Protein 2C29 (pdb70)

Secondary structure (DSSP, 8-state):
-EEEETTTTSHHHHHHHHHHHHTT-EEEEEES-TT-HHHHHHHHTSTTHHHHEEEEE--TTSTTTTHHHHTT-SEEEE------SS-SSHIIIIIHHHHHHHHHHHHHHHHHS---EEEEE--GGGTS-SSSPPSEE-TT----HHHHHHH--TTHHHHHHHHHHHHHHHHHHHHHT--EEEEEE-EEES--S-SS--HHHHHHTHHHHT-GGGHHHHTEEEEEEHHHHHHHHHHHHH-TT--EEEEE--EEEEHHHHHHHHHHH-TTS---S--TT--TTPPP-EEP-HHHHHHT------HHHHHHHHHHHHHHTTSS-S--/--EEEESSTTSHHHHHHHHHHHHTT-EEEEEES-TT-HHHHHHHHTSTTHHHHEEEEE--TTSTTTTHHHHTT-SEEEE------SS-SSHIIIIIHHHHHHHHHHHHHHHH-TT--EEEEE--GGGT--SSSPPSEE-TT----HHHHHHH--TTHHHHHHHHHHHHHHHHHHHHTT--EEEEEE-EEES--SSSS--HHHHHHTHHHHT-GGGHHHHTEEEEEEHHHHHHHHHHHHH-TT--EEEEE--EEEEHHHHHHHHHHH-TTS---S--TT--TTPPP-EE--HHHHHHT------HHHHHHHHHHHHHHTTSS-S---

Sequence (650 aa):
ETVCVTGASGFIGSWLVMRLLERGYTVRATVRDPTNVKKVKHLLDLPKAETHLTLWKADLADEGSFDEAIKGCTGVFHVATPMDFESKDPENEVIKPTIEGMLGIMKSCAAAKTVRRLVFTSSAGTVNIQEHQLPVYDESCWSDMEFCRAKKMTAWMYFVSKTLAEQAAWKYAKENNIDFITIIPTLVVGPFIMSSMPPSLITALSPITGNEAHYSIIRQGQFVHLDDLCNAHIYLFENPKAEGRYICSSHDCIILDLAKMLREKYPEYNIPTEFKGVDENLKSVCFSSKKLTDLGFEFKYSLEDMFTTGAVDTCRAKGLLPPSHSETVCVTGASGFIGSWLVMRLLEERGYTVRATVRDPTNVKKVKHLLDLPKAETHLTLWKADLADEGSFDDEAIKGCTGVFHVATPMDFESKDPENEVIKPTIEGMLGIMKSCAAAKTVRRLVFTSSAGTVNIQEHQLPVYDESCWSDMEFCRAKKMTAWMYFVSKTLAEQAAWKYAKENNIDFITIIPTLVVGPFIMSSMPPSLITALSPITGNEAHYSIIRQGQFVHLDDLCNAHIYLFENPKAEGRYICSSHDCIILDLAKMLREKYPEYNIPTEFKGVDENLKSVCFSSKKLTDLGFEFKYSLEDMFTTGAVDTCRAKGLLPPSHE

Foldseek 3Di:
DEEEQEQLQAFLNVVLLLVCVVVPYQYEYEDQDPVDCLRPVLNCPHPCCVPRYDYAHAALLDALRCLVSQQPGQEYEYEDADDDQPDPCLVNRHQVSLQSSLVSVVVSNVVNVRHQEYEYEAECLQFQADDDADQETEQVGGHDLVSLVVVSQGCSSVSNSRNNNVVSNVVVCVVVVHRYEYEYEFQEFFAGRRQADHPSCVLLCCLQVVPVSSLVSQQQGWYAYSNLVSVLRVVQSPQPPDDYYFYGTDDIDGPLVSLVLCCVVCVQTDGDNDDPPHDPPDRRHYYDRCVSCVSPRDGDDDPNNRHCRRVVNCVVSVNDPPGD/DFEEEFEPCLAFLNVVLLLVCVVVPYQYEYEDQDPVPCLRPVLNCPRVCCVPRYDYAHADLLDQLSCQVVQARGQEYEYEDADQDQDDPCLVNPHQVSLQSSLVRVVVSLLVRPNHQEYEYEAECLQFAADDDADQETEQVGGHDLVSLVVVVARSSSVSNSRNNNVVSNVVVCVVRVHHYEYEYEYQEFFAGRRQAQRPSVVLVCCLQVVPVSSLVSQQQGWYAYSVLVSVLRVVQSPQPVHDYYFYGTDDIDGPLVSLVLCCVVAVQTDGDNDDPPHDPPDRHHHYDRCVSVVSPRDGDDDPVNRHCRRVVNCCVSVVDPPGDD

Structure (mmCIF, N/CA/C/O backbone):
data_2C29
#
_entry.id   2C29
#
_cell.length_a   87.818
_cell.length_b   89.927
_cell.length_c   93.191
_cell.angle_alpha   90.00
_cell.angle_beta   90.00
_cell.angle_gamma   90.00
#
_symmetry.space_group_name_H-M   'P 21 21 21'
#
loop_
_entity.id
_entity.type
_entity.pdbx_description
1 polymer 'DIHYDROFLAVONOL 4-REDUCTASE'
2 non-polymer 'NADP NICOTINAMIDE-ADENINE-DINUCLEOTIDE PHOSPHATE'
3 non-polymer (2R,3R)-2-(3,4-DIHYDROXYPHENYL)-3,5,7-TRIHYDROXY-2,3-DIHYDRO-4H-CHROMEN-4-ONE
4 water water
#
loop_
_atom_site.group_PDB
_atom_site.id
_atom_site.type_symbol
_atom_site.label_atom_id
_atom_site.label_alt_id
_atom_site.label_comp_id
_atom_site.label_asym_id
_atom_site.label_entity_id
_atom_site.label_seq_id
_atom_site.pdbx_PDB_ins_code
_atom_site.Cartn_x
_atom_site.Cartn_y
_atom_site.Cartn_z
_atom_site.occupancy
_atom_site.B_iso_or_equiv
_atom_site.auth_seq_id
_atom_site.auth_comp_id
_atom_site.auth_asym_id
_atom_site.auth_atom_id
_atom_site.pdbx_PDB_model_num
ATOM 1 N N . GLU A 1 6 ? 97.390 51.228 23.436 1.00 43.13 6 GLU D N 1
ATOM 2 C CA . GLU A 1 6 ? 96.326 50.187 23.444 1.00 41.10 6 GLU D CA 1
ATOM 3 C C . GLU A 1 6 ? 94.968 50.715 22.990 1.00 33.99 6 GLU D C 1
ATOM 4 O O . GLU A 1 6 ? 94.839 51.887 22.681 1.00 37.41 6 GLU D O 1
ATOM 10 N N . THR A 1 7 ? 93.961 49.844 22.945 1.00 29.16 7 THR D N 1
ATOM 11 C CA . THR A 1 7 ? 92.674 50.181 22.323 1.00 30.53 7 THR D CA 1
ATOM 12 C C . THR A 1 7 ? 91.492 50.265 23.302 1.00 30.72 7 THR D C 1
ATOM 13 O O . THR A 1 7 ? 91.035 49.264 23.841 1.00 31.30 7 THR D O 1
ATOM 17 N N . VAL A 1 8 ? 90.974 51.476 23.476 1.00 27.48 8 VAL D N 1
ATOM 18 C CA . VAL A 1 8 ? 89.933 51.734 24.466 1.00 26.16 8 VAL D CA 1
ATOM 19 C C . VAL A 1 8 ? 88.667 52.317 23.854 1.00 22.93 8 VAL D C 1
ATOM 20 O O . VAL A 1 8 ? 88.720 53.006 22.826 1.00 26.48 8 VAL D O 1
ATOM 24 N N . CYS A 1 9 ? 87.523 52.016 24.465 1.00 26.76 9 CYS D N 1
ATOM 25 C CA . CYS A 1 9 ? 86.251 52.606 24.069 1.00 26.65 9 CYS D CA 1
ATOM 26 C C . CYS A 1 9 ? 85.865 53.735 25.027 1.00 24.79 9 CYS D C 1
ATOM 27 O O . CYS A 1 9 ? 85.947 53.580 26.260 1.00 25.11 9 CYS D O 1
ATOM 30 N N . VAL A 1 10 ? 85.465 54.877 24.467 1.00 23.57 10 VAL D N 1
ATOM 31 C CA . VAL A 1 10 ? 84.847 55.954 25.241 1.00 19.49 10 VAL D CA 1
ATOM 32 C C . VAL A 1 10 ? 83.410 56.133 24.773 1.00 16.97 10 VAL D C 1
ATOM 33 O O . VAL A 1 10 ? 83.155 56.391 23.582 1.00 19.89 10 VAL D O 1
ATOM 37 N N . THR A 1 11 ? 82.465 55.918 25.686 1.00 17.72 11 THR D N 1
ATOM 38 C CA . THR A 1 11 ? 81.056 56.077 25.390 1.00 18.99 11 THR D CA 1
ATOM 39 C C . THR A 1 11 ? 80.750 57.552 25.607 1.00 20.75 11 THR D C 1
ATOM 40 O O . THR A 1 11 ? 81.401 58.192 26.430 1.00 22.77 11 THR D O 1
ATOM 44 N N . GLY A 1 12 ? 79.768 58.057 24.877 1.00 26.06 12 GLY D N 1
ATOM 45 C CA . GLY A 1 12 ? 79.345 59.444 25.015 1.00 25.05 12 GLY D CA 1
ATOM 46 C C . GLY A 1 12 ? 80.456 60.426 24.709 1.00 21.95 12 GLY D C 1
ATOM 47 O O . GLY A 1 12 ? 80.565 61.495 25.362 1.00 25.63 12 GLY D O 1
ATOM 48 N N . ALA A 1 13 ? 81.250 60.120 23.680 1.00 21.31 13 ALA D N 1
ATOM 49 C CA . ALA A 1 13 ? 82.487 60.843 23.399 1.00 20.61 13 ALA D CA 1
ATOM 50 C C . ALA A 1 13 ? 82.251 62.289 22.922 1.00 23.80 13 ALA D C 1
ATOM 51 O O . ALA A 1 13 ? 83.189 63.080 22.896 1.00 22.22 13 ALA D O 1
ATOM 53 N N . SER A 1 14 ? 81.035 62.594 22.471 1.00 24.91 14 SER D N 1
ATOM 54 C CA . SER A 1 14 ? 80.710 63.928 21.950 1.00 21.95 14 SER D CA 1
ATOM 55 C C . SER A 1 14 ? 80.549 64.957 23.051 1.00 22.57 14 SER D C 1
ATOM 56 O O . SER A 1 14 ? 80.632 66.162 22.802 1.00 27.76 14 SER D O 1
ATOM 59 N N . GLY A 1 15 ? 80.299 64.500 24.266 1.00 22.66 15 GLY D N 1
ATOM 60 C CA . GLY A 1 15 ? 79.987 65.399 25.361 1.00 18.11 15 GLY D CA 1
ATOM 61 C C . GLY A 1 15 ? 81.181 66.061 26.045 1.00 19.79 15 GLY D C 1
ATOM 62 O O . GLY A 1 15 ? 82.337 65.960 25.606 1.00 23.28 15 GLY D O 1
ATOM 63 N N . PHE A 1 16 ? 80.864 66.736 27.153 1.00 26.30 16 PHE D N 1
ATOM 64 C CA . PHE A 1 16 ? 81.780 67.662 27.851 1.00 21.85 16 PHE D CA 1
ATOM 65 C C . PHE A 1 16 ? 83.012 66.941 28.341 1.00 23.70 16 PHE D C 1
ATOM 66 O O . PHE A 1 16 ? 84.121 67.320 27.970 1.00 25.32 16 PHE D O 1
ATOM 74 N N . ILE A 1 17 ? 82.806 65.862 29.106 1.00 23.44 17 ILE D N 1
ATOM 75 C CA . ILE A 1 17 ? 83.895 65.009 29.635 1.00 23.93 17 ILE D CA 1
ATOM 76 C C . ILE A 1 17 ? 84.421 64.034 28.581 1.00 22.30 17 ILE D C 1
ATOM 77 O O . ILE A 1 17 ? 85.638 63.840 28.448 1.00 18.05 17 ILE D O 1
ATOM 82 N N . GLY A 1 18 ? 83.484 63.403 27.874 1.00 22.34 18 GLY D N 1
ATOM 83 C CA . GLY A 1 18 ? 83.775 62.451 26.801 1.00 24.98 18 GLY D CA 1
ATOM 84 C C . GLY A 1 18 ? 84.771 62.985 25.803 1.00 23.93 18 GLY D C 1
ATOM 85 O O . GLY A 1 18 ? 85.762 62.322 25.527 1.00 21.48 18 GLY D O 1
ATOM 86 N N . SER A 1 19 ? 84.549 64.212 25.300 1.00 21.63 19 SER D N 1
ATOM 87 C CA . SER A 1 19 ? 85.412 64.717 24.219 1.00 23.40 19 SER D CA 1
ATOM 88 C C . SER A 1 19 ? 86.799 65.132 24.727 1.00 19.44 19 SER D C 1
ATOM 89 O O . SER A 1 19 ? 87.778 64.970 24.021 1.00 19.40 19 SER D O 1
ATOM 92 N N . TRP A 1 20 ? 86.871 65.649 25.951 1.00 21.17 20 TRP D N 1
ATOM 93 C CA . TRP A 1 20 ? 88.148 66.035 26.544 1.00 20.21 20 TRP D CA 1
ATOM 94 C C . TRP A 1 20 ? 89.001 64.809 26.888 1.00 21.52 20 TRP D C 1
ATOM 95 O O . TRP A 1 20 ? 90.222 64.771 26.639 1.00 20.12 20 TRP D O 1
ATOM 106 N N . LEU A 1 21 ? 88.335 63.782 27.391 1.00 25.29 21 LEU D N 1
ATOM 107 C CA . LEU A 1 21 ? 88.973 62.485 27.652 1.00 23.17 21 LEU D CA 1
ATOM 108 C C . LEU A 1 21 ? 89.540 61.831 26.377 1.00 23.54 21 LEU D C 1
ATOM 109 O O . LEU A 1 21 ? 90.670 61.298 26.385 1.00 26.26 21 LEU D O 1
ATOM 114 N N . VAL A 1 22 ? 88.777 61.845 25.294 1.00 23.63 22 VAL D N 1
ATOM 115 C CA . VAL A 1 22 ? 89.268 61.304 24.020 1.00 25.48 22 VAL D CA 1
ATOM 116 C C . VAL A 1 22 ? 90.511 62.111 23.591 1.00 22.99 22 VAL D C 1
ATOM 117 O O . VAL A 1 22 ? 91.528 61.557 23.216 1.00 21.45 22 VAL D O 1
ATOM 121 N N . MET A 1 23 ? 90.450 63.435 23.685 1.00 21.80 23 MET D N 1
ATOM 122 C CA . MET A 1 23 ? 91.621 64.241 23.376 1.00 19.75 23 MET D CA 1
ATOM 123 C C . MET A 1 23 ? 92.867 63.883 24.143 1.00 16.47 23 MET D C 1
ATOM 124 O O . MET A 1 23 ? 93.936 63.698 23.547 1.00 25.50 23 MET D O 1
ATOM 129 N N . ARG A 1 24 ? 92.765 63.795 25.471 1.00 22.14 24 ARG D N 1
ATOM 130 C CA . ARG A 1 24 ? 93.878 63.380 26.327 1.00 23.70 24 ARG D CA 1
ATOM 131 C C . ARG A 1 24 ? 94.327 61.961 26.058 1.00 25.20 24 ARG D C 1
ATOM 132 O O . ARG A 1 24 ? 95.510 61.660 26.099 1.00 28.69 24 ARG D O 1
ATOM 140 N N . LEU A 1 25 ? 93.380 61.094 25.795 1.00 23.97 25 LEU D N 1
ATOM 141 C CA . LEU A 1 25 ? 93.698 59.685 25.486 1.00 25.83 25 LEU D CA 1
ATOM 142 C C . LEU A 1 25 ? 94.568 59.566 24.211 1.00 26.52 25 LEU D C 1
ATOM 143 O O . LEU A 1 25 ? 95.638 58.938 24.216 1.00 28.14 25 LEU D O 1
ATOM 148 N N . LEU A 1 26 ? 94.081 60.148 23.128 1.00 26.10 26 LEU D N 1
ATOM 149 C CA . LEU A 1 26 ? 94.820 60.214 21.861 1.00 28.17 26 LEU D CA 1
ATOM 150 C C . LEU A 1 26 ? 96.202 60.840 22.025 1.00 31.72 26 LEU D C 1
ATOM 151 O O . LEU A 1 26 ? 97.185 60.344 21.453 1.00 33.11 26 LEU D O 1
ATOM 156 N N . GLU A 1 27 ? 96.279 61.926 22.791 1.00 33.23 27 GLU D N 1
ATOM 157 C CA . GLU A 1 27 ? 97.568 62.553 23.112 1.00 36.20 27 GLU D CA 1
ATOM 158 C C . GLU A 1 27 ? 98.532 61.600 23.801 1.00 39.90 27 GLU D C 1
ATOM 159 O O . GLU A 1 27 ? 99.734 61.628 23.536 1.00 44.40 27 GLU D O 1
ATOM 165 N N . ARG A 1 28 ? 97.998 60.790 24.704 1.00 33.59 28 ARG D N 1
ATOM 166 C CA . ARG A 1 28 ? 98.768 59.765 25.418 1.00 36.00 28 ARG D CA 1
ATOM 167 C C . ARG A 1 28 ? 99.128 58.552 24.560 1.00 26.25 28 ARG D C 1
ATOM 168 O O . ARG A 1 28 ? 99.825 57.656 25.026 1.00 37.50 28 ARG D O 1
ATOM 176 N N . GLY A 1 29 ? 98.660 58.491 23.320 1.00 27.54 29 GLY D N 1
ATOM 177 C CA . GLY A 1 29 ? 99.051 57.424 22.398 1.00 32.42 29 GLY D CA 1
ATOM 178 C C . GLY A 1 29 ? 98.087 56.261 22.249 1.00 33.23 29 GLY D C 1
ATOM 179 O O . GLY A 1 29 ? 98.411 55.272 21.590 1.00 32.96 29 GLY D O 1
ATOM 180 N N . TYR A 1 30 ? 96.906 56.375 22.857 1.00 31.66 30 TYR D N 1
ATOM 181 C CA . TYR A 1 30 ? 95.860 55.353 22.761 1.00 29.15 30 TYR D CA 1
ATOM 182 C C . TYR A 1 30 ? 95.195 55.318 21.387 1.00 26.90 30 TYR D C 1
ATOM 183 O O . TYR A 1 30 ? 95.151 56.317 20.665 1.00 32.50 30 TYR D O 1
ATOM 192 N N . THR A 1 31 ? 94.675 54.152 21.035 1.00 29.45 31 THR D N 1
ATOM 193 C CA . THR A 1 31 ? 93.725 54.031 19.957 1.00 29.08 31 THR D CA 1
ATOM 194 C C . THR A 1 31 ? 92.341 54.158 20.606 1.00 30.14 31 THR D C 1
ATOM 195 O O . THR A 1 31 ? 92.048 53.453 21.574 1.00 30.18 31 THR D O 1
ATOM 199 N N . VAL A 1 32 ? 91.514 55.081 20.100 1.00 30.22 32 VAL D N 1
ATOM 200 C CA . VAL A 1 32 ? 90.218 55.378 20.700 1.00 24.54 32 VAL D CA 1
ATOM 201 C C . VAL A 1 32 ? 89.086 55.024 19.761 1.00 27.58 32 VAL D C 1
ATOM 202 O O . VAL A 1 32 ? 89.094 55.429 18.579 1.00 24.49 32 VAL D O 1
ATOM 206 N N . ARG A 1 33 ? 88.128 54.236 20.293 1.00 28.13 33 ARG D N 1
ATOM 207 C CA . ARG A 1 33 ? 86.832 53.981 19.681 1.00 25.76 33 ARG D CA 1
ATOM 208 C C . ARG A 1 33 ? 85.757 54.791 20.408 1.00 25.87 33 ARG D C 1
ATOM 209 O O . ARG A 1 33 ? 85.338 54.443 21.527 1.00 27.67 33 ARG D O 1
ATOM 217 N N . ALA A 1 34 ? 85.348 55.893 19.776 1.00 28.62 34 ALA D N 1
ATOM 218 C CA . ALA A 1 34 ? 84.381 56.823 20.338 1.00 25.98 34 ALA D CA 1
ATOM 219 C C . ALA A 1 34 ? 82.940 56.482 19.916 1.00 23.37 34 ALA D C 1
ATOM 220 O O . ALA A 1 34 ? 82.660 56.304 18.743 1.00 27.56 34 ALA D O 1
ATOM 222 N N . THR A 1 35 ? 82.020 56.414 20.881 1.00 18.73 35 THR D N 1
ATOM 223 C CA . THR A 1 35 ? 80.612 56.175 20.570 1.00 23.83 35 THR D CA 1
ATOM 224 C C . THR A 1 35 ? 79.806 57.471 20.663 1.00 24.29 35 THR D C 1
ATOM 225 O O . THR A 1 35 ? 80.099 58.348 21.504 1.00 24.06 35 THR D O 1
ATOM 229 N N . VAL A 1 36 ? 78.828 57.568 19.764 1.00 21.31 36 VAL D N 1
ATOM 230 C CA . VAL A 1 36 ? 77.863 58.645 19.722 1.00 26.88 36 VAL D CA 1
ATOM 231 C C . VAL A 1 36 ? 76.541 58.021 19.286 1.00 27.89 36 VAL D C 1
ATOM 232 O O . VAL A 1 36 ? 76.515 56.899 18.726 1.00 30.01 36 VAL D O 1
ATOM 236 N N . ARG A 1 37 ? 75.446 58.702 19.584 1.00 29.21 37 ARG D N 1
ATOM 237 C CA . ARG A 1 37 ? 74.122 58.259 19.152 1.00 28.88 37 ARG D CA 1
ATOM 238 C C . ARG A 1 37 ? 73.893 58.560 17.675 1.00 32.57 37 ARG D C 1
ATOM 239 O O . ARG A 1 37 ? 73.283 57.743 16.973 1.00 29.87 37 ARG D O 1
ATOM 247 N N . ASP A 1 38 ? 74.364 59.724 17.225 1.00 28.83 38 ASP D N 1
ATOM 248 C CA . ASP A 1 38 ? 74.177 60.194 15.847 1.00 31.02 38 ASP D CA 1
ATOM 249 C C . ASP A 1 38 ? 75.489 60.713 15.225 1.00 30.75 38 ASP D C 1
ATOM 250 O O . ASP A 1 38 ? 75.836 61.894 15.389 1.00 25.46 38 ASP D O 1
ATOM 255 N N . PRO A 1 39 ? 76.208 59.831 14.492 1.00 29.91 39 PRO D N 1
ATOM 256 C CA . PRO A 1 39 ? 77.404 60.252 13.721 1.00 32.78 39 PRO D CA 1
ATOM 257 C C . PRO A 1 39 ? 77.177 61.318 12.599 1.00 31.94 39 PRO D C 1
ATOM 258 O O . PRO A 1 39 ? 78.138 61.957 12.168 1.00 34.29 39 PRO D O 1
ATOM 262 N N . THR A 1 40 ? 75.939 61.516 12.138 1.00 31.86 40 THR D N 1
ATOM 263 C CA . THR A 1 40 ? 75.652 62.544 11.121 1.00 33.29 40 THR D CA 1
ATOM 264 C C . THR A 1 40 ? 75.594 63.956 11.693 1.00 33.52 40 THR D C 1
ATOM 265 O O . THR A 1 40 ? 75.626 64.938 10.937 1.00 35.73 40 THR D O 1
ATOM 269 N N . ASN A 1 41 ? 75.492 64.074 13.016 1.00 29.69 41 ASN D N 1
ATOM 270 C CA . ASN A 1 41 ? 75.416 65.391 13.656 1.00 36.12 41 ASN D CA 1
ATOM 271 C C . ASN A 1 41 ? 76.801 66.027 13.703 1.00 37.49 41 ASN D C 1
ATOM 272 O O . ASN A 1 41 ? 77.682 65.542 14.406 1.00 35.46 41 ASN D O 1
ATOM 277 N N . VAL A 1 42 ? 76.972 67.113 12.945 1.00 40.50 42 VAL D N 1
ATOM 278 C CA . VAL A 1 42 ? 78.258 67.804 12.804 1.00 43.01 42 VAL D CA 1
ATOM 279 C C . VAL A 1 42 ? 78.679 68.516 14.097 1.00 45.24 42 VAL D C 1
ATOM 280 O O . VAL A 1 42 ? 79.866 68.575 14.413 1.00 43.95 42 VAL D O 1
ATOM 284 N N . LYS A 1 43 ? 77.706 69.055 14.834 1.00 49.23 43 LYS D N 1
ATOM 285 C CA . LYS A 1 43 ? 77.974 69.724 16.118 1.00 48.10 43 LYS D CA 1
ATOM 286 C C . LYS A 1 43 ? 78.411 68.726 17.202 1.00 47.88 43 LYS D C 1
ATOM 287 O O . LYS A 1 43 ? 79.009 69.116 18.200 1.00 55.04 43 LYS D O 1
ATOM 289 N N . LYS A 1 44 ? 78.116 67.449 16.990 1.00 43.88 44 LYS D N 1
ATOM 290 C CA . LYS A 1 44 ? 78.468 66.387 17.939 1.00 37.30 44 LYS D CA 1
ATOM 291 C C . LYS A 1 44 ? 79.805 65.731 17.646 1.00 40.26 44 LYS D C 1
ATOM 292 O O . LYS A 1 44 ? 80.463 65.269 18.579 1.00 40.40 44 LYS D O 1
ATOM 298 N N . VAL A 1 45 ? 80.215 65.694 16.367 1.00 35.54 45 VAL D N 1
ATOM 299 C CA . VAL A 1 45 ? 81.403 64.941 15.955 1.00 35.17 45 VAL D CA 1
ATOM 300 C C . VAL A 1 45 ? 82.586 65.752 15.417 1.00 35.81 45 VAL D C 1
ATOM 301 O O . VAL A 1 45 ? 83.701 65.236 15.373 1.00 30.69 45 VAL D O 1
ATOM 305 N N . LYS A 1 46 ? 82.370 66.998 15.009 1.00 35.66 46 LYS D N 1
ATOM 306 C CA . LYS A 1 46 ? 83.434 67.757 14.335 1.00 38.26 46 LYS D CA 1
ATOM 307 C C . LYS A 1 46 ? 84.627 68.004 15.263 1.00 32.68 46 LYS D C 1
ATOM 308 O O . LYS A 1 46 ? 85.783 67.941 14.834 1.00 33.24 46 LYS D O 1
ATOM 314 N N . HIS A 1 47 ? 84.337 68.273 16.531 1.00 31.18 47 HIS D N 1
ATOM 315 C CA . HIS A 1 47 ? 85.383 68.516 17.528 1.00 32.31 47 HIS D CA 1
ATOM 316 C C . HIS A 1 47 ? 86.209 67.263 17.864 1.00 28.41 47 HIS D C 1
ATOM 317 O O . HIS A 1 47 ? 87.360 67.346 18.307 1.00 28.11 47 HIS D O 1
ATOM 324 N N . LEU A 1 48 ? 85.633 66.101 17.616 1.00 26.50 48 LEU D N 1
ATOM 325 C CA . LEU A 1 48 ? 86.353 64.852 17.731 1.00 23.95 48 LEU D CA 1
ATOM 326 C C . LEU A 1 48 ? 87.251 64.605 16.518 1.00 23.17 48 LEU D C 1
ATOM 327 O O . LEU A 1 48 ? 88.407 64.198 16.649 1.00 27.27 48 LEU D O 1
ATOM 332 N N . LEU A 1 49 ? 86.694 64.797 15.332 1.00 31.73 49 LEU D N 1
ATOM 333 C CA . LEU A 1 49 ? 87.431 64.587 14.083 1.00 33.78 49 LEU D CA 1
ATOM 334 C C . LEU A 1 49 ? 88.575 65.558 13.888 1.00 29.17 49 LEU D C 1
ATOM 335 O O . LEU A 1 49 ? 89.540 65.233 13.214 1.00 37.86 49 LEU D O 1
ATOM 340 N N . ASP A 1 50 ? 88.447 66.743 14.472 1.00 31.98 50 ASP D N 1
ATOM 341 C CA . ASP A 1 50 ? 89.474 67.790 14.419 1.00 35.76 50 ASP D CA 1
ATOM 342 C C . ASP A 1 50 ? 90.693 67.545 15.310 1.00 34.68 50 ASP D C 1
ATOM 343 O O . ASP A 1 50 ? 91.640 68.345 15.289 1.00 34.57 50 ASP D O 1
ATOM 348 N N . LEU A 1 51 ? 90.672 66.470 16.101 1.00 32.15 51 LEU D N 1
ATOM 349 C CA . LEU A 1 51 ? 91.750 66.207 17.049 1.00 32.16 51 LEU D CA 1
ATOM 350 C C . LEU A 1 51 ? 92.944 65.640 16.309 1.00 34.48 51 LEU D C 1
ATOM 351 O O . LEU A 1 51 ? 92.777 64.932 15.304 1.00 31.84 51 LEU D O 1
ATOM 356 N N . PRO A 1 52 ? 94.154 65.943 16.803 1.00 39.61 52 PRO D N 1
ATOM 357 C CA . PRO A 1 52 ? 95.334 65.353 16.171 1.00 45.99 52 PRO D CA 1
ATOM 358 C C . PRO A 1 52 ? 95.411 63.850 16.483 1.00 46.82 52 PRO D C 1
ATOM 359 O O . PRO A 1 52 ? 95.182 63.425 17.638 1.00 53.60 52 PRO D O 1
ATOM 363 N N . LYS A 1 53 ? 95.725 63.090 15.440 1.00 44.97 53 LYS D N 1
ATOM 364 C CA . LYS A 1 53 ? 95.702 61.621 15.418 1.00 41.96 53 LYS D CA 1
ATOM 365 C C . LYS A 1 53 ? 94.313 61.048 15.151 1.00 39.59 53 LYS D C 1
ATOM 366 O O . LYS A 1 53 ? 94.150 59.826 15.095 1.00 43.94 53 LYS D O 1
ATOM 372 N N . ALA A 1 54 ? 93.320 61.905 14.934 1.00 36.93 54 ALA D N 1
ATOM 373 C CA . ALA A 1 54 ? 91.973 61.408 14.660 1.00 38.29 54 ALA D CA 1
ATOM 374 C C . ALA A 1 54 ? 91.950 60.519 13.417 1.00 38.64 54 ALA D C 1
ATOM 375 O O . ALA A 1 54 ? 91.356 59.455 13.438 1.00 32.60 54 ALA D O 1
ATOM 377 N N . GLU A 1 55 ? 92.627 60.939 12.347 1.00 39.63 55 GLU D N 1
ATOM 378 C CA . GLU A 1 55 ? 92.629 60.171 11.095 1.00 44.78 55 GLU D CA 1
ATOM 379 C C . GLU A 1 55 ? 93.165 58.776 11.291 1.00 37.41 55 GLU D C 1
ATOM 380 O O . GLU A 1 55 ? 92.652 57.823 10.704 1.00 43.69 55 GLU D O 1
ATOM 386 N N . THR A 1 56 ? 94.186 58.653 12.132 1.00 37.11 56 THR D N 1
ATOM 387 C CA . THR A 1 56 ? 94.874 57.374 12.327 1.00 39.09 56 THR D CA 1
ATOM 388 C C . THR A 1 56 ? 94.481 56.595 13.582 1.00 40.11 56 THR D C 1
ATOM 389 O O . THR A 1 56 ? 94.667 55.391 13.620 1.00 36.64 56 THR D O 1
ATOM 393 N N . HIS A 1 57 ? 94.002 57.273 14.626 1.00 35.92 57 HIS D N 1
ATOM 394 C CA . HIS A 1 57 ? 93.804 56.611 15.928 1.00 33.34 57 HIS D CA 1
ATOM 395 C C . HIS A 1 57 ? 92.395 56.721 16.520 1.00 29.36 57 HIS D C 1
ATOM 396 O O . HIS A 1 57 ? 92.173 56.263 17.643 1.00 31.93 57 HIS D O 1
ATOM 403 N N . LEU A 1 58 ? 91.459 57.298 15.775 1.00 24.94 58 LEU D N 1
ATOM 404 C CA . LEU A 1 58 ? 90.096 57.504 16.238 1.00 24.96 58 LEU D CA 1
ATOM 405 C C . LEU A 1 58 ? 89.107 56.891 15.277 1.00 27.34 58 LEU D C 1
ATOM 406 O O . LEU A 1 58 ? 89.147 57.183 14.070 1.00 32.30 58 LEU D O 1
ATOM 411 N N . THR A 1 59 ? 88.223 56.053 15.810 1.00 29.20 59 THR D N 1
ATOM 412 C CA . THR A 1 59 ? 87.076 55.551 15.083 1.00 28.60 59 THR D CA 1
ATOM 413 C C . THR A 1 59 ? 85.802 55.967 15.821 1.00 25.66 59 THR D C 1
ATOM 414 O O . THR A 1 59 ? 85.820 56.200 17.052 1.00 26.05 59 THR D O 1
ATOM 418 N N . LEU A 1 60 ? 84.718 56.074 15.056 1.00 26.41 60 LEU D N 1
ATOM 419 C CA . LEU A 1 60 ? 83.406 56.433 15.549 1.00 29.59 60 LEU D CA 1
ATOM 420 C C . LEU A 1 60 ? 82.468 55.226 15.445 1.00 35.16 60 LEU D C 1
ATOM 421 O O . LEU A 1 60 ? 82.513 54.441 14.466 1.00 27.38 60 LEU D O 1
ATOM 426 N N . TRP A 1 61 ? 81.601 55.100 16.450 1.00 31.25 61 TRP D N 1
ATOM 427 C CA . TRP A 1 61 ? 80.659 53.987 16.526 1.00 30.83 61 TRP D CA 1
ATOM 428 C C . TRP A 1 61 ? 79.299 54.491 16.976 1.00 29.74 61 TRP D C 1
ATOM 429 O O . TRP A 1 61 ? 79.197 55.296 17.894 1.00 36.01 61 TRP D O 1
ATOM 440 N N . LYS A 1 62 ? 78.247 54.042 16.306 1.00 27.47 62 LYS D N 1
ATOM 441 C CA . LYS A 1 62 ? 76.898 54.466 16.629 1.00 26.50 62 LYS D CA 1
ATOM 442 C C . LYS A 1 62 ? 76.317 53.529 17.689 1.00 30.98 62 LYS D C 1
ATOM 443 O O . LYS A 1 62 ? 76.357 52.309 17.529 1.00 27.28 62 LYS D O 1
ATOM 449 N N . ALA A 1 63 ? 75.794 54.090 18.774 1.00 30.10 63 ALA D N 1
ATOM 450 C CA . ALA A 1 63 ? 75.254 53.275 19.872 1.00 28.04 63 ALA D CA 1
ATOM 451 C C . ALA A 1 63 ? 74.390 54.120 20.797 1.00 32.84 63 ALA D C 1
ATOM 452 O O . ALA A 1 63 ? 74.657 55.300 20.988 1.00 29.04 63 ALA D O 1
ATOM 454 N N . ASP A 1 64 ? 73.360 53.489 21.362 1.00 33.86 64 ASP D N 1
ATOM 455 C CA . ASP A 1 64 ? 72.429 54.106 22.310 1.00 33.08 64 ASP D CA 1
ATOM 456 C C . ASP A 1 64 ? 72.262 53.142 23.484 1.00 35.91 64 ASP D C 1
ATOM 457 O O . ASP A 1 64 ? 72.109 51.926 23.289 1.00 34.94 64 ASP D O 1
ATOM 462 N N . LEU A 1 65 ? 72.296 53.694 24.694 1.00 34.00 65 LEU D N 1
ATOM 463 C CA . LEU A 1 65 ? 72.098 52.930 25.924 1.00 30.74 65 LEU D CA 1
ATOM 464 C C . LEU A 1 65 ? 70.746 52.224 25.980 1.00 28.99 65 LEU D C 1
ATOM 465 O O . LEU A 1 65 ? 70.612 51.194 26.645 1.00 36.57 65 LEU D O 1
ATOM 470 N N . ALA A 1 66 ? 69.755 52.781 25.294 1.00 30.88 66 ALA D N 1
ATOM 471 C CA . ALA A 1 66 ? 68.394 52.219 25.268 1.00 38.12 66 ALA D CA 1
ATOM 472 C C . ALA A 1 66 ? 68.249 50.941 24.441 1.00 40.91 66 ALA D C 1
ATOM 473 O O . ALA A 1 66 ? 67.202 50.304 24.494 1.00 44.27 66 ALA D O 1
ATOM 475 N N . ASP A 1 67 ? 69.288 50.573 23.687 1.00 43.82 67 ASP D N 1
ATOM 476 C CA . ASP A 1 67 ? 69.254 49.409 22.793 1.00 45.63 67 ASP D CA 1
ATOM 477 C C . ASP A 1 67 ? 70.109 48.261 23.302 1.00 45.44 67 ASP D C 1
ATOM 478 O O . ASP A 1 67 ? 71.317 48.416 23.455 1.00 46.91 67 ASP D O 1
ATOM 483 N N . GLU A 1 68 ? 69.504 47.100 23.539 1.00 46.29 68 GLU D N 1
ATOM 484 C CA . GLU A 1 68 ? 70.267 45.947 24.025 1.00 44.38 68 GLU D CA 1
ATOM 485 C C . GLU A 1 68 ? 71.380 45.603 23.056 1.00 42.66 68 GLU D C 1
ATOM 486 O O . GLU A 1 68 ? 71.182 45.613 21.840 1.00 43.84 68 GLU D O 1
ATOM 488 N N . GLY A 1 69 ? 72.555 45.326 23.610 1.00 41.11 69 GLY D N 1
ATOM 489 C CA . GLY A 1 69 ? 73.715 44.920 22.838 1.00 36.44 69 GLY D CA 1
ATOM 490 C C . GLY A 1 69 ? 74.389 45.955 21.950 1.00 34.88 69 GLY D C 1
ATOM 491 O O . GLY A 1 69 ? 75.359 45.610 21.278 1.00 42.32 69 GLY D O 1
ATOM 492 N N . SER A 1 70 ? 73.917 47.207 21.934 1.00 34.71 70 SER D N 1
ATOM 493 C CA . SER A 1 70 ? 74.425 48.197 20.954 1.00 36.44 70 SER D CA 1
ATOM 494 C C . SER A 1 70 ? 75.921 48.572 21.071 1.00 34.07 70 SER D C 1
ATOM 495 O O . SER A 1 70 ? 76.484 49.143 20.122 1.00 37.31 70 SER D O 1
ATOM 498 N N . PHE A 1 71 ? 76.560 48.247 22.199 1.00 31.98 71 PHE D N 1
ATOM 499 C CA . PHE A 1 71 ? 77.986 48.548 22.418 1.00 28.96 71 PHE D CA 1
ATOM 500 C C . PHE A 1 71 ? 78.895 47.327 22.208 1.00 33.76 71 PHE D C 1
ATOM 501 O O . PHE A 1 71 ? 80.119 47.427 22.333 1.00 33.05 71 PHE D O 1
ATOM 509 N N . ASP A 1 72 ? 78.305 46.183 21.868 1.00 34.49 72 ASP D N 1
ATOM 510 C CA . ASP A 1 72 ? 79.075 44.956 21.654 1.00 40.70 72 ASP D CA 1
ATOM 511 C C . ASP A 1 72 ? 80.228 45.144 20.667 1.00 37.42 72 ASP D C 1
ATOM 512 O O . ASP A 1 72 ? 81.367 44.786 20.962 1.00 36.52 72 ASP D O 1
ATOM 517 N N . GLU A 1 73 ? 79.925 45.715 19.502 1.00 38.20 73 GLU D N 1
ATOM 518 C CA . GLU A 1 73 ? 80.910 45.835 18.423 1.00 39.05 73 GLU D CA 1
ATOM 519 C C . GLU A 1 73 ? 82.043 46.783 18.796 1.00 34.98 73 GLU D C 1
ATOM 520 O O . GLU A 1 73 ? 83.232 46.438 18.677 1.00 33.74 73 GLU D O 1
ATOM 522 N N . ALA A 1 74 ? 81.677 47.970 19.273 1.00 35.83 74 ALA D N 1
ATOM 523 C CA . ALA A 1 74 ? 82.665 48.959 19.708 1.00 30.79 74 ALA D CA 1
ATOM 524 C C . ALA A 1 74 ? 83.576 48.455 20.823 1.00 27.43 74 ALA D C 1
ATOM 525 O O . ALA A 1 74 ? 84.754 48.794 20.857 1.00 28.20 74 ALA D O 1
ATOM 527 N N . ILE A 1 75 ? 83.045 47.613 21.711 1.00 32.30 75 ILE D N 1
ATOM 528 C CA . ILE A 1 75 ? 83.812 47.085 22.850 1.00 30.39 75 ILE D CA 1
ATOM 529 C C . ILE A 1 75 ? 84.660 45.831 22.517 1.00 27.76 75 ILE D C 1
ATOM 530 O O . ILE A 1 75 ? 85.753 45.647 23.078 1.00 29.57 75 ILE D O 1
ATOM 535 N N . LYS A 1 76 ? 84.154 44.962 21.640 1.00 34.63 76 LYS D N 1
ATOM 536 C CA . LYS A 1 76 ? 84.936 43.801 21.188 1.00 38.43 76 LYS D CA 1
ATOM 537 C C . LYS A 1 76 ? 86.288 44.278 20.687 1.00 32.36 76 LYS D C 1
ATOM 538 O O . LYS A 1 76 ? 86.354 45.174 19.849 1.00 36.99 76 LYS D O 1
ATOM 544 N N . GLY A 1 77 ? 87.366 43.717 21.224 1.00 32.78 77 GLY D N 1
ATOM 545 C CA . GLY A 1 77 ? 88.723 44.103 20.826 1.00 33.55 77 GLY D CA 1
ATOM 546 C C . GLY A 1 77 ? 89.417 45.065 21.779 1.00 36.31 77 GLY D C 1
ATOM 547 O O . GLY A 1 77 ? 90.656 45.157 21.794 1.00 34.21 77 GLY D O 1
ATOM 548 N N . CYS A 1 78 ? 88.624 45.794 22.569 1.00 36.71 78 CYS D N 1
ATOM 549 C CA . CYS A 1 78 ? 89.158 46.800 23.478 1.00 34.91 78 CYS D CA 1
ATOM 550 C C . CYS A 1 78 ? 89.788 46.155 24.696 1.00 31.93 78 CYS D C 1
ATOM 551 O O . CYS A 1 78 ? 89.289 45.153 25.218 1.00 30.31 78 CYS D O 1
ATOM 554 N N . THR A 1 79 ? 90.881 46.770 25.120 1.00 31.67 79 THR D N 1
ATOM 555 C CA . THR A 1 79 ? 91.579 46.482 26.350 1.00 31.46 79 THR D CA 1
ATOM 556 C C . THR A 1 79 ? 90.998 47.252 27.554 1.00 31.17 79 THR D C 1
ATOM 557 O O . THR A 1 79 ? 91.243 46.900 28.707 1.00 32.93 79 THR D O 1
ATOM 561 N N . GLY A 1 80 ? 90.256 48.322 27.281 1.00 33.70 80 GLY D N 1
ATOM 562 C CA . GLY A 1 80 ? 89.687 49.163 28.327 1.00 28.89 80 GLY D CA 1
ATOM 563 C C . GLY A 1 80 ? 88.457 49.891 27.836 1.00 26.77 80 GLY D C 1
ATOM 564 O O . GLY A 1 80 ? 88.295 50.131 26.618 1.00 25.23 80 GLY D O 1
ATOM 565 N N . VAL A 1 81 ? 87.563 50.209 28.772 1.00 24.74 81 VAL D N 1
ATOM 566 C CA . VAL A 1 81 ? 86.321 50.941 28.463 1.00 23.98 81 VAL D CA 1
ATOM 567 C C . VAL A 1 81 ? 86.087 52.036 29.489 1.00 23.29 81 VAL D C 1
ATOM 568 O O . VAL A 1 81 ? 86.228 51.803 30.688 1.00 24.50 81 VAL D O 1
ATOM 572 N N . PHE A 1 82 ? 85.772 53.242 28.997 1.00 23.39 82 PHE D N 1
ATOM 573 C CA . PHE A 1 82 ? 85.331 54.368 29.813 1.00 22.08 82 PHE D CA 1
ATOM 574 C C . PHE A 1 82 ? 83.874 54.618 29.487 1.00 18.45 82 PHE D C 1
ATOM 575 O O . PHE A 1 82 ? 83.522 54.957 28.339 1.00 22.52 82 PHE D O 1
ATOM 583 N N . HIS A 1 83 ? 83.012 54.393 30.475 1.00 15.78 83 HIS D N 1
ATOM 584 C CA . HIS A 1 83 ? 81.594 54.552 30.304 1.00 14.13 83 HIS D CA 1
ATOM 585 C C . 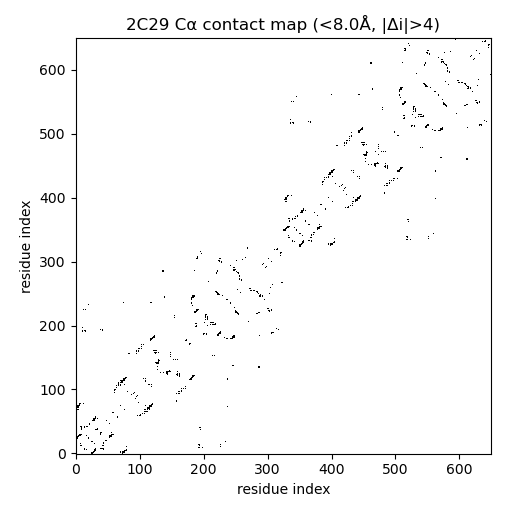HIS A 1 83 ? 81.181 55.915 30.902 1.00 18.16 83 HIS D C 1
ATOM 586 O O . HIS A 1 83 ? 80.982 56.110 32.115 1.00 20.53 83 HIS D O 1
ATOM 593 N N . VAL A 1 84 ? 81.100 56.832 29.983 1.00 17.66 84 VAL D N 1
ATOM 594 C CA . VAL A 1 84 ? 80.936 58.258 30.285 1.00 21.53 84 VAL D CA 1
ATOM 595 C C . VAL A 1 84 ? 79.523 58.690 29.852 1.00 21.05 84 VAL D C 1
ATOM 596 O O . VAL A 1 84 ? 78.935 59.594 30.448 1.00 20.69 84 VAL D O 1
ATOM 600 N N . ALA A 1 85 ? 78.957 58.032 28.833 1.00 21.48 85 ALA D N 1
ATOM 601 C CA . ALA A 1 85 ? 77.644 58.409 28.310 1.00 23.48 85 ALA D CA 1
ATOM 602 C C . ALA A 1 85 ? 76.515 58.269 29.338 1.00 26.10 85 ALA D C 1
ATOM 603 O O . ALA A 1 85 ? 76.485 57.321 30.128 1.00 22.42 85 ALA D O 1
ATOM 605 N N . THR A 1 86 ? 75.593 59.229 29.332 1.00 22.57 86 THR D N 1
ATOM 606 C CA . THR A 1 86 ? 74.403 59.151 30.186 1.00 24.39 86 THR D CA 1
ATOM 607 C C . THR A 1 86 ? 73.319 60.169 29.737 1.00 23.32 86 THR D C 1
ATOM 608 O O . THR A 1 86 ? 73.648 61.256 29.217 1.00 26.33 86 THR D O 1
ATOM 612 N N . PRO A 1 87 ? 72.033 59.825 29.920 1.00 24.56 87 PRO D N 1
ATOM 613 C CA . PRO A 1 87 ? 70.891 60.731 29.711 1.00 28.09 87 PRO D CA 1
ATOM 614 C C . PRO A 1 87 ? 70.834 61.896 30.706 1.00 28.32 87 PRO D C 1
ATOM 615 O O . PRO A 1 87 ? 70.687 61.667 31.901 1.00 30.70 87 PRO D O 1
ATOM 619 N N . MET A 1 88 ? 70.938 63.127 30.208 1.00 27.12 88 MET D N 1
ATOM 620 C CA . MET A 1 88 ? 71.136 64.310 31.069 1.00 30.59 88 MET D CA 1
ATOM 621 C C . MET A 1 88 ? 69.897 65.220 31.269 1.00 37.63 88 MET D C 1
ATOM 622 O O . MET A 1 88 ? 70.026 66.352 31.777 1.00 42.09 88 MET D O 1
ATOM 627 N N . ASP A 1 89 ? 68.710 64.740 30.914 1.00 37.43 89 ASP D N 1
ATOM 628 C CA . ASP A 1 89 ? 67.480 65.533 31.082 1.00 39.18 89 ASP D CA 1
ATOM 629 C C . ASP A 1 89 ? 67.031 65.609 32.546 1.00 34.65 89 ASP D C 1
ATOM 630 O O . ASP A 1 89 ? 66.776 64.590 33.188 1.00 34.50 89 ASP D O 1
ATOM 635 N N . PHE A 1 90 ? 66.957 66.830 33.069 1.00 31.10 90 PHE D N 1
ATOM 636 C CA . PHE A 1 90 ? 66.449 67.079 34.417 1.00 34.48 90 PHE D CA 1
ATOM 637 C C . PHE A 1 90 ? 64.944 67.313 34.371 1.00 40.14 90 PHE D C 1
ATOM 638 O O . PHE A 1 90 ? 64.288 67.311 35.412 1.00 35.80 90 PHE D O 1
ATOM 646 N N . GLU A 1 91 ? 64.411 67.544 33.169 1.00 44.03 91 GLU D N 1
ATOM 647 C CA . GLU A 1 91 ? 63.025 67.984 32.986 1.00 45.84 91 GLU D CA 1
ATOM 648 C C . GLU A 1 91 ? 62.147 66.955 32.258 1.00 49.08 91 GLU D C 1
ATOM 649 O O . GLU A 1 91 ? 61.207 67.328 31.563 1.00 52.55 91 GLU D O 1
ATOM 653 N N . SER A 1 92 ? 62.427 65.667 32.432 1.00 46.57 92 SER D N 1
ATOM 654 C CA . SER A 1 92 ? 61.664 64.615 31.747 1.00 46.43 92 SER D CA 1
ATOM 655 C C . SER A 1 92 ? 60.280 64.346 32.373 1.00 50.26 92 SER D C 1
ATOM 656 O O . SER A 1 92 ? 60.147 64.228 33.592 1.00 47.27 92 SER D O 1
ATOM 659 N N . LYS A 1 93 ? 59.259 64.212 31.524 1.00 54.22 93 LYS D N 1
ATOM 660 C CA . LYS A 1 93 ? 57.891 63.924 31.979 1.00 54.19 93 LYS D CA 1
ATOM 661 C C . LYS A 1 93 ? 57.692 62.431 32.223 1.00 52.68 93 LYS D C 1
ATOM 662 O O . LYS A 1 93 ? 56.675 62.010 32.783 1.00 54.59 93 LYS D O 1
ATOM 664 N N . ASP A 1 94 ? 58.654 61.632 31.785 1.00 48.68 94 ASP D N 1
ATOM 665 C CA . ASP A 1 94 ? 58.652 60.208 32.061 1.00 47.72 94 ASP D CA 1
ATOM 666 C C . ASP A 1 94 ? 60.054 59.788 32.498 1.00 43.60 94 ASP D C 1
ATOM 667 O O . ASP A 1 94 ? 60.772 59.155 31.727 1.00 44.98 94 ASP D O 1
ATOM 672 N N . PRO A 1 95 ? 60.451 60.166 33.734 1.00 46.19 95 PRO D N 1
ATOM 673 C CA . PRO A 1 95 ? 61.794 59.894 34.281 1.00 44.52 95 PRO D CA 1
ATOM 674 C C . PRO A 1 95 ? 62.175 58.422 34.274 1.00 42.61 95 PRO D C 1
ATOM 675 O O . PRO A 1 95 ? 63.316 58.065 33.964 1.00 39.70 95 PRO D O 1
ATOM 679 N N . GLU A 1 96 ? 61.227 57.573 34.648 1.00 40.52 96 GLU D N 1
ATOM 680 C CA . GLU A 1 96 ? 61.510 56.160 34.769 1.00 41.82 96 GLU D CA 1
ATOM 681 C C . GLU A 1 96 ? 61.942 55.568 33.432 1.00 41.92 96 GLU D C 1
ATOM 682 O O . GLU A 1 96 ? 62.893 54.795 33.384 1.00 42.45 96 GLU D O 1
ATOM 688 N N . ASN A 1 97 ? 61.262 55.948 32.353 1.00 41.61 97 ASN D N 1
ATOM 689 C CA . ASN A 1 97 ? 61.552 55.387 31.033 1.00 43.53 97 ASN D CA 1
ATOM 690 C C . ASN A 1 97 ? 62.592 56.158 30.238 1.00 40.82 97 ASN D C 1
ATOM 691 O O . ASN A 1 97 ? 63.386 55.560 29.528 1.00 45.02 97 ASN D O 1
ATOM 696 N N . GLU A 1 98 ? 62.577 57.478 30.336 1.00 42.68 98 GLU D N 1
ATOM 697 C CA . GLU A 1 98 ? 63.489 58.310 29.555 1.00 45.45 98 GLU D CA 1
ATOM 698 C C . GLU A 1 98 ? 64.873 58.479 30.192 1.00 41.54 98 GLU D C 1
ATOM 699 O O . GLU A 1 98 ? 65.810 58.885 29.511 1.00 42.27 98 GLU D O 1
ATOM 705 N N . VAL A 1 99 ? 65.008 58.183 31.485 1.00 39.60 99 VAL D N 1
ATOM 706 C CA . VAL A 1 99 ? 66.265 58.444 32.207 1.00 36.32 99 VAL D CA 1
ATOM 707 C C . VAL A 1 99 ? 66.727 57.252 33.063 1.00 35.34 99 VAL D C 1
ATOM 708 O O . VAL A 1 99 ? 67.771 56.654 32.798 1.00 35.19 99 VAL D O 1
ATOM 712 N N . ILE A 1 100 ? 65.945 56.902 34.081 1.00 35.59 100 ILE D N 1
ATOM 713 C CA . ILE A 1 100 ? 66.372 55.913 35.071 1.00 32.99 100 ILE D CA 1
ATOM 714 C C . ILE A 1 100 ? 66.637 54.534 34.455 1.00 31.92 100 ILE D C 1
ATOM 715 O O . ILE A 1 100 ? 67.728 53.978 34.609 1.00 28.41 100 ILE D O 1
ATOM 720 N N . LYS A 1 101 ? 65.647 53.984 33.753 1.00 39.01 101 LYS D N 1
ATOM 721 C CA . LYS A 1 101 ? 65.767 52.634 33.171 1.00 38.53 101 LYS D CA 1
ATOM 722 C C . LYS A 1 101 ? 66.947 52.504 32.168 1.00 34.83 101 LYS D C 1
ATOM 723 O O . LYS A 1 101 ? 67.768 51.579 32.304 1.00 31.77 101 LYS D O 1
ATOM 729 N N . PRO A 1 102 ? 67.037 53.415 31.167 1.00 30.46 102 PRO D N 1
ATOM 730 C CA . PRO A 1 102 ? 68.178 53.370 30.246 1.00 32.75 102 PRO D CA 1
ATOM 731 C C . PRO A 1 102 ? 69.563 53.611 30.875 1.00 27.94 102 PRO D C 1
ATOM 732 O O . PRO A 1 102 ? 70.540 53.041 30.423 1.00 31.25 102 PRO D O 1
ATOM 736 N N . THR A 1 103 ? 69.650 54.428 31.919 1.00 32.73 103 THR D N 1
ATOM 737 C CA . THR A 1 103 ? 70.917 54.591 32.629 1.00 26.82 103 THR D CA 1
ATOM 738 C C . THR A 1 103 ? 71.339 53.278 33.278 1.00 29.43 103 THR D C 1
ATOM 739 O O . THR A 1 103 ? 72.497 52.865 33.164 1.00 28.50 103 THR D O 1
ATOM 743 N N . ILE A 1 104 ? 70.398 52.608 33.947 1.00 28.23 104 ILE D N 1
ATOM 744 C CA . ILE A 1 104 ? 70.707 51.345 34.645 1.00 25.90 104 ILE D CA 1
ATOM 745 C C . ILE A 1 104 ? 70.957 50.194 33.663 1.00 30.15 104 ILE D C 1
ATOM 746 O O . ILE A 1 104 ? 71.914 49.412 33.787 1.00 27.78 104 ILE D O 1
ATOM 751 N N . GLU A 1 105 ? 70.050 50.054 32.707 1.00 29.31 105 GLU D N 1
ATOM 752 C CA . GLU A 1 105 ? 70.122 48.950 31.779 1.00 30.70 105 GLU D CA 1
ATOM 753 C C . GLU A 1 105 ? 71.298 49.122 30.806 1.00 29.11 105 GLU D C 1
ATOM 754 O O . GLU A 1 105 ? 72.022 48.166 30.541 1.00 27.54 105 GLU D O 1
ATOM 760 N N . GLY A 1 106 ? 71.515 50.352 30.327 1.00 26.78 106 GLY D N 1
ATOM 761 C CA . GLY A 1 106 ? 72.715 50.658 29.539 1.00 24.01 106 GLY D CA 1
ATOM 762 C C . GLY A 1 106 ? 73.999 50.298 30.251 1.00 24.70 106 GLY D C 1
ATOM 763 O O . GLY A 1 106 ? 74.887 49.710 29.658 1.00 27.39 106 GLY D O 1
ATOM 764 N N . MET A 1 107 ? 74.081 50.629 31.541 1.00 24.13 107 MET D N 1
ATOM 765 C CA . MET A 1 107 ? 75.235 50.313 32.377 1.00 22.70 107 MET D CA 1
ATOM 766 C C . MET A 1 107 ? 75.502 48.802 32.366 1.00 27.37 107 MET D C 1
ATOM 767 O O . MET A 1 107 ? 76.605 48.370 32.056 1.00 27.43 107 MET D O 1
ATOM 772 N N . LEU A 1 108 ? 74.476 48.020 32.686 1.00 26.40 108 LEU D N 1
ATOM 773 C CA . LEU A 1 108 ? 74.606 46.551 32.771 1.00 29.82 108 LEU D CA 1
ATOM 774 C C . LEU A 1 108 ? 74.856 45.928 31.418 1.00 28.54 108 LEU D C 1
ATOM 775 O O . LEU A 1 108 ? 75.645 44.985 31.310 1.00 30.14 108 LEU D O 1
ATOM 780 N N . GLY A 1 109 ? 74.207 46.476 30.392 1.00 29.50 109 GLY D N 1
ATOM 781 C CA . GLY A 1 109 ? 74.512 46.119 29.005 1.00 32.22 109 GLY D CA 1
ATOM 782 C C . GLY A 1 109 ? 75.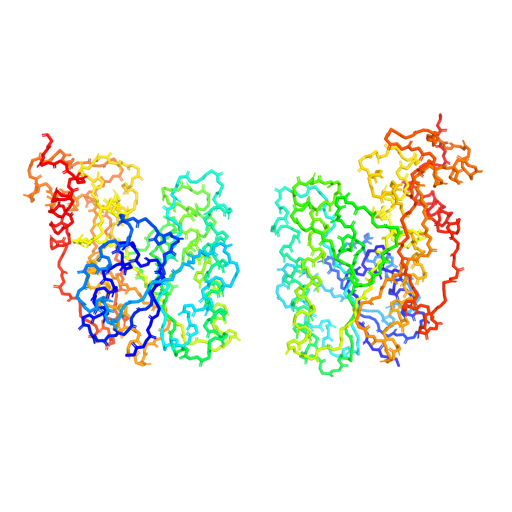979 46.298 28.642 1.00 34.48 109 GLY D C 1
ATOM 783 O O . GLY A 1 109 ? 76.565 45.451 27.975 1.00 32.69 109 GLY D O 1
ATOM 784 N N . ILE A 1 110 ? 76.567 47.422 29.057 1.00 32.34 110 ILE D N 1
ATOM 785 C CA . ILE A 1 110 ? 77.979 47.685 28.773 1.00 28.65 110 ILE D CA 1
ATOM 786 C C . ILE A 1 110 ? 78.902 46.717 29.495 1.00 28.82 110 ILE D C 1
ATOM 787 O O . ILE A 1 110 ? 79.925 46.317 28.945 1.00 31.08 110 ILE D O 1
ATOM 792 N N . MET A 1 111 ? 78.527 46.326 30.712 1.00 32.08 111 MET D N 1
ATOM 793 C CA . MET A 1 111 ? 79.293 45.336 31.478 1.00 34.59 111 MET D CA 1
ATOM 794 C C . MET A 1 111 ? 79.195 43.962 30.830 1.00 36.07 111 MET D C 1
ATOM 795 O O . MET A 1 111 ? 80.174 43.217 30.802 1.00 39.10 111 MET D O 1
ATOM 800 N N . LYS A 1 112 ? 78.011 43.629 30.321 1.00 38.14 112 LYS D N 1
ATOM 801 C CA . LYS A 1 112 ? 77.830 42.385 29.577 1.00 42.18 112 LYS D CA 1
ATOM 802 C C . LYS A 1 112 ? 78.626 42.428 28.280 1.00 43.28 112 LYS D C 1
ATOM 803 O O . LYS A 1 112 ? 79.278 41.451 27.934 1.00 40.95 112 LYS D O 1
ATOM 809 N N . SER A 1 113 ? 78.600 43.569 27.584 1.00 42.66 113 SER D N 1
ATOM 810 C CA . SER A 1 113 ? 79.373 43.739 26.345 1.00 38.35 113 SER D CA 1
ATOM 811 C C . SER A 1 113 ? 80.882 43.566 26.563 1.00 42.23 113 SER D C 1
ATOM 812 O O . SER A 1 113 ? 81.587 43.034 25.700 1.00 48.58 113 SER D O 1
ATOM 815 N N . CYS A 1 114 ? 81.376 43.996 27.721 1.00 38.07 114 CYS D N 1
ATOM 816 C CA . CYS A 1 114 ? 82.778 43.784 28.097 1.00 35.42 114 CYS D CA 1
ATOM 817 C C . CYS A 1 114 ? 83.068 42.306 28.337 1.00 41.29 114 CYS D C 1
ATOM 818 O O . CYS A 1 114 ? 84.125 41.792 27.945 1.00 41.54 114 CYS D O 1
ATOM 821 N N . ALA A 1 115 ? 82.131 41.646 29.016 1.00 45.59 115 ALA D N 1
ATOM 822 C CA . ALA A 1 115 ? 82.219 40.211 29.302 1.00 44.76 115 ALA D CA 1
ATOM 823 C C . ALA A 1 115 ? 82.240 39.405 28.004 1.00 41.61 115 ALA D C 1
ATOM 824 O O . ALA A 1 115 ? 83.066 38.506 27.834 1.00 43.70 115 ALA D O 1
ATOM 826 N N . ALA A 1 116 ? 81.342 39.745 27.086 1.00 39.24 116 ALA D N 1
ATOM 827 C CA . ALA A 1 116 ? 81.329 39.131 25.761 1.00 43.54 116 ALA D CA 1
ATOM 828 C C . ALA A 1 116 ? 82.647 39.341 25.000 1.00 51.00 116 ALA D C 1
ATOM 829 O O . ALA A 1 116 ? 83.111 38.436 24.301 1.00 56.23 116 ALA D O 1
ATOM 831 N N . ALA A 1 117 ? 83.253 40.522 25.152 1.00 48.67 117 ALA D N 1
ATOM 832 C CA . ALA A 1 117 ? 84.508 40.863 24.464 1.00 45.94 117 ALA D CA 1
ATOM 833 C C . ALA A 1 117 ? 85.723 39.983 24.830 1.00 44.83 117 ALA D C 1
ATOM 834 O O . ALA A 1 117 ? 86.520 39.649 23.940 1.00 41.49 117 ALA D O 1
ATOM 836 N N . LYS A 1 118 ? 85.865 39.633 26.115 1.00 43.43 118 LYS D N 1
ATOM 837 C CA . LYS A 1 118 ? 87.010 38.833 26.656 1.00 43.94 118 LYS D CA 1
ATOM 838 C C . LYS A 1 118 ? 88.354 39.564 26.679 1.00 45.43 118 LYS D C 1
ATOM 839 O O . LYS A 1 118 ? 89.328 39.056 27.235 1.00 45.36 118 LYS D O 1
ATOM 845 N N . THR A 1 119 ? 88.401 40.746 26.069 1.00 40.47 119 THR D N 1
ATOM 846 C CA . THR A 1 119 ? 89.629 41.511 25.902 1.00 36.62 119 THR D CA 1
ATOM 847 C C . THR A 1 119 ? 89.758 42.650 26.919 1.00 35.75 119 THR D C 1
ATOM 848 O O . THR A 1 119 ? 90.869 43.140 27.178 1.00 32.17 119 THR D O 1
ATOM 852 N N . VAL A 1 120 ? 88.627 43.085 27.480 1.00 37.34 120 VAL D N 1
ATOM 853 C CA . VAL A 1 120 ? 88.607 44.269 28.354 1.00 32.58 120 VAL D CA 1
ATOM 854 C C . VAL A 1 120 ? 89.204 43.938 29.721 1.00 28.71 120 VAL D C 1
ATOM 855 O O . VAL A 1 120 ? 88.623 43.172 30.486 1.00 36.52 120 VAL D O 1
ATOM 859 N N . ARG A 1 121 ? 90.354 44.505 30.050 1.00 30.19 121 ARG D N 1
ATOM 860 C CA . ARG A 1 121 ? 90.924 44.212 31.353 1.00 32.31 121 ARG D CA 1
ATOM 861 C C . ARG A 1 121 ? 90.422 45.109 32.492 1.00 34.72 121 ARG D C 1
ATOM 862 O O . ARG A 1 121 ? 90.472 44.718 33.655 1.00 31.03 121 ARG D O 1
ATOM 870 N N . ARG A 1 122 ? 89.934 46.304 32.162 1.00 33.53 122 ARG D N 1
ATOM 871 C CA . ARG A 1 122 ? 89.295 47.165 33.154 1.00 30.23 122 ARG D CA 1
ATOM 872 C C . ARG A 1 122 ? 88.197 48.017 32.529 1.00 32.04 122 ARG D C 1
ATOM 873 O O . ARG A 1 122 ? 88.381 48.552 31.431 1.00 30.63 122 ARG D O 1
ATOM 881 N N . LEU A 1 123 ? 87.064 48.110 33.240 1.00 30.17 123 LEU D N 1
ATOM 882 C CA . LEU A 1 123 ? 85.965 49.033 32.935 1.00 31.11 123 LEU D CA 1
ATOM 883 C C . LEU A 1 123 ? 85.955 50.148 33.982 1.00 28.94 123 LEU D C 1
ATOM 884 O O . LEU A 1 123 ? 85.888 49.875 35.188 1.00 28.18 123 LEU D O 1
ATOM 889 N N . VAL A 1 124 ? 86.043 51.400 33.521 1.00 25.77 124 VAL D N 1
ATOM 890 C CA . VAL A 1 124 ? 85.910 52.568 34.378 1.00 28.76 124 VAL D CA 1
ATOM 891 C C . VAL A 1 124 ? 84.563 53.252 34.100 1.00 26.86 124 VAL D C 1
ATOM 892 O O . VAL A 1 124 ? 84.251 53.626 32.952 1.00 26.82 124 VAL D O 1
ATOM 896 N N . PHE A 1 125 ? 83.780 53.417 35.155 1.00 24.78 125 PHE D N 1
ATOM 897 C CA . PHE A 1 125 ? 82.498 54.120 35.084 1.00 26.81 125 PHE D CA 1
ATOM 898 C C . PHE A 1 125 ? 82.564 55.508 35.734 1.00 19.87 125 PHE D C 1
ATOM 899 O O . PHE A 1 125 ? 82.984 55.643 36.900 1.00 22.16 125 PHE D O 1
ATOM 907 N N . THR A 1 126 ? 82.061 56.511 35.019 1.00 21.93 126 THR D N 1
ATOM 908 C CA . THR A 1 126 ? 81.920 57.838 35.577 1.00 21.49 126 THR D CA 1
ATOM 909 C C . THR A 1 126 ? 80.618 57.916 36.344 1.00 18.61 126 THR D C 1
ATOM 910 O O . THR A 1 126 ? 79.540 58.065 35.747 1.00 19.00 126 THR D O 1
ATOM 914 N N . SER A 1 127 ? 80.703 57.803 37.673 1.00 20.19 127 SER D N 1
ATOM 915 C CA . SER A 1 127 ? 79.517 57.919 38.499 1.00 18.39 127 SER D CA 1
ATOM 916 C C . SER A 1 127 ? 79.243 59.405 38.732 1.00 22.14 127 SER D C 1
ATOM 917 O O . SER A 1 127 ? 79.582 60.226 37.886 1.00 28.30 127 SER D O 1
ATOM 920 N N . SER A 1 128 ? 78.656 59.735 39.875 1.00 18.78 128 SER D N 1
ATOM 921 C CA . SER A 1 128 ? 78.206 61.081 40.175 1.00 19.05 128 SER D CA 1
ATOM 922 C C . SER A 1 128 ? 78.204 61.309 41.687 1.00 19.85 128 SER D C 1
ATOM 923 O O . SER A 1 128 ? 77.909 60.413 42.456 1.00 22.87 128 SER D O 1
ATOM 926 N N . ALA A 1 129 ? 78.522 62.530 42.109 1.00 23.27 129 ALA D N 1
ATOM 927 C CA . ALA A 1 129 ? 78.428 62.903 43.533 1.00 23.83 129 ALA D CA 1
ATOM 928 C C . ALA A 1 129 ? 76.982 62.795 44.032 1.00 20.50 129 ALA D C 1
ATOM 929 O O . ALA A 1 129 ? 76.740 62.708 45.240 1.00 20.30 129 ALA D O 1
ATOM 931 N N . GLY A 1 130 ? 76.037 62.834 43.085 1.00 22.86 130 GLY D N 1
ATOM 932 C CA . GLY A 1 130 ? 74.623 62.610 43.343 1.00 24.53 130 GLY D CA 1
ATOM 933 C C . GLY A 1 130 ? 74.306 61.261 43.938 1.00 26.41 130 GLY D C 1
ATOM 934 O O . GLY A 1 130 ? 73.238 61.079 44.537 1.00 28.63 130 GLY D O 1
ATOM 935 N N . THR A 1 131 ? 75.238 60.321 43.764 1.00 22.91 131 THR D N 1
ATOM 936 C CA . THR A 1 131 ? 75.150 58.998 44.365 1.00 21.64 131 THR D CA 1
ATOM 937 C C . THR A 1 131 ? 75.709 58.959 45.781 1.00 23.29 131 THR D C 1
ATOM 938 O O . THR A 1 131 ? 75.661 57.919 46.427 1.00 26.36 131 THR D O 1
ATOM 942 N N . VAL A 1 132 ? 76.252 60.089 46.249 1.00 22.60 132 VAL D N 1
ATOM 943 C CA . VAL A 1 132 ? 76.933 60.127 47.552 1.00 24.36 132 VAL D CA 1
ATOM 944 C C . VAL A 1 132 ? 76.195 60.958 48.609 1.00 24.63 132 VAL D C 1
ATOM 945 O O . VAL A 1 132 ? 75.905 60.449 49.688 1.00 23.57 132 VAL D O 1
ATOM 949 N N . ASN A 1 133 ? 75.936 62.245 48.340 1.00 21.62 133 ASN D N 1
ATOM 950 C CA . ASN A 1 133 ? 75.468 63.169 49.394 1.00 25.16 133 ASN D CA 1
ATOM 951 C C . ASN A 1 133 ? 74.036 63.705 49.230 1.00 24.10 133 ASN D C 1
ATOM 952 O O . ASN A 1 133 ? 73.728 64.813 49.691 1.00 24.63 133 ASN D O 1
ATOM 957 N N . ILE A 1 134 ? 73.163 62.937 48.581 1.00 25.61 134 ILE D N 1
ATOM 958 C CA . ILE A 1 134 ? 71.760 63.301 48.529 1.00 25.71 134 ILE D CA 1
ATOM 959 C C . ILE A 1 134 ? 71.041 62.661 49.732 1.00 27.80 134 ILE D C 1
ATOM 960 O O . ILE A 1 134 ? 70.544 61.509 49.703 1.00 28.42 134 ILE D O 1
ATOM 965 N N . GLN A 1 135 ? 71.078 63.415 50.822 1.00 32.34 135 GLN D N 1
ATOM 966 C CA . GLN A 1 135 ? 70.301 63.109 52.007 1.00 37.83 135 GLN D CA 1
ATOM 967 C C . GLN A 1 135 ? 70.035 64.378 52.779 1.00 35.75 135 GLN D C 1
ATOM 968 O O . GLN A 1 135 ? 70.690 65.415 52.579 1.00 29.75 135 GLN D O 1
ATOM 974 N N . GLU A 1 136 ? 69.051 64.300 53.659 1.00 35.54 136 GLU D N 1
ATOM 975 C CA . GLU A 1 136 ? 68.535 65.501 54.283 1.00 31.22 136 GLU D CA 1
ATOM 976 C C . GLU A 1 136 ? 69.594 66.184 55.127 1.00 30.20 136 GLU D C 1
ATOM 977 O O . GLU A 1 136 ? 69.782 67.389 55.024 1.00 35.34 136 GLU D O 1
ATOM 983 N N . HIS A 1 137 ? 70.298 65.435 55.966 1.00 29.31 137 HIS D N 1
ATOM 984 C CA . HIS A 1 137 ? 71.408 66.045 56.709 1.00 30.66 137 HIS D CA 1
ATOM 985 C C . HIS A 1 137 ? 72.741 65.864 55.978 1.00 27.03 137 HIS D C 1
ATOM 986 O O . HIS A 1 137 ? 73.124 64.748 55.611 1.00 28.72 137 HIS D O 1
ATOM 993 N N . GLN A 1 138 ? 73.436 66.974 55.782 1.00 27.59 138 GLN D N 1
ATOM 994 C CA . GLN A 1 138 ? 74.772 66.995 55.174 1.00 25.63 138 GLN D CA 1
ATOM 995 C C . GLN A 1 138 ? 75.868 66.790 56.202 1.00 30.50 138 GLN D C 1
ATOM 996 O O . GLN A 1 138 ? 76.006 67.584 57.125 1.00 28.19 138 GLN D O 1
ATOM 1002 N N . LEU A 1 139 ? 76.653 65.725 56.044 1.00 22.29 139 LEU D N 1
ATOM 1003 C CA . LEU A 1 139 ? 77.882 65.577 56.814 1.00 22.94 139 LEU D CA 1
ATOM 1004 C C . LEU A 1 139 ? 78.924 66.601 56.420 1.00 24.37 139 LEU D C 1
ATOM 1005 O O . LEU A 1 139 ? 78.909 67.092 55.303 1.00 24.64 139 LEU D O 1
ATOM 1010 N N . PRO A 1 140 ? 79.873 66.889 57.318 1.00 27.70 140 PRO D N 1
ATOM 1011 C CA . PRO A 1 140 ? 80.913 67.854 56.969 1.00 29.60 140 PRO D CA 1
ATOM 1012 C C . PRO A 1 140 ? 81.860 67.383 55.872 1.00 26.44 140 PRO D C 1
ATOM 1013 O O . PRO A 1 140 ? 82.370 68.181 55.123 1.00 22.96 140 PRO D O 1
ATOM 1017 N N . VAL A 1 141 ? 82.119 66.088 55.789 1.00 26.08 141 VAL D N 1
ATOM 1018 C CA . VAL A 1 141 ? 83.019 65.579 54.770 1.00 25.01 141 VAL D CA 1
ATOM 1019 C C . VAL A 1 141 ? 82.452 64.248 54.292 1.00 25.93 141 VAL D C 1
ATOM 1020 O O . VAL A 1 141 ? 82.021 63.455 55.121 1.00 26.45 141 VAL D O 1
ATOM 1024 N N . TYR A 1 142 ? 82.398 64.040 52.969 1.00 25.69 142 TYR D N 1
ATOM 1025 C CA . TYR A 1 142 ? 81.979 62.719 52.400 1.00 19.74 142 TYR D CA 1
ATOM 1026 C C . TYR A 1 142 ? 83.191 61.940 51.901 1.00 21.46 142 TYR D C 1
ATOM 1027 O O . TYR A 1 142 ? 84.160 62.519 51.426 1.00 24.89 142 TYR D O 1
ATOM 1036 N N . ASP A 1 143 ? 83.123 60.613 52.024 1.00 27.58 143 ASP D N 1
ATOM 1037 C CA . ASP A 1 143 ? 84.068 59.725 51.387 1.00 29.66 143 ASP D CA 1
ATOM 1038 C C . ASP A 1 143 ? 83.309 58.623 50.618 1.00 26.70 143 ASP D C 1
ATOM 1039 O O . ASP A 1 143 ? 82.069 58.685 50.467 1.00 27.23 143 ASP D O 1
ATOM 1044 N N . GLU A 1 144 ? 84.063 57.635 50.152 1.00 26.23 144 GLU D N 1
ATOM 1045 C CA . GLU A 1 144 ? 83.560 56.563 49.285 1.00 26.74 144 GLU D CA 1
ATOM 1046 C C . GLU A 1 144 ? 82.642 55.563 49.979 1.00 26.75 144 GLU D C 1
ATOM 1047 O O . GLU A 1 144 ? 81.977 54.758 49.321 1.00 26.26 144 GLU D O 1
ATOM 1053 N N . SER A 1 145 ? 82.601 55.589 51.310 1.00 23.52 145 SER D N 1
ATOM 1054 C CA . SER A 1 145 ? 81.659 54.740 52.027 1.00 27.28 145 SER D CA 1
ATOM 1055 C C . SER A 1 145 ? 80.238 55.314 51.959 1.00 27.04 145 SER D C 1
ATOM 1056 O O . SER A 1 145 ? 79.287 54.635 52.276 1.00 25.87 145 SER D O 1
ATOM 1059 N N . CYS A 1 146 ? 80.093 56.586 51.558 1.00 24.73 146 CYS D N 1
ATOM 1060 C CA . CYS A 1 146 ? 78.803 57.247 51.627 1.00 21.47 146 CYS D CA 1
ATOM 1061 C C . CYS A 1 146 ? 77.942 57.082 50.363 1.00 22.97 146 CYS D C 1
ATOM 1062 O O . CYS A 1 146 ? 78.425 57.310 49.254 1.00 25.00 146 CYS D O 1
ATOM 1065 N N . TRP A 1 147 ? 76.668 56.705 50.556 1.00 21.54 147 TRP D N 1
ATOM 1066 C CA . TRP A 1 147 ? 75.686 56.524 49.464 1.00 18.68 147 TRP D CA 1
ATOM 1067 C C . TRP A 1 147 ? 74.447 57.380 49.726 1.00 24.60 147 TRP D C 1
ATOM 1068 O O . TRP A 1 147 ? 74.060 57.601 50.878 1.00 26.65 147 TRP D O 1
ATOM 1079 N N . SER A 1 148 ? 73.846 57.876 48.649 1.00 25.93 148 SER D N 1
ATOM 1080 C CA . SER A 1 148 ? 72.627 58.675 48.716 1.00 23.35 148 SER D CA 1
ATOM 1081 C C . SER A 1 148 ? 71.398 57.892 49.228 1.00 25.07 148 SER D C 1
ATOM 1082 O O . SER A 1 148 ? 71.350 56.644 49.166 1.00 25.19 148 SER D O 1
ATOM 1085 N N . ASP A 1 149 ? 70.442 58.652 49.742 1.00 28.33 149 ASP D N 1
ATOM 1086 C CA . ASP A 1 149 ? 69.166 58.189 50.277 1.00 27.86 149 ASP D CA 1
ATOM 1087 C C . ASP A 1 149 ? 68.102 58.321 49.185 1.00 29.80 149 ASP D C 1
ATOM 1088 O O . ASP A 1 149 ? 67.606 59.423 48.900 1.00 21.79 149 ASP D O 1
ATOM 1093 N N . MET A 1 150 ? 67.753 57.203 48.556 1.00 23.57 150 MET D N 1
ATOM 1094 C CA . MET A 1 150 ? 66.843 57.259 47.409 1.00 25.68 150 MET D CA 1
ATOM 1095 C C . MET A 1 150 ? 65.409 57.669 47.797 1.00 30.82 150 MET D C 1
ATOM 1096 O O . MET A 1 150 ? 64.725 58.332 47.018 1.00 33.77 150 MET D O 1
ATOM 1101 N N . GLU A 1 151 ? 64.982 57.306 49.008 1.00 32.40 151 GLU D N 1
ATOM 1102 C CA . GLU A 1 151 ? 63.646 57.653 49.499 1.00 32.66 151 GLU D CA 1
ATOM 1103 C C . GLU A 1 151 ? 63.538 59.174 49.627 1.00 29.96 151 GLU D C 1
ATOM 1104 O O . GLU A 1 151 ? 62.567 59.769 49.189 1.00 32.05 151 GLU D O 1
ATOM 1106 N N . PHE A 1 152 ? 64.574 59.790 50.185 1.00 28.50 152 PHE D N 1
ATOM 1107 C CA . PHE A 1 152 ? 64.624 61.259 50.339 1.00 28.03 152 PHE D CA 1
ATOM 1108 C C . PHE A 1 152 ? 64.656 61.983 48.984 1.00 29.49 152 PHE D C 1
ATOM 1109 O O . PHE A 1 152 ? 63.940 62.963 48.755 1.00 34.27 152 PHE D O 1
ATOM 1117 N N . CYS A 1 153 ? 65.518 61.510 48.102 1.00 28.60 153 CYS D N 1
ATOM 1118 C CA . CYS A 1 153 ? 65.644 62.071 46.769 1.00 31.66 153 CYS D CA 1
ATOM 1119 C C . CYS A 1 153 ? 64.312 62.063 45.992 1.00 27.46 153 CYS D C 1
ATOM 1120 O O . CYS A 1 153 ? 63.868 63.088 45.489 1.00 33.72 153 CYS D O 1
ATOM 1123 N N . ARG A 1 154 ? 63.657 60.922 45.944 1.00 30.95 154 ARG D N 1
ATOM 1124 C CA . ARG A 1 154 ? 62.371 60.816 45.245 1.00 34.86 154 ARG D CA 1
ATOM 1125 C C . ARG A 1 154 ? 61.259 61.663 45.868 1.00 37.65 154 ARG D C 1
ATOM 1126 O O . ARG A 1 154 ? 60.374 62.150 45.156 1.00 36.16 154 ARG D O 1
ATOM 1134 N N . ALA A 1 155 ? 61.331 61.856 47.188 1.00 36.41 155 ALA D N 1
ATOM 1135 C CA . ALA A 1 155 ? 60.307 62.568 47.943 1.00 36.60 155 ALA D CA 1
ATOM 1136 C C . ALA A 1 155 ? 60.483 64.069 47.809 1.00 36.67 155 ALA D C 1
ATOM 1137 O O . ALA A 1 155 ? 59.511 64.796 47.609 1.00 41.89 155 ALA D O 1
ATOM 1139 N N . LYS A 1 156 ? 61.731 64.520 47.925 1.00 32.96 156 LYS D N 1
ATOM 1140 C CA . LYS A 1 156 ? 62.074 65.942 47.891 1.00 36.57 156 LYS D CA 1
ATOM 1141 C C . LYS A 1 156 ? 61.991 66.549 46.489 1.00 38.68 156 LYS D C 1
ATOM 1142 O O . LYS A 1 156 ? 61.630 67.729 46.334 1.00 38.57 156 LYS D O 1
ATOM 1148 N N . LYS A 1 157 ? 62.342 65.748 45.480 1.00 37.54 157 LYS D N 1
ATOM 1149 C CA . LYS A 1 157 ? 62.391 66.194 44.078 1.00 35.63 157 LYS D CA 1
ATOM 1150 C C . LYS A 1 157 ? 63.092 67.528 43.905 1.00 35.98 157 LYS D C 1
ATOM 1151 O O . LYS A 1 157 ? 62.598 68.421 43.219 1.00 38.15 157 LYS D O 1
ATOM 1157 N N . MET A 1 158 ? 64.261 67.667 44.523 1.00 34.50 158 MET D N 1
ATOM 1158 C CA . MET A 1 158 ? 65.127 68.795 44.241 1.00 32.79 158 MET D CA 1
ATOM 1159 C C . MET A 1 158 ? 65.553 68.756 42.765 1.00 33.24 158 MET D C 1
ATOM 1160 O O . MET A 1 158 ? 65.441 67.724 42.087 1.00 32.57 158 MET D O 1
ATOM 1165 N N . THR A 1 159 ? 66.043 69.885 42.270 1.00 31.82 159 THR D N 1
ATOM 1166 C CA . THR A 1 159 ? 66.589 69.933 40.920 1.00 32.58 159 THR D CA 1
ATOM 1167 C C . THR A 1 159 ? 67.502 68.721 40.692 1.00 30.31 159 THR D C 1
ATOM 1168 O O . THR A 1 159 ? 68.320 68.370 41.550 1.00 28.67 159 THR D O 1
ATOM 1172 N N . ALA A 1 160 ? 67.342 68.101 39.528 1.00 29.38 160 ALA D N 1
ATOM 1173 C CA . ALA A 1 160 ? 68.152 66.939 39.115 1.00 25.56 160 ALA D CA 1
ATOM 1174 C C . ALA A 1 160 ? 67.883 65.645 39.857 1.00 30.52 160 ALA D C 1
ATOM 1175 O O . ALA A 1 160 ? 68.632 64.686 39.677 1.00 24.91 160 ALA D O 1
ATOM 1177 N N . TRP A 1 161 ? 66.815 65.566 40.643 1.00 32.21 161 TRP D N 1
ATOM 1178 C CA . TRP A 1 161 ? 66.565 64.340 41.395 1.00 27.28 161 TRP D CA 1
ATOM 1179 C C . TRP A 1 161 ? 66.576 63.084 40.538 1.00 31.09 161 TRP D C 1
ATOM 1180 O O . TRP A 1 161 ? 67.097 62.057 40.957 1.00 28.26 161 TRP D O 1
ATOM 1191 N N . MET A 1 162 ? 65.980 63.143 39.348 1.00 31.83 162 MET D N 1
ATOM 1192 C CA . MET A 1 162 ? 65.839 61.928 38.522 1.00 31.47 162 MET D CA 1
ATOM 1193 C C . MET A 1 162 ? 67.201 61.479 38.012 1.00 26.83 162 MET D C 1
ATOM 1194 O O . MET A 1 162 ? 67.486 60.290 37.943 1.00 26.58 162 MET D O 1
ATOM 1201 N N . TYR A 1 163 ? 68.040 62.461 37.697 1.00 27.62 163 TYR D N 1
ATOM 1202 C CA . TYR A 1 163 ? 69.430 62.231 37.320 1.00 28.51 163 TYR D CA 1
ATOM 1203 C C . TYR A 1 163 ? 70.218 61.536 38.447 1.00 25.96 163 TYR D C 1
ATOM 1204 O O . TYR A 1 163 ? 70.889 60.530 38.210 1.00 28.28 163 TYR D O 1
ATOM 1213 N N . PHE A 1 164 ? 70.115 62.077 39.666 1.00 27.96 164 PHE D N 1
ATOM 1214 C CA . PHE A 1 164 ? 70.790 61.503 40.837 1.00 23.72 164 PHE D CA 1
ATOM 1215 C C . PHE A 1 164 ? 70.321 60.071 41.071 1.00 23.50 164 PHE D C 1
ATOM 1216 O O . PHE A 1 164 ? 71.129 59.185 41.353 1.00 21.99 164 PHE D O 1
ATOM 1224 N N . VAL A 1 165 ? 69.025 59.823 40.905 1.00 28.18 165 VAL D N 1
ATOM 1225 C CA . VAL A 1 165 ? 68.487 58.453 41.068 1.00 27.14 165 VAL D CA 1
ATOM 1226 C C . VAL A 1 165 ? 69.070 57.497 40.039 1.00 24.43 165 VAL D C 1
ATOM 1227 O O . VAL A 1 165 ? 69.535 56.405 40.386 1.00 29.41 165 VAL D O 1
ATOM 1231 N N . SER A 1 166 ? 69.038 57.893 38.764 1.00 27.07 166 SER D N 1
ATOM 1232 C CA . SER A 1 166 ? 69.557 57.061 37.702 1.00 26.46 166 SER D CA 1
ATOM 1233 C C . SER A 1 166 ? 71.023 56.686 37.950 1.00 28.88 166 SER D C 1
ATOM 1234 O O . SER A 1 166 ? 71.404 55.546 37.741 1.00 23.10 166 SER D O 1
ATOM 1237 N N . LYS A 1 167 ? 71.840 57.646 38.392 1.00 25.44 167 LYS D N 1
ATOM 1238 C CA . LYS A 1 167 ? 73.263 57.382 38.602 1.00 21.52 167 LYS D CA 1
ATOM 1239 C C . LYS A 1 167 ? 73.510 56.498 39.816 1.00 20.27 167 LYS D C 1
ATOM 1240 O O . LYS A 1 167 ? 74.428 55.682 39.810 1.00 24.73 167 LYS D O 1
ATOM 1246 N N . THR A 1 168 ? 72.690 56.650 40.856 1.00 19.85 168 THR D N 1
ATOM 1247 C CA . THR A 1 168 ? 72.899 55.883 42.102 1.00 22.33 168 THR D CA 1
ATOM 1248 C C . THR A 1 168 ? 72.559 54.414 41.851 1.00 17.08 168 THR D C 1
ATOM 1249 O O . THR A 1 168 ? 73.350 53.530 42.149 1.00 26.70 168 THR D O 1
ATOM 1253 N N . LEU A 1 169 ? 71.379 54.206 41.289 1.00 23.84 169 LEU D N 1
ATOM 1254 C CA . LEU A 1 169 ? 70.866 52.862 40.971 1.00 25.45 169 LEU D CA 1
ATOM 1255 C C . LEU A 1 169 ? 71.732 52.126 39.968 1.00 24.75 169 LEU D C 1
ATOM 1256 O O . LEU A 1 169 ? 71.987 50.910 40.107 1.00 30.21 169 LEU D O 1
ATOM 1261 N N . ALA A 1 170 ? 72.183 52.847 38.946 1.00 26.67 170 ALA D N 1
ATOM 1262 C CA . ALA A 1 170 ? 73.131 52.292 37.991 1.00 24.73 170 ALA D CA 1
ATOM 1263 C C . ALA A 1 170 ? 74.438 51.857 38.645 1.00 23.66 170 ALA D C 1
ATOM 1264 O O . ALA A 1 170 ? 74.887 50.763 38.386 1.00 21.98 170 ALA D O 1
ATOM 1266 N N . GLU A 1 171 ? 75.049 52.680 39.506 1.00 22.68 171 GLU D N 1
ATOM 1267 C CA . GLU A 1 171 ? 76.308 52.263 40.162 1.00 26.44 171 GLU D CA 1
ATOM 1268 C C . GLU A 1 171 ? 76.139 51.042 41.099 1.00 27.17 171 GLU D C 1
ATOM 1269 O O . GLU A 1 171 ? 76.984 50.137 41.121 1.00 26.62 171 GLU D O 1
ATOM 1275 N N . GLN A 1 172 ? 75.062 51.026 41.872 1.00 26.47 172 GLN D N 1
ATOM 1276 C CA . GLN A 1 172 ? 74.791 49.917 42.785 1.00 29.21 172 GLN D CA 1
ATOM 1277 C C . GLN A 1 172 ? 74.548 48.602 42.000 1.00 30.54 172 GLN D C 1
ATOM 1278 O O . GLN A 1 172 ? 75.090 47.537 42.352 1.00 30.72 172 GLN D O 1
ATOM 1284 N N . ALA A 1 173 ? 73.793 48.704 40.907 1.00 31.14 173 ALA D N 1
ATOM 1285 C CA . ALA A 1 173 ? 73.581 47.593 39.974 1.00 31.79 173 ALA D CA 1
ATOM 1286 C C . ALA A 1 173 ? 74.902 47.069 39.431 1.00 33.69 173 ALA D C 1
ATOM 1287 O O . ALA A 1 173 ? 75.148 45.865 39.393 1.00 32.58 173 ALA D O 1
ATOM 1289 N N . ALA A 1 174 ? 75.755 47.992 39.005 1.00 31.90 174 ALA D N 1
ATOM 1290 C CA . ALA A 1 174 ? 77.033 47.652 38.405 1.00 25.41 174 ALA D CA 1
ATOM 1291 C C . ALA A 1 174 ? 77.957 46.957 39.387 1.00 30.91 174 ALA D C 1
ATOM 1292 O O . ALA A 1 174 ? 78.638 45.994 39.014 1.00 31.96 174 ALA D O 1
ATOM 1294 N N . TRP A 1 175 ? 77.999 47.436 40.629 1.00 28.38 175 TRP D N 1
ATOM 1295 C CA . TRP A 1 175 ? 78.823 46.796 41.654 1.00 30.63 175 TRP D CA 1
ATOM 1296 C C . TRP A 1 175 ? 78.316 45.388 41.965 1.00 31.79 175 TRP D C 1
ATOM 1297 O O . TRP A 1 175 ? 79.112 44.473 42.207 1.00 31.33 175 TRP D O 1
ATOM 1308 N N . LYS A 1 176 ? 76.997 45.223 41.937 1.00 33.66 176 LYS D N 1
ATOM 1309 C CA . LYS A 1 176 ? 76.375 43.906 42.110 1.00 36.74 176 LYS D CA 1
ATOM 1310 C C . LYS A 1 176 ? 76.859 42.968 41.027 1.00 39.73 176 LYS D C 1
ATOM 1311 O O . LYS A 1 176 ? 77.381 41.906 41.324 1.00 39.95 176 LYS D O 1
ATOM 1315 N N . TYR A 1 177 ? 76.708 43.387 39.769 1.00 42.07 177 TYR D N 1
ATOM 1316 C CA . TYR A 1 177 ? 77.195 42.608 38.624 1.00 42.98 177 TYR D CA 1
ATOM 1317 C C . TYR A 1 177 ? 78.682 42.293 38.730 1.00 40.19 177 TYR D C 1
ATOM 1318 O O . TYR A 1 177 ? 79.105 41.157 38.493 1.00 41.19 177 TYR D O 1
ATOM 1327 N N . ALA A 1 178 ? 79.479 43.301 39.073 1.00 41.20 178 ALA D N 1
ATOM 1328 C CA . ALA A 1 178 ? 80.926 43.152 39.056 1.00 39.06 178 ALA D CA 1
ATOM 1329 C C . ALA A 1 178 ? 81.394 42.186 40.130 1.00 43.56 178 ALA D C 1
ATOM 1330 O O . ALA A 1 178 ? 82.307 41.399 39.900 1.00 44.00 178 ALA D O 1
ATOM 1332 N N . LYS A 1 179 ? 80.772 42.253 41.303 1.00 48.78 179 LYS D N 1
ATOM 1333 C CA . LYS A 1 179 ? 81.117 41.356 42.404 1.00 52.06 179 LYS D CA 1
ATOM 1334 C C . LYS A 1 179 ? 80.764 39.913 42.047 1.00 54.84 179 LYS D C 1
ATOM 1335 O O . LYS A 1 179 ? 81.557 39.002 42.264 1.00 53.30 179 LYS D O 1
ATOM 1337 N N . GLU A 1 180 ? 79.582 39.725 41.470 1.00 54.41 180 GLU D N 1
ATOM 1338 C CA . GLU A 1 180 ? 79.097 38.396 41.116 1.00 55.67 180 GLU D CA 1
ATOM 1339 C C . GLU A 1 180 ? 79.800 37.784 39.905 1.00 52.11 180 GLU D C 1
ATOM 1340 O O . GLU A 1 180 ? 79.750 36.574 39.716 1.00 49.07 180 GLU D O 1
ATOM 1346 N N . ASN A 1 181 ? 80.456 38.598 39.089 1.00 49.87 181 ASN D N 1
ATOM 1347 C CA . ASN A 1 181 ? 81.156 38.084 37.911 1.00 52.71 181 ASN D CA 1
ATOM 1348 C C . ASN A 1 181 ? 82.678 38.305 37.922 1.00 51.77 181 ASN D C 1
ATOM 1349 O O . ASN A 1 181 ? 83.357 38.092 36.909 1.00 50.46 181 ASN D O 1
ATOM 1354 N N . ASN A 1 182 ? 83.212 38.709 39.075 1.00 54.45 182 ASN D N 1
ATOM 1355 C CA . ASN A 1 182 ? 84.651 38.956 39.227 1.00 57.03 182 ASN D CA 1
ATOM 1356 C C . ASN A 1 182 ? 85.210 39.892 38.154 1.00 57.26 182 ASN D C 1
ATOM 1357 O O . ASN A 1 182 ? 86.234 39.596 37.537 1.00 58.05 182 ASN D O 1
ATOM 1358 N N . ILE A 1 183 ? 84.523 41.016 37.940 1.00 56.49 183 ILE D N 1
ATOM 1359 C CA . ILE A 1 183 ? 84.862 41.986 36.878 1.00 53.89 183 ILE D CA 1
ATOM 1360 C C . ILE A 1 183 ? 85.722 43.108 37.434 1.00 47.03 183 ILE D C 1
ATOM 1361 O O . ILE A 1 183 ? 85.366 43.701 38.453 1.00 50.65 183 ILE D O 1
ATOM 1365 N N . ASP A 1 184 ? 86.834 43.419 36.768 1.00 36.60 184 ASP D N 1
ATOM 1366 C CA . ASP A 1 184 ? 87.691 44.511 37.235 1.00 31.88 184 ASP D CA 1
ATOM 1367 C C . ASP A 1 184 ? 87.038 45.853 36.886 1.00 31.91 184 ASP D C 1
ATOM 1368 O O . ASP A 1 184 ? 87.128 46.329 35.747 1.00 28.58 184 ASP D O 1
ATOM 1373 N N . PHE A 1 185 ? 86.372 46.422 37.884 1.00 26.64 185 PHE D N 1
ATOM 1374 C CA . PHE A 1 185 ? 85.480 47.572 37.723 1.00 29.57 185 PHE D CA 1
ATOM 1375 C C . PHE A 1 185 ? 85.855 48.698 38.720 1.00 28.67 185 PHE D C 1
ATOM 1376 O O . PHE A 1 185 ? 86.102 48.464 39.921 1.00 29.28 185 PHE D O 1
ATOM 1384 N N . ILE A 1 186 ? 85.940 49.924 38.201 1.00 26.94 186 ILE D N 1
ATOM 1385 C CA . ILE A 1 186 ? 86.349 51.066 38.981 1.00 25.66 186 ILE D CA 1
ATOM 1386 C C . ILE A 1 186 ? 85.340 52.168 38.678 1.00 19.53 186 ILE D C 1
ATOM 1387 O O . ILE A 1 186 ? 84.923 52.315 37.519 1.00 22.34 186 ILE D O 1
ATOM 1392 N N . THR A 1 187 ? 84.916 52.897 39.714 1.00 26.06 187 THR D N 1
ATOM 1393 C CA . THR A 1 187 ? 84.044 54.088 39.536 1.00 24.21 187 THR D CA 1
ATOM 1394 C C . THR A 1 187 ? 84.769 55.322 40.033 1.00 25.38 187 THR D C 1
ATOM 1395 O O . THR A 1 187 ? 85.563 55.271 40.995 1.00 21.55 187 THR D O 1
ATOM 1399 N N . ILE A 1 188 ? 84.488 56.421 39.341 1.00 22.76 188 ILE D N 1
ATOM 1400 C CA . ILE A 1 188 ? 85.009 57.742 39.659 1.00 24.49 188 ILE D CA 1
ATOM 1401 C C . ILE A 1 188 ? 83.812 58.623 39.909 1.00 20.30 188 ILE D C 1
ATOM 1402 O O . ILE A 1 188 ? 82.869 58.664 39.101 1.00 23.58 188 ILE D O 1
ATOM 1407 N N . ILE A 1 189 ? 83.864 59.347 41.024 1.00 22.03 189 ILE D N 1
ATOM 1408 C CA . ILE A 1 189 ? 82.764 60.116 41.498 1.00 16.91 189 ILE D CA 1
ATOM 1409 C C . ILE A 1 189 ? 83.205 61.597 41.457 1.00 17.27 189 ILE D C 1
ATOM 1410 O O . ILE A 1 189 ? 83.847 62.056 42.397 1.00 21.43 189 ILE D O 1
ATOM 1415 N N . PRO A 1 190 ? 82.935 62.284 40.337 1.00 17.63 190 PRO D N 1
ATOM 1416 C CA . PRO A 1 190 ? 83.211 63.731 40.305 1.00 20.63 190 PRO D CA 1
ATOM 1417 C C . PRO A 1 190 ? 82.151 64.522 41.032 1.00 25.28 190 PRO D C 1
ATOM 1418 O O . PRO A 1 190 ? 81.008 64.083 41.139 1.00 21.21 190 PRO D O 1
ATOM 1422 N N . THR A 1 191 ? 82.497 65.742 41.433 1.00 20.76 191 THR D N 1
ATOM 1423 C CA . THR A 1 191 ? 81.517 66.653 42.018 1.00 26.40 191 THR D CA 1
ATOM 1424 C C . THR A 1 191 ? 81.013 67.526 40.864 1.00 24.82 191 THR D C 1
ATOM 1425 O O . THR A 1 191 ? 80.495 66.980 39.884 1.00 22.72 191 THR D O 1
ATOM 1429 N N . LEU A 1 192 ? 81.121 68.850 40.913 1.00 24.75 192 LEU D N 1
ATOM 1430 C CA . LEU A 1 192 ? 80.723 69.634 39.754 1.00 21.39 192 LEU D CA 1
ATOM 1431 C C . LEU A 1 192 ? 81.956 69.874 38.885 1.00 23.70 192 LEU D C 1
ATOM 1432 O O . LEU A 1 192 ? 82.963 70.451 39.337 1.00 25.97 192 LEU D O 1
ATOM 1437 N N . VAL A 1 193 ? 81.884 69.419 37.635 1.00 21.14 193 VAL D N 1
ATOM 1438 C CA . VAL A 1 193 ? 83.021 69.535 36.727 1.00 23.28 193 VAL D CA 1
ATOM 1439 C C . VAL A 1 193 ? 82.935 70.882 35.967 1.00 16.21 193 VAL D C 1
ATOM 1440 O O . VAL A 1 193 ? 81.926 71.176 35.296 1.00 21.39 193 VAL D O 1
ATOM 1444 N N . VAL A 1 194 ? 84.015 71.634 36.041 1.00 26.68 194 VAL D N 1
ATOM 1445 C CA . VAL A 1 194 ? 84.080 73.002 35.508 1.00 23.02 194 VAL D CA 1
ATOM 1446 C C . VAL A 1 194 ? 85.415 73.241 34.790 1.00 23.40 194 VAL D C 1
ATOM 1447 O O . VAL A 1 194 ? 86.475 72.773 35.226 1.00 29.10 194 VAL D O 1
ATOM 1451 N N . GLY A 1 195 ? 85.359 73.945 33.662 1.00 23.86 195 GLY D N 1
ATOM 1452 C CA . GLY A 1 195 ? 86.557 74.277 32.929 1.00 19.84 195 GLY D CA 1
ATOM 1453 C C . GLY A 1 195 ? 86.351 74.607 31.488 1.00 15.78 195 GLY D C 1
ATOM 1454 O O . GLY A 1 195 ? 85.209 74.688 31.002 1.00 23.09 195 GLY D O 1
ATOM 1455 N N . PRO A 1 196 ? 87.455 74.800 30.776 1.00 22.23 196 PRO D N 1
ATOM 1456 C CA . PRO A 1 196 ? 87.338 74.952 29.330 1.00 27.63 196 PRO D CA 1
ATOM 1457 C C . PRO A 1 196 ? 86.907 73.610 28.716 1.00 28.99 196 PRO D C 1
ATOM 1458 O O . PRO A 1 196 ? 86.873 72.597 29.415 1.00 29.28 196 PRO D O 1
ATOM 1462 N N . PHE A 1 197 ? 86.584 73.628 27.427 1.00 31.11 197 PHE D N 1
ATOM 1463 C CA . PHE A 1 197 ? 86.006 72.480 26.763 1.00 28.94 197 PHE D CA 1
ATOM 1464 C C . PHE A 1 197 ? 86.104 72.638 25.260 1.00 27.00 197 PHE D C 1
ATOM 1465 O O . PHE A 1 197 ? 86.372 73.736 24.759 1.00 30.30 197 PHE D O 1
ATOM 1473 N N . ILE A 1 198 ? 85.908 71.532 24.556 1.00 30.99 198 ILE D N 1
ATOM 1474 C CA . ILE A 1 198 ? 86.076 71.523 23.107 1.00 29.21 198 ILE D CA 1
ATOM 1475 C C . ILE A 1 198 ? 84.771 71.334 22.355 1.00 25.13 198 ILE D C 1
ATOM 1476 O O . ILE A 1 198 ? 84.723 71.501 21.132 1.00 26.27 198 ILE D O 1
ATOM 1481 N N . MET A 1 199 ? 83.706 70.986 23.063 1.00 30.52 199 MET D N 1
ATOM 1482 C CA . MET A 1 199 ? 82.405 70.835 22.424 1.00 28.65 199 MET D CA 1
ATOM 1483 C C . MET A 1 199 ? 81.849 72.204 22.117 1.00 28.53 199 MET D C 1
ATOM 1484 O O . MET A 1 199 ? 82.342 73.229 22.622 1.00 31.82 199 MET D O 1
ATOM 1489 N N . SER A 1 200 ? 80.810 72.228 21.293 1.00 28.86 200 SER D N 1
ATOM 1490 C CA . SER A 1 200 ? 80.335 73.489 20.691 1.00 33.65 200 SER D CA 1
ATOM 1491 C C . SER A 1 200 ? 79.121 74.081 21.393 1.00 37.53 200 SER D C 1
ATOM 1492 O O . SER A 1 200 ? 78.863 75.277 21.288 1.00 43.37 200 SER D O 1
ATOM 1495 N N . SER A 1 201 ? 78.381 73.236 22.099 1.00 33.83 201 SER D N 1
ATOM 1496 C CA . SER A 1 201 ? 77.197 73.634 22.834 1.00 33.64 201 SER D CA 1
ATOM 1497 C C . SER A 1 201 ? 77.488 73.772 24.329 1.00 26.43 201 SER D C 1
ATOM 1498 O O . SER A 1 201 ? 78.596 73.485 24.798 1.00 30.09 201 SER D O 1
ATOM 1501 N N . MET A 1 202 ? 76.484 74.218 25.070 1.00 31.53 202 MET D N 1
ATOM 1502 C CA . MET A 1 202 ? 76.616 74.456 26.509 1.00 30.09 202 MET D CA 1
ATOM 1503 C C . MET A 1 202 ? 76.728 73.138 27.281 1.00 27.18 202 MET D C 1
ATOM 1504 O O . MET A 1 202 ? 75.814 72.332 27.242 1.00 30.97 202 MET D O 1
ATOM 1509 N N . PRO A 1 203 ? 77.859 72.913 27.969 1.00 27.53 203 PRO D N 1
ATOM 1510 C CA . PRO A 1 203 ? 77.943 71.793 28.894 1.00 29.87 203 PRO D CA 1
ATOM 1511 C C . PRO A 1 203 ? 76.826 71.818 29.957 1.00 25.54 203 PRO D C 1
ATOM 1512 O O . PRO A 1 203 ? 76.610 72.841 30.607 1.00 28.66 203 PRO D O 1
ATOM 1516 N N . PRO A 1 204 ? 76.112 70.699 30.139 1.00 25.94 204 PRO D N 1
ATOM 1517 C CA . PRO A 1 204 ? 75.093 70.574 31.173 1.00 27.20 204 PRO D CA 1
ATOM 1518 C C . PRO A 1 204 ? 75.535 71.084 32.545 1.00 29.10 204 PRO D C 1
ATOM 1519 O O . PRO A 1 204 ? 74.839 71.918 33.145 1.00 26.58 204 PRO D O 1
ATOM 1523 N N . SER A 1 205 ? 76.700 70.634 33.030 1.00 24.63 205 SER D N 1
ATOM 1524 C CA . SER A 1 205 ? 77.185 71.088 34.334 1.00 25.29 205 SER D CA 1
ATOM 1525 C C . SER A 1 205 ? 77.499 72.583 34.417 1.00 25.04 205 SER D C 1
ATOM 1526 O O . SER A 1 205 ? 77.560 73.138 35.525 1.00 26.91 205 SER D O 1
ATOM 1529 N N . LEU A 1 206 ? 77.772 73.221 33.281 1.00 27.75 206 LEU D N 1
ATOM 1530 C CA . LEU A 1 206 ? 78.062 74.670 33.291 1.00 25.82 206 LEU D CA 1
ATOM 1531 C C . LEU A 1 206 ? 76.781 75.493 33.454 1.00 27.02 206 LEU D C 1
ATOM 1532 O O . LEU A 1 206 ? 76.838 76.670 33.889 1.00 29.46 206 LEU D O 1
ATOM 1537 N N . ILE A 1 207 ? 75.645 74.891 33.121 1.00 27.35 207 ILE D N 1
ATOM 1538 C CA . ILE A 1 207 ? 74.330 75.475 33.431 1.00 29.20 207 ILE D CA 1
ATOM 1539 C C . ILE A 1 207 ? 74.278 75.671 34.932 1.00 31.35 207 ILE D C 1
ATOM 1540 O O . ILE A 1 207 ? 73.926 76.742 35.418 1.00 29.25 207 ILE D O 1
ATOM 1545 N N . THR A 1 208 ? 74.669 74.624 35.667 1.00 28.85 208 THR D N 1
ATOM 1546 C CA . THR A 1 208 ? 74.712 74.683 37.127 1.00 26.31 208 THR D CA 1
ATOM 1547 C C . THR A 1 208 ? 75.819 75.610 37.619 1.00 24.40 208 THR D C 1
ATOM 1548 O O . THR A 1 208 ? 75.555 76.509 38.437 1.00 33.72 208 THR D O 1
ATOM 1552 N N . ALA A 1 209 ? 77.028 75.433 37.089 1.00 23.76 209 ALA D N 1
ATOM 1553 C CA . ALA A 1 209 ? 78.215 76.084 37.635 1.00 23.64 209 ALA D CA 1
ATOM 1554 C C . ALA A 1 209 ? 78.170 77.595 37.411 1.00 27.26 209 ALA D C 1
ATOM 1555 O O . ALA A 1 209 ? 78.643 78.366 38.249 1.00 26.92 209 ALA D O 1
ATOM 1557 N N . LEU A 1 210 ? 77.617 78.007 36.275 1.00 32.02 210 LEU D N 1
ATOM 1558 C CA . LEU A 1 210 ? 77.545 79.449 35.952 1.00 32.11 210 LEU D CA 1
ATOM 1559 C C . LEU A 1 210 ? 76.161 80.047 36.242 1.00 34.64 210 LEU D C 1
ATOM 1560 O O . LEU A 1 210 ? 75.825 81.122 35.732 1.00 34.10 210 LEU D O 1
ATOM 1565 N N . SER A 1 211 ? 75.374 79.370 37.076 1.00 29.46 211 SER D N 1
ATOM 1566 C CA . SER A 1 211 ? 74.039 79.856 37.456 1.00 33.47 211 SER D CA 1
ATOM 1567 C C . SER A 1 211 ? 74.056 81.216 38.192 1.00 30.85 211 SER D C 1
ATOM 1568 O O . SER A 1 211 ? 73.111 81.999 38.051 1.00 36.40 211 SER D O 1
ATOM 1571 N N . PRO A 1 212 ? 75.111 81.499 38.989 1.00 32.86 212 PRO D N 1
ATOM 1572 C CA . PRO A 1 212 ? 75.230 82.847 39.589 1.00 34.06 212 PRO D CA 1
ATOM 1573 C C . PRO A 1 212 ? 75.333 83.984 38.570 1.00 39.92 212 PRO D C 1
ATOM 1574 O O . PRO A 1 212 ? 74.944 85.109 38.866 1.00 40.31 212 PRO D O 1
ATOM 1578 N N . ILE A 1 213 ? 75.866 83.691 37.388 1.00 41.83 213 ILE D N 1
ATOM 1579 C CA . ILE A 1 213 ? 75.943 84.675 36.316 1.00 37.21 213 ILE D CA 1
ATOM 1580 C C . ILE A 1 213 ? 74.635 84.708 35.533 1.00 37.95 213 ILE D C 1
ATOM 1581 O O . ILE A 1 213 ? 74.113 85.783 35.235 1.00 44.75 213 ILE D O 1
ATOM 1586 N N . THR A 1 214 ? 74.099 83.540 35.200 1.00 36.42 214 THR D N 1
ATOM 1587 C CA . THR A 1 214 ? 72.868 83.464 34.417 1.00 35.86 214 THR D CA 1
ATOM 1588 C C . THR A 1 214 ? 71.590 83.732 35.226 1.00 37.29 214 THR D C 1
ATOM 1589 O O . THR A 1 214 ? 70.540 83.986 34.640 1.00 35.83 214 THR D O 1
ATOM 1593 N N . GLY A 1 215 ? 71.672 83.655 36.550 1.00 37.99 215 GLY D N 1
ATOM 1594 C CA . GLY A 1 215 ? 70.490 83.764 37.397 1.00 38.52 215 GLY D CA 1
ATOM 1595 C C . GLY A 1 215 ? 69.566 82.556 37.360 1.00 41.07 215 GLY D C 1
ATOM 1596 O O . GLY A 1 215 ? 68.382 82.668 37.695 1.00 39.45 215 GLY D O 1
ATOM 1597 N N . ASN A 1 216 ? 70.093 81.393 36.971 1.00 36.59 216 ASN D N 1
ATOM 1598 C CA . ASN A 1 216 ? 69.295 80.167 36.974 1.00 41.01 216 ASN D CA 1
ATOM 1599 C C . ASN A 1 216 ? 69.192 79.650 38.409 1.00 41.84 216 ASN D C 1
ATOM 1600 O O . ASN A 1 216 ? 69.874 78.698 38.789 1.00 38.91 216 ASN D O 1
ATOM 1605 N N . GLU A 1 217 ? 68.321 80.291 39.189 1.00 37.06 217 GLU D N 1
ATOM 1606 C CA . GLU A 1 217 ? 68.226 80.052 40.628 1.00 37.80 217 GLU D CA 1
ATOM 1607 C C . GLU A 1 217 ? 67.863 78.614 40.962 1.00 31.26 217 GLU D C 1
ATOM 1608 O O . GLU A 1 217 ? 68.210 78.126 42.036 1.00 32.30 217 GLU D O 1
ATOM 1614 N N . ALA A 1 218 ? 67.179 77.944 40.038 1.00 35.21 218 ALA D N 1
ATOM 1615 C CA . ALA A 1 218 ? 66.830 76.519 40.196 1.00 33.37 218 ALA D CA 1
ATOM 1616 C C . ALA A 1 218 ? 68.041 75.576 40.359 1.00 33.79 218 ALA D C 1
ATOM 1617 O O . ALA A 1 218 ? 67.915 74.461 40.890 1.00 34.10 218 ALA D O 1
ATOM 1619 N N . HIS A 1 219 ? 69.203 76.000 39.872 1.00 34.88 219 HIS D N 1
ATOM 1620 C CA . HIS A 1 219 ? 70.431 75.198 40.019 1.00 34.54 219 HIS D CA 1
ATOM 1621 C C . HIS A 1 219 ? 71.240 75.561 41.260 1.00 34.49 219 HIS D C 1
ATOM 1622 O O . HIS A 1 219 ? 72.217 74.885 41.584 1.00 33.42 219 HIS D O 1
ATOM 1629 N N . TYR A 1 220 ? 70.839 76.624 41.960 1.00 29.97 220 TYR D N 1
ATOM 1630 C CA . TYR A 1 220 ? 71.523 77.019 43.210 1.00 29.35 220 TYR D CA 1
ATOM 1631 C C . TYR A 1 220 ? 71.635 75.901 44.249 1.00 32.14 220 TYR D C 1
ATOM 1632 O O . TYR A 1 220 ? 72.594 75.872 45.016 1.00 32.02 220 TYR D O 1
ATOM 1641 N N . SER A 1 221 ? 70.661 74.992 44.271 1.00 30.94 221 SER D N 1
ATOM 1642 C CA . SER A 1 221 ? 70.585 73.935 45.276 1.00 31.89 221 SER D CA 1
ATOM 1643 C C . SER A 1 221 ? 71.785 72.970 45.238 1.00 29.80 221 SER D C 1
ATOM 1644 O O . SER A 1 221 ? 72.193 72.455 46.268 1.00 32.09 221 SER D O 1
ATOM 1647 N N . ILE A 1 222 ? 72.358 72.774 44.051 1.00 29.22 222 ILE D N 1
ATOM 1648 C CA . ILE A 1 222 ? 73.557 71.932 43.877 1.00 28.37 222 ILE D CA 1
ATOM 1649 C C . ILE A 1 222 ? 74.855 72.623 44.281 1.00 24.47 222 ILE D C 1
ATOM 1650 O O . ILE A 1 222 ? 75.812 71.967 44.719 1.00 27.07 222 ILE D O 1
ATOM 1655 N N . ILE A 1 223 ? 74.896 73.950 44.151 1.00 27.38 223 ILE D N 1
ATOM 1656 C CA . ILE A 1 223 ? 76.096 74.726 44.509 1.00 28.73 223 ILE D CA 1
ATOM 1657 C C . ILE A 1 223 ? 75.990 75.504 45.847 1.00 30.31 223 ILE D C 1
ATOM 1658 O O . ILE A 1 223 ? 76.965 76.141 46.266 1.00 29.77 223 ILE D O 1
ATOM 1663 N N . ARG A 1 224 ? 74.842 75.398 46.519 1.00 31.89 224 ARG D N 1
ATOM 1664 C CA . ARG A 1 224 ? 74.622 76.039 47.826 1.00 32.36 224 ARG D CA 1
ATOM 1665 C C . ARG A 1 224 ? 75.736 75.661 48.807 1.00 30.06 224 ARG D C 1
ATOM 1666 O O . ARG A 1 224 ? 76.344 76.526 49.435 1.00 34.53 224 ARG D O 1
ATOM 1674 N N . GLN A 1 225 ? 75.981 74.362 48.941 1.00 29.66 225 GLN D N 1
ATOM 1675 C CA . GLN A 1 225 ? 77.210 73.861 49.542 1.00 31.23 225 GLN D CA 1
ATOM 1676 C C . GLN A 1 225 ? 77.854 73.016 48.459 1.00 28.05 225 GLN D C 1
ATOM 1677 O O . GLN A 1 225 ? 77.508 71.837 48.301 1.00 30.80 225 GLN D O 1
ATOM 1683 N N . GLY A 1 226 ? 78.769 73.629 47.718 1.00 25.41 226 GLY D N 1
ATOM 1684 C CA . GLY A 1 226 ? 79.255 73.082 46.452 1.00 28.61 226 GLY D CA 1
ATOM 1685 C C . GLY A 1 226 ? 80.638 72.482 46.559 1.00 29.65 226 GLY D C 1
ATOM 1686 O O . GLY A 1 226 ? 81.404 72.838 47.470 1.00 31.77 226 GLY D O 1
ATOM 1687 N N . GLN A 1 227 ? 80.940 71.553 45.638 1.00 25.30 227 GLN D N 1
ATOM 1688 C CA . GLN A 1 227 ? 82.282 70.986 45.477 1.00 21.34 227 GLN D CA 1
ATOM 1689 C C . GLN A 1 227 ? 82.584 70.990 43.982 1.00 21.81 227 GLN D C 1
ATOM 1690 O O . GLN A 1 227 ? 81.667 70.877 43.169 1.00 26.98 227 GLN D O 1
ATOM 1696 N N . PHE A 1 228 ? 83.855 71.120 43.619 1.00 20.50 228 PHE D N 1
ATOM 1697 C CA . PHE A 1 228 ? 84.220 71.324 42.236 1.00 19.91 228 PHE D CA 1
ATOM 1698 C C . PHE A 1 228 ? 85.453 70.499 41.838 1.00 27.58 228 PHE D C 1
ATOM 1699 O O . PHE A 1 228 ? 86.299 70.152 42.674 1.00 27.61 228 PHE D O 1
ATOM 1707 N N . VAL A 1 229 ? 85.550 70.201 40.541 1.00 25.39 229 VAL D N 1
ATOM 1708 C CA . VAL A 1 229 ? 86.754 69.638 39.987 1.00 22.30 229 VAL D CA 1
ATOM 1709 C C . VAL A 1 229 ? 86.946 70.125 38.558 1.00 24.30 229 VAL D C 1
ATOM 1710 O O . VAL A 1 229 ? 85.958 70.322 37.819 1.00 23.55 229 VAL D O 1
ATOM 1714 N N . HIS A 1 230 ? 88.216 70.381 38.196 1.00 25.75 230 HIS D N 1
ATOM 1715 C CA . HIS A 1 230 ? 88.588 70.884 36.871 1.00 23.80 230 HIS D CA 1
ATOM 1716 C C . HIS A 1 230 ? 88.504 69.740 35.869 1.00 19.75 230 HIS D C 1
ATOM 1717 O O . HIS A 1 230 ? 88.997 68.647 36.141 1.00 30.41 230 HIS D O 1
ATOM 1724 N N . LEU A 1 231 ? 87.895 70.007 34.716 1.00 24.65 231 LEU D N 1
ATOM 1725 C CA . LEU A 1 231 ? 87.722 69.017 33.648 1.00 21.55 231 LEU D CA 1
ATOM 1726 C C . LEU A 1 231 ? 88.974 68.186 33.342 1.00 28.46 231 LEU D C 1
ATOM 1727 O O . LEU A 1 231 ? 88.900 66.956 33.223 1.00 20.05 231 LEU D O 1
ATOM 1732 N N . ASP A 1 232 ? 90.112 68.863 33.242 1.00 31.50 232 ASP D N 1
ATOM 1733 C CA . ASP A 1 232 ? 91.381 68.253 32.863 1.00 27.23 232 ASP D CA 1
ATOM 1734 C C . ASP A 1 232 ? 91.942 67.375 33.976 1.00 25.65 232 ASP D C 1
ATOM 1735 O O . ASP A 1 232 ? 92.385 66.246 33.711 1.00 22.58 232 ASP D O 1
ATOM 1740 N N . ASP A 1 233 ? 91.888 67.867 35.222 1.00 28.64 233 ASP D N 1
ATOM 1741 C CA . ASP A 1 233 ? 92.207 67.030 36.391 1.00 27.45 233 ASP D CA 1
ATOM 1742 C C . ASP A 1 233 ? 91.367 65.759 36.395 1.00 19.63 233 ASP D C 1
ATOM 1743 O O . ASP A 1 233 ? 91.893 64.665 36.582 1.00 23.22 233 ASP D O 1
ATOM 1748 N N . LEU A 1 234 ? 90.062 65.913 36.195 1.00 24.68 234 LEU D N 1
ATOM 1749 C CA . LEU A 1 234 ? 89.154 64.763 36.153 1.00 21.76 234 LEU D CA 1
ATOM 1750 C C . LEU A 1 234 ? 89.519 63.786 35.061 1.00 23.59 234 LEU D C 1
ATOM 1751 O O . LEU A 1 234 ? 89.574 62.569 35.287 1.00 24.22 234 LEU D O 1
ATOM 1756 N N . CYS A 1 235 ? 89.765 64.296 33.860 1.00 23.83 235 CYS D N 1
ATOM 1757 C CA . CYS A 1 235 ? 90.077 63.395 32.757 1.00 26.84 235 CYS D CA 1
ATOM 1758 C C . CYS A 1 235 ? 91.412 62.713 32.985 1.00 25.20 235 CYS D C 1
ATOM 1759 O O . CYS A 1 235 ? 91.556 61.529 32.681 1.00 25.90 235 CYS D O 1
ATOM 1762 N N . ASN A 1 236 ? 92.391 63.443 33.511 1.00 23.70 236 ASN D N 1
ATOM 1763 C CA . ASN A 1 236 ? 93.661 62.822 33.909 1.00 28.40 236 ASN D CA 1
ATOM 1764 C C . ASN A 1 236 ? 93.462 61.728 34.983 1.00 25.32 236 ASN D C 1
ATOM 1765 O O . ASN A 1 236 ? 94.137 60.666 34.955 1.00 26.10 236 ASN D O 1
ATOM 1770 N N . ALA A 1 237 ? 92.519 61.952 35.912 1.00 27.64 237 ALA D N 1
ATOM 1771 C CA . ALA A 1 237 ? 92.193 60.924 36.924 1.00 23.98 237 ALA D CA 1
ATOM 1772 C C . ALA A 1 237 ? 91.583 59.664 36.318 1.00 26.64 237 ALA D C 1
ATOM 1773 O O . ALA A 1 237 ? 91.855 58.569 36.802 1.00 23.24 237 ALA D O 1
ATOM 1775 N N . HIS A 1 238 ? 90.736 59.805 35.296 1.00 25.57 238 HIS D N 1
ATOM 1776 C CA . HIS A 1 238 ? 90.189 58.619 34.605 1.00 21.85 238 HIS D CA 1
ATOM 1777 C C . HIS A 1 238 ? 91.310 57.743 34.027 1.00 23.83 238 HIS D C 1
ATOM 1778 O O . HIS A 1 238 ? 91.302 56.511 34.181 1.00 24.62 238 HIS D O 1
ATOM 1785 N N . ILE A 1 239 ? 92.234 58.387 33.320 1.00 25.51 239 ILE D N 1
ATOM 1786 C CA . ILE A 1 239 ? 93.387 57.718 32.706 1.00 30.04 239 ILE D CA 1
ATOM 1787 C C . ILE A 1 239 ? 94.246 57.090 33.807 1.00 26.94 239 ILE D C 1
ATOM 1788 O O . ILE A 1 239 ? 94.551 55.895 33.755 1.00 25.23 239 ILE D O 1
ATOM 1793 N N . TYR A 1 240 ? 94.555 57.865 34.841 1.00 31.30 240 TYR D N 1
ATOM 1794 C CA . TYR A 1 240 ? 95.361 57.377 35.976 1.00 31.81 240 TYR D CA 1
ATOM 1795 C C . TYR A 1 240 ? 94.809 56.102 36.622 1.00 31.32 240 TYR D C 1
ATOM 1796 O O . TYR A 1 240 ? 95.543 55.109 36.848 1.00 26.90 240 TYR D O 1
ATOM 1805 N N . LEU A 1 241 ? 93.510 56.122 36.924 1.00 30.11 241 LEU D N 1
ATOM 1806 C CA . LEU A 1 241 ? 92.852 54.946 37.526 1.00 28.12 241 LEU D CA 1
ATOM 1807 C C . LEU A 1 241 ? 92.693 53.754 36.591 1.00 30.35 241 LEU D C 1
ATOM 1808 O O . LEU A 1 241 ? 92.659 52.580 37.043 1.00 26.46 241 LEU D O 1
ATOM 1813 N N . PHE A 1 242 ? 92.562 54.013 35.292 1.00 31.04 242 PHE D N 1
ATOM 1814 C CA . PHE A 1 242 ? 92.540 52.899 34.353 1.00 28.49 242 PHE D CA 1
ATOM 1815 C C . PHE A 1 242 ? 93.924 52.252 34.370 1.00 30.42 242 PHE D C 1
ATOM 1816 O O . PHE A 1 242 ? 94.041 51.015 34.433 1.00 29.13 242 PHE D O 1
ATOM 1824 N N . GLU A 1 243 ? 94.966 53.080 34.354 1.00 25.66 243 GLU D N 1
ATOM 1825 C CA . GLU A 1 243 ? 96.352 52.583 34.242 1.00 30.71 243 GLU D CA 1
ATOM 1826 C C . GLU A 1 243 ? 96.948 51.983 35.528 1.00 38.65 243 GLU D C 1
ATOM 1827 O O . GLU A 1 243 ? 97.753 51.046 35.449 1.00 39.23 243 GLU D O 1
ATOM 1833 N N . ASN A 1 244 ? 96.566 52.512 36.696 1.00 33.99 244 ASN D N 1
ATOM 1834 C CA . ASN A 1 244 ? 97.149 52.088 37.965 1.00 30.76 244 ASN D CA 1
ATOM 1835 C C . ASN A 1 244 ? 96.592 50.728 38.412 1.00 33.79 244 ASN D C 1
ATOM 1836 O O . ASN A 1 244 ? 95.434 50.641 38.797 1.00 34.84 244 ASN D O 1
ATOM 1841 N N . PRO A 1 245 ? 97.435 49.670 38.407 1.00 32.87 245 PRO D N 1
ATOM 1842 C CA . PRO A 1 245 ? 96.928 48.320 38.704 1.00 38.88 245 PRO D CA 1
ATOM 1843 C C . PRO A 1 245 ? 96.450 48.165 40.151 1.00 38.67 245 PRO D C 1
ATOM 1844 O O . PRO A 1 245 ? 95.653 47.274 40.436 1.00 37.89 245 PRO D O 1
ATOM 1848 N N . LYS A 1 246 ? 96.918 49.047 41.037 1.00 37.45 246 LYS D N 1
ATOM 1849 C CA . LYS A 1 246 ? 96.549 48.993 42.450 1.00 37.83 246 LYS D CA 1
ATOM 1850 C C . LYS A 1 246 ? 95.143 49.540 42.715 1.00 39.44 246 LYS D C 1
ATOM 1851 O O . LYS A 1 246 ? 94.633 49.398 43.821 1.00 41.62 246 LYS D O 1
ATOM 1854 N N . ALA A 1 247 ? 94.528 50.165 41.712 1.00 37.90 247 ALA D N 1
ATOM 1855 C CA . ALA A 1 247 ? 93.206 50.774 41.857 1.00 30.87 247 ALA D CA 1
ATOM 1856 C C . ALA A 1 247 ? 92.129 49.742 42.167 1.00 29.22 247 ALA D C 1
ATOM 1857 O O . ALA A 1 247 ? 92.086 48.678 41.559 1.00 29.36 247 ALA D O 1
ATOM 1859 N N . GLU A 1 248 ? 91.260 50.072 43.117 1.00 33.88 248 GLU D N 1
ATOM 1860 C CA . GLU A 1 248 ? 90.116 49.236 43.457 1.00 32.71 248 GLU D CA 1
ATOM 1861 C C . GLU A 1 248 ? 88.953 50.066 44.037 1.00 27.84 248 GLU D C 1
ATOM 1862 O O . GLU A 1 248 ? 89.159 51.029 44.785 1.00 32.75 248 GLU D O 1
ATOM 1868 N N . GLY A 1 249 ? 87.739 49.692 43.665 1.00 26.28 249 GLY D N 1
ATOM 1869 C CA . GLY A 1 249 ? 86.530 50.283 44.233 1.00 26.92 249 GLY D CA 1
ATOM 1870 C C . GLY A 1 249 ? 86.170 51.634 43.625 1.00 28.70 249 GLY D C 1
ATOM 1871 O O . GLY A 1 249 ? 86.399 51.871 42.425 1.00 27.44 249 GLY D O 1
ATOM 1872 N N . ARG A 1 250 ? 85.594 52.484 44.478 1.00 25.16 250 ARG D N 1
ATOM 1873 C CA . ARG A 1 250 ? 85.148 53.847 44.168 1.00 21.70 250 ARG D CA 1
ATOM 1874 C C . ARG A 1 250 ? 86.221 54.869 44.442 1.00 24.05 250 ARG D C 1
ATOM 1875 O O . ARG A 1 250 ? 87.061 54.689 45.343 1.00 26.48 250 ARG D O 1
ATOM 1883 N N . TYR A 1 251 ? 86.178 55.972 43.696 1.00 27.82 251 TYR D N 1
ATOM 1884 C CA . TYR A 1 251 ? 87.128 57.061 43.885 1.00 22.15 251 TYR D CA 1
ATOM 1885 C C . TYR A 1 251 ? 86.472 58.415 43.663 1.00 21.90 251 TYR D C 1
ATOM 1886 O O . TYR A 1 251 ? 86.123 58.778 42.540 1.00 21.31 251 TYR D O 1
ATOM 1895 N N . ILE A 1 252 ? 86.364 59.160 44.741 1.00 25.61 252 ILE D N 1
ATOM 1896 C CA . ILE A 1 252 ? 85.986 60.566 44.659 1.00 23.88 252 ILE D CA 1
ATOM 1897 C C . ILE A 1 252 ? 87.059 61.394 43.922 1.00 22.81 252 ILE D C 1
ATOM 1898 O O . ILE A 1 252 ? 88.256 61.255 44.174 1.00 24.35 252 ILE D O 1
ATOM 1903 N N . CYS A 1 253 ? 86.610 62.316 43.071 1.00 28.49 253 CYS D N 1
ATOM 1904 C CA . CYS A 1 253 ? 87.488 63.232 42.369 1.00 23.61 253 CYS D CA 1
ATOM 1905 C C . CYS A 1 253 ? 86.913 64.627 42.479 1.00 20.65 253 CYS D C 1
ATOM 1906 O O . CYS A 1 253 ? 86.043 65.018 41.682 1.00 20.37 253 CYS D O 1
ATOM 1909 N N . SER A 1 254 ? 87.415 65.346 43.485 1.00 25.73 254 SER D N 1
ATOM 1910 C CA . SER A 1 254 ? 86.940 66.664 43.876 1.00 22.78 254 SER D CA 1
ATOM 1911 C C . SER A 1 254 ? 88.092 67.415 44.559 1.00 29.77 254 SER D C 1
ATOM 1912 O O . SER A 1 254 ? 88.663 66.917 45.530 1.00 26.10 254 SER D O 1
ATOM 1915 N N . SER A 1 255 ? 88.405 68.608 44.055 1.00 27.51 255 SER D N 1
ATOM 1916 C CA . SER A 1 255 ? 89.562 69.374 44.505 1.00 27.27 255 SER D CA 1
ATOM 1917 C C . SER A 1 255 ? 89.217 70.601 45.377 1.00 28.24 255 SER D C 1
ATOM 1918 O O . SER A 1 255 ? 90.053 71.036 46.154 1.00 30.96 255 SER D O 1
ATOM 1921 N N . HIS A 1 256 ? 88.004 71.131 45.260 1.00 24.37 256 HIS D N 1
ATOM 1922 C CA . HIS A 1 256 ? 87.603 72.356 45.964 1.00 29.35 256 HIS D CA 1
ATOM 1923 C C . HIS A 1 256 ? 86.190 72.247 46.493 1.00 29.68 256 HIS D C 1
ATOM 1924 O O . HIS A 1 256 ? 85.344 71.587 45.896 1.00 26.23 256 HIS D O 1
ATOM 1931 N N . ASP A 1 257 ? 85.948 72.905 47.631 1.00 29.07 257 ASP D N 1
ATOM 1932 C CA . ASP A 1 257 ? 84.602 73.052 48.186 1.00 26.69 257 ASP D CA 1
ATOM 1933 C C . ASP A 1 257 ? 84.435 74.454 48.817 1.00 30.44 257 ASP D C 1
ATOM 1934 O O . ASP A 1 257 ? 85.358 74.987 49.431 1.00 31.06 257 ASP D O 1
ATOM 1939 N N . CYS A 1 258 ? 83.256 75.031 48.635 1.00 33.55 258 CYS D N 1
ATOM 1940 C CA . CYS A 1 258 ? 82.905 76.326 49.195 1.00 30.85 258 CYS D CA 1
ATOM 1941 C C . CYS A 1 258 ? 81.413 76.573 49.007 1.00 34.87 258 CYS D C 1
ATOM 1942 O O . CYS A 1 258 ? 80.774 75.970 48.126 1.00 31.79 258 CYS D O 1
ATOM 1945 N N . ILE A 1 259 ? 80.845 77.478 49.810 1.00 35.09 259 ILE D N 1
ATOM 1946 C CA . ILE A 1 259 ? 79.415 77.786 49.678 1.00 32.96 259 ILE D CA 1
ATOM 1947 C C . ILE A 1 259 ? 79.184 78.812 48.564 1.00 33.81 259 ILE D C 1
ATOM 1948 O O . ILE A 1 259 ? 80.125 79.493 48.121 1.00 31.57 259 ILE D O 1
ATOM 1953 N N . ILE A 1 260 ? 77.928 78.884 48.108 1.00 32.66 260 ILE D N 1
ATOM 1954 C CA . ILE A 1 260 ? 77.521 79.686 46.949 1.00 33.48 260 ILE D CA 1
ATOM 1955 C C . ILE A 1 260 ? 77.961 81.140 47.094 1.00 34.86 260 ILE D C 1
ATOM 1956 O O . ILE A 1 260 ? 78.367 81.795 46.131 1.00 32.93 260 ILE D O 1
ATOM 1961 N N . LEU A 1 261 ? 77.914 81.596 48.337 1.00 39.49 261 LEU D N 1
ATOM 1962 C CA . LEU A 1 261 ? 78.385 82.916 48.738 1.00 41.19 261 LEU D CA 1
ATOM 1963 C C . LEU A 1 261 ? 79.830 83.158 48.329 1.00 38.01 261 LEU D C 1
ATOM 1964 O O . LEU A 1 261 ? 80.149 84.205 47.730 1.00 33.91 261 LEU D O 1
ATOM 1969 N N . ASP A 1 262 ? 80.682 82.180 48.653 1.00 36.30 262 ASP D N 1
ATOM 1970 C CA . ASP A 1 262 ? 82.119 82.245 48.355 1.00 36.53 262 ASP D CA 1
ATOM 1971 C C . ASP A 1 262 ? 82.402 82.089 46.858 1.00 36.46 262 ASP D C 1
ATOM 1972 O O . ASP A 1 262 ? 83.332 82.704 46.337 1.00 36.32 262 ASP D O 1
ATOM 1977 N N . LEU A 1 263 ? 81.613 81.260 46.178 1.00 36.42 263 LEU D N 1
ATOM 1978 C CA . LEU A 1 263 ? 81.718 81.132 44.722 1.00 41.11 263 LEU D CA 1
ATOM 1979 C C . LEU A 1 263 ? 81.407 82.468 44.025 1.00 38.36 263 LEU D C 1
ATOM 1980 O O . LEU A 1 263 ? 82.212 82.963 43.237 1.00 33.28 263 LEU D O 1
ATOM 1985 N N . ALA A 1 264 ? 80.229 83.018 44.315 1.00 39.01 264 ALA D N 1
ATOM 1986 C CA . ALA A 1 264 ? 79.774 84.300 43.744 1.00 43.21 264 ALA D CA 1
ATOM 1987 C C . ALA A 1 264 ? 80.734 85.470 44.012 1.00 47.57 264 ALA D C 1
ATOM 1988 O O . ALA A 1 264 ? 80.846 86.384 43.199 1.00 49.23 264 ALA D O 1
ATOM 1990 N N . LYS A 1 265 ? 81.414 85.448 45.152 1.00 49.12 265 LYS D N 1
ATOM 1991 C CA . LYS A 1 265 ? 82.382 86.487 45.465 1.00 49.34 265 LYS D CA 1
ATOM 1992 C C . LYS A 1 265 ? 83.497 86.441 44.443 1.00 49.63 265 LYS D C 1
ATOM 1993 O O . LYS A 1 265 ? 83.835 87.450 43.820 1.00 49.39 265 LYS D O 1
ATOM 1999 N N . MET A 1 266 ? 84.052 85.244 44.280 1.00 48.15 266 MET D N 1
ATOM 2000 C CA . MET A 1 266 ? 85.127 84.982 43.347 1.00 43.23 266 MET D CA 1
ATOM 2001 C C . MET A 1 266 ? 84.722 85.408 41.935 1.00 41.87 266 MET D C 1
ATOM 2002 O O . MET A 1 266 ? 85.496 86.066 41.227 1.00 42.53 266 MET D O 1
ATOM 2007 N N . LEU A 1 267 ? 83.497 85.060 41.545 1.00 39.26 267 LEU D N 1
ATOM 2008 C CA . LEU A 1 267 ? 82.997 85.400 40.216 1.00 41.82 267 LEU D CA 1
ATOM 2009 C C . LEU A 1 267 ? 82.812 86.905 40.047 1.00 47.65 267 LEU D C 1
ATOM 2010 O O . LEU A 1 267 ? 83.273 87.463 39.053 1.00 49.71 267 LEU D O 1
ATOM 2015 N N . ARG A 1 268 ? 82.140 87.549 41.005 1.00 51.59 268 ARG D N 1
ATOM 2016 C CA . ARG A 1 268 ? 82.022 89.019 41.028 1.00 55.08 268 ARG D CA 1
ATOM 2017 C C . ARG A 1 268 ? 83.377 89.703 40.832 1.00 56.55 268 ARG D C 1
ATOM 2018 O O . ARG A 1 268 ? 83.497 90.630 40.032 1.00 56.63 268 ARG D O 1
ATOM 2026 N N . GLU A 1 269 ? 84.393 89.227 41.551 1.00 59.80 269 GLU D N 1
ATOM 2027 C CA . GLU A 1 269 ? 85.728 89.824 41.494 1.00 61.04 269 GLU D CA 1
ATOM 2028 C C . GLU A 1 269 ? 86.379 89.647 40.110 1.00 60.17 269 GLU D C 1
ATOM 2029 O O . GLU A 1 269 ? 86.929 90.606 39.561 1.00 63.67 269 GLU D O 1
ATOM 2033 N N . LYS A 1 270 ? 86.300 88.440 39.541 1.00 52.98 270 LYS D N 1
ATOM 2034 C CA . LYS A 1 270 ? 86.867 88.173 38.210 1.00 47.30 270 LYS D CA 1
ATOM 2035 C C . LYS A 1 270 ? 86.024 88.773 37.070 1.00 46.83 270 LYS D C 1
ATOM 2036 O O . LYS A 1 270 ? 86.570 89.131 36.018 1.00 45.54 270 LYS D O 1
ATOM 2038 N N . TYR A 1 271 ? 84.709 88.889 37.277 1.00 40.84 271 TYR D N 1
ATOM 2039 C CA . TYR A 1 271 ? 83.791 89.338 36.215 1.00 41.61 271 TYR D CA 1
ATOM 2040 C C . TYR A 1 271 ? 82.803 90.415 36.689 1.00 39.95 271 TYR D C 1
ATOM 2041 O O . TYR A 1 271 ? 81.619 90.141 36.885 1.00 42.61 271 TYR D O 1
ATOM 2050 N N . PRO A 1 272 ? 83.303 91.658 36.865 1.00 44.88 272 PRO D N 1
ATOM 2051 C CA . PRO A 1 272 ? 82.500 92.834 37.226 1.00 43.00 272 PRO D CA 1
ATOM 2052 C C . PRO A 1 272 ? 81.374 93.148 36.250 1.00 43.19 272 PRO D C 1
ATOM 2053 O O . PRO A 1 272 ? 80.370 93.766 36.634 1.00 45.60 272 PRO D O 1
ATOM 2057 N N . GLU A 1 273 ? 81.548 92.737 34.998 1.00 41.47 273 GLU D N 1
ATOM 2058 C CA . GLU A 1 273 ? 80.579 93.031 33.932 1.00 43.52 273 GLU D CA 1
ATOM 2059 C C . GLU A 1 273 ? 79.242 92.290 34.013 1.00 43.85 273 GLU D C 1
ATOM 2060 O O . GLU A 1 273 ? 78.287 92.658 33.315 1.00 43.10 273 GLU D O 1
ATOM 2066 N N . TYR A 1 274 ? 79.184 91.231 34.825 1.00 45.01 274 TYR D N 1
ATOM 2067 C CA . TYR A 1 274 ? 77.972 90.432 34.975 1.00 41.84 274 TYR D CA 1
ATOM 2068 C C . TYR A 1 274 ? 77.227 90.816 36.249 1.00 42.14 274 TYR D C 1
ATOM 2069 O O . TYR A 1 274 ? 77.844 91.225 37.244 1.00 46.50 274 TYR D O 1
ATOM 2078 N N . ASN A 1 275 ? 75.904 90.679 36.210 1.00 38.25 275 ASN D N 1
ATOM 2079 C CA . ASN A 1 275 ? 75.055 90.871 37.385 1.00 43.49 275 ASN D CA 1
ATOM 2080 C C . ASN A 1 275 ? 75.082 89.629 38.268 1.00 45.85 275 ASN D C 1
ATOM 2081 O O . ASN A 1 275 ? 74.223 88.747 38.148 1.00 48.39 275 ASN D O 1
ATOM 2086 N N . ILE A 1 276 ? 76.076 89.561 39.150 1.00 45.56 276 ILE D N 1
ATOM 2087 C CA . ILE A 1 276 ? 76.205 88.440 40.078 1.00 43.81 276 ILE D CA 1
ATOM 2088 C C . ILE A 1 276 ? 75.767 88.924 41.457 1.00 45.21 276 ILE D C 1
ATOM 2089 O O . ILE A 1 276 ? 76.357 89.868 41.980 1.00 49.26 276 ILE D O 1
ATOM 2094 N N . PRO A 1 277 ? 74.742 88.286 42.052 1.00 44.86 277 PRO D N 1
ATOM 2095 C CA . PRO A 1 277 ? 74.272 88.674 43.385 1.00 43.91 277 PRO D CA 1
ATOM 2096 C C . PRO A 1 277 ? 75.337 88.647 44.462 1.00 47.85 277 PRO D C 1
ATOM 2097 O O . PRO A 1 277 ? 76.396 88.029 44.294 1.00 48.50 277 PRO D O 1
ATOM 2101 N N . THR A 1 278 ? 75.032 89.329 45.564 1.00 51.50 278 THR D N 1
ATOM 2102 C CA . THR A 1 278 ? 75.866 89.354 46.763 1.00 51.36 278 THR D CA 1
ATOM 2103 C C . THR A 1 278 ? 75.180 88.664 47.933 1.00 48.83 278 THR D C 1
ATOM 2104 O O . THR A 1 278 ? 75.767 88.552 49.010 1.00 50.01 278 THR D O 1
ATOM 2108 N N . GLU A 1 279 ? 73.946 88.209 47.722 1.00 49.28 279 GLU D N 1
ATOM 2109 C CA . GLU A 1 279 ? 73.172 87.543 48.767 1.00 48.55 279 GLU D CA 1
ATOM 2110 C C . GLU A 1 279 ? 72.198 86.509 48.184 1.00 45.92 279 GLU D C 1
ATOM 2111 O O . GLU A 1 279 ? 71.594 86.720 47.120 1.00 46.65 279 GLU D O 1
ATOM 2113 N N . PHE A 1 280 ? 72.042 85.394 48.896 1.00 45.63 280 PHE D N 1
ATOM 2114 C CA . PHE A 1 280 ? 71.232 84.283 48.423 1.00 44.08 280 PHE D CA 1
ATOM 2115 C C . PHE A 1 280 ? 70.251 83.850 49.500 1.00 44.50 280 PHE D C 1
ATOM 2116 O O . PHE A 1 280 ? 70.627 83.687 50.663 1.00 48.32 280 PHE D O 1
ATOM 2124 N N . LYS A 1 281 ? 68.990 83.684 49.100 1.00 47.53 281 LYS D N 1
ATOM 2125 C CA . LYS A 1 281 ? 67.913 83.288 50.004 1.00 50.66 281 LYS D CA 1
ATOM 2126 C C . LYS A 1 281 ? 68.221 81.949 50.668 1.00 53.63 281 LYS D C 1
ATOM 2127 O O . LYS A 1 281 ? 68.589 80.988 49.991 1.00 53.41 281 LYS D O 1
ATOM 2129 N N . GLY A 1 282 ? 68.057 81.902 51.993 1.00 54.75 282 GLY D N 1
ATOM 2130 C CA . GLY A 1 282 ? 68.288 80.693 52.782 1.00 54.52 282 GLY D CA 1
ATOM 2131 C C . GLY A 1 282 ? 69.757 80.335 52.966 1.00 54.76 282 GLY D C 1
ATOM 2132 O O . GLY A 1 282 ? 70.079 79.194 53.277 1.00 55.55 282 GLY D O 1
ATOM 2133 N N . VAL A 1 283 ? 70.648 81.306 52.772 1.00 50.53 283 VAL D N 1
ATOM 2134 C CA . VAL A 1 283 ? 72.085 81.065 52.836 1.00 51.08 283 VAL D CA 1
ATOM 2135 C C . VAL A 1 283 ? 72.751 82.136 53.707 1.00 51.86 283 VAL D C 1
ATOM 2136 O O . VAL A 1 283 ? 72.492 83.328 53.537 1.00 56.73 283 VAL D O 1
ATOM 2140 N N . ASP A 1 284 ? 73.629 81.702 54.609 1.00 52.32 284 ASP D N 1
ATOM 2141 C CA . ASP A 1 284 ? 74.268 82.577 55.587 1.00 50.85 284 ASP D CA 1
ATOM 2142 C C . ASP A 1 284 ? 75.777 82.370 55.552 1.00 51.53 284 ASP D C 1
ATOM 2143 O O . ASP A 1 284 ? 76.258 81.292 55.178 1.00 50.26 284 ASP D O 1
ATOM 2146 N N . GLU A 1 285 ? 76.529 83.391 55.959 1.00 50.71 285 GLU D N 1
ATOM 2147 C CA . GLU A 1 285 ? 77.987 83.279 56.085 1.00 51.26 285 GLU D CA 1
ATOM 2148 C C . GLU A 1 285 ? 78.413 82.180 57.068 1.00 50.95 285 GLU D C 1
ATOM 2149 O O . GLU A 1 285 ? 79.554 81.720 57.032 1.00 53.53 285 GLU D O 1
ATOM 2151 N N . ASN A 1 286 ? 77.496 81.778 57.945 1.00 45.31 286 ASN D N 1
ATOM 2152 C CA . ASN A 1 286 ? 77.743 80.710 58.902 1.00 46.61 286 ASN D CA 1
ATOM 2153 C C . ASN A 1 286 ? 77.460 79.313 58.359 1.00 42.30 286 ASN D C 1
ATOM 2154 O O . ASN A 1 286 ? 77.747 78.328 59.035 1.00 38.38 286 ASN D O 1
ATOM 2159 N N . LEU A 1 287 ? 76.893 79.219 57.156 1.00 41.47 287 LEU D N 1
ATOM 2160 C CA . LEU A 1 287 ? 76.629 77.917 56.543 1.00 40.20 287 LEU D CA 1
ATOM 2161 C C . LEU A 1 287 ? 77.936 77.149 56.370 1.00 37.24 287 LEU D C 1
ATOM 2162 O O . LEU A 1 287 ? 78.928 77.682 55.870 1.00 34.86 287 LEU D O 1
ATOM 2167 N N . LYS A 1 288 ? 77.905 75.907 56.840 1.00 32.86 288 LYS D N 1
ATOM 2168 C CA . LYS A 1 288 ? 78.990 74.938 56.732 1.00 35.67 288 LYS D CA 1
ATOM 2169 C C . LYS A 1 288 ? 79.320 74.719 55.246 1.00 33.80 288 LYS D C 1
ATOM 2170 O O . LYS A 1 288 ? 78.409 74.568 54.442 1.00 36.94 288 LYS D O 1
ATOM 2176 N N . SER A 1 289 ? 80.598 74.725 54.877 1.00 29.87 289 SER D N 1
ATOM 2177 C CA . SER A 1 289 ? 81.000 74.214 53.572 1.00 28.03 289 SER D CA 1
ATOM 2178 C C . SER A 1 289 ? 81.088 72.684 53.737 1.00 27.50 289 SER D C 1
ATOM 2179 O O . SER A 1 289 ? 81.389 72.200 54.818 1.00 27.48 289 SER D O 1
ATOM 2182 N N . VAL A 1 290 ? 80.814 71.959 52.665 1.00 24.30 290 VAL D N 1
ATOM 2183 C CA . VAL A 1 290 ? 80.815 70.480 52.663 1.00 23.22 290 VAL D CA 1
ATOM 2184 C C . VAL A 1 290 ? 81.937 69.976 51.740 1.00 26.18 290 VAL D C 1
ATOM 2185 O O . VAL A 1 290 ? 81.988 70.327 50.564 1.00 24.31 290 VAL D O 1
ATOM 2189 N N . CYS A 1 291 ? 82.810 69.118 52.268 1.00 29.93 291 CYS D N 1
ATOM 2190 C CA . CYS A 1 291 ? 83.948 68.600 51.538 1.00 26.67 291 CYS D CA 1
ATOM 2191 C C . CYS A 1 291 ? 83.730 67.184 51.036 1.00 29.30 291 CYS D C 1
ATOM 2192 O O . CYS A 1 291 ? 83.259 66.355 51.781 1.00 24.22 291 CYS D O 1
ATOM 2195 N N . PHE A 1 292 ? 84.034 66.945 49.758 1.00 26.39 292 PHE D N 1
ATOM 2196 C CA . PHE A 1 292 ? 84.192 65.584 49.215 1.00 24.63 292 PHE D CA 1
ATOM 2197 C C . PHE A 1 292 ? 85.709 65.307 49.251 1.00 25.70 292 PHE D C 1
ATOM 2198 O O . PHE A 1 292 ? 86.516 65.984 48.571 1.00 20.53 292 PHE D O 1
ATOM 2206 N N . SER A 1 293 ? 86.104 64.282 50.018 1.00 26.00 293 SER D N 1
ATOM 2207 C CA . SER A 1 293 ? 87.507 64.008 50.224 1.00 24.35 293 SER D CA 1
ATOM 2208 C C . SER A 1 293 ? 88.030 63.062 49.145 1.00 30.13 293 SER D C 1
ATOM 2209 O O . SER A 1 293 ? 87.486 61.982 48.959 1.00 21.81 293 SER D O 1
ATOM 2212 N N . SER A 1 294 ? 89.084 63.487 48.452 1.00 28.70 294 SER D N 1
ATOM 2213 C CA . SER A 1 294 ? 89.720 62.711 47.377 1.00 31.58 294 SER D CA 1
ATOM 2214 C C . SER A 1 294 ? 91.000 62.020 47.908 1.00 28.53 294 SER D C 1
ATOM 2215 O O . SER A 1 294 ? 91.906 61.699 47.143 1.00 22.56 294 SER D O 1
ATOM 2218 N N . LYS A 1 295 ? 91.069 61.819 49.226 1.00 28.29 295 LYS D N 1
ATOM 2219 C CA . LYS A 1 295 ? 92.259 61.294 49.870 1.00 28.34 295 LYS D CA 1
ATOM 2220 C C . LYS A 1 295 ? 92.581 59.890 49.361 1.00 27.85 295 LYS D C 1
ATOM 2221 O O . LYS A 1 295 ? 93.750 59.542 49.199 1.00 30.16 295 LYS D O 1
ATOM 2227 N N . LYS A 1 296 ? 91.545 59.092 49.110 1.00 25.37 296 LYS D N 1
ATOM 2228 C CA . LYS A 1 296 ? 91.745 57.758 48.541 1.00 24.98 296 LYS D CA 1
ATOM 2229 C C . LYS A 1 296 ? 92.520 57.856 47.206 1.00 31.58 296 LYS D C 1
ATOM 2230 O O . LYS A 1 296 ? 93.483 57.105 46.960 1.00 30.21 296 LYS D O 1
ATOM 2236 N N . LEU A 1 297 ? 92.131 58.835 46.384 1.00 29.73 297 LEU D N 1
ATOM 2237 C CA . LEU A 1 297 ? 92.745 59.055 45.068 1.00 29.03 297 LEU D CA 1
ATOM 2238 C C . LEU A 1 297 ? 94.171 59.585 45.196 1.00 31.12 297 LEU D C 1
ATOM 2239 O O . LEU A 1 297 ? 95.085 59.078 44.542 1.00 29.60 297 LEU D O 1
ATOM 2244 N N . THR A 1 298 ? 94.366 60.609 46.028 1.00 28.48 298 THR D N 1
ATOM 2245 C CA . THR A 1 298 ? 95.704 61.189 46.204 1.00 29.84 298 THR D CA 1
ATOM 2246 C C . THR A 1 298 ? 96.682 60.230 46.905 1.00 32.57 298 THR D C 1
ATOM 2247 O O . THR A 1 298 ? 97.879 60.270 46.624 1.00 34.27 298 THR D O 1
ATOM 2251 N N . ASP A 1 299 ? 96.169 59.342 47.754 1.00 35.73 299 ASP D N 1
ATOM 2252 C CA . ASP A 1 299 ? 96.983 58.302 48.407 1.00 36.56 299 ASP D CA 1
ATOM 2253 C C . ASP A 1 299 ? 97.640 57.328 47.408 1.00 40.23 299 ASP D C 1
ATOM 2254 O O . ASP A 1 299 ? 98.717 56.763 47.692 1.00 34.29 299 ASP D O 1
ATOM 2259 N N . LEU A 1 300 ? 96.988 57.105 46.265 1.00 37.31 300 LEU D N 1
ATOM 2260 C CA . LEU A 1 300 ? 97.570 56.290 45.202 1.00 35.46 300 LEU D CA 1
ATOM 2261 C C . LEU A 1 300 ? 98.728 57.027 44.544 1.00 36.91 300 LEU D C 1
ATOM 2262 O O . LEU A 1 300 ? 99.627 56.399 44.017 1.00 39.21 300 LEU D O 1
ATOM 2267 N N . GLY A 1 301 ? 98.718 58.352 44.592 1.00 35.26 301 GLY D N 1
ATOM 2268 C CA . GLY A 1 301 ? 99.761 59.152 43.970 1.00 34.79 301 GLY D CA 1
ATOM 2269 C C . GLY A 1 301 ? 99.236 60.180 42.982 1.00 37.15 301 GLY D C 1
ATOM 2270 O O . GLY A 1 301 ? 100.009 60.928 42.401 1.00 33.64 301 GLY D O 1
ATOM 2271 N N . PHE A 1 302 ? 97.922 60.231 42.781 1.00 36.95 302 PHE D N 1
ATOM 2272 C CA . PHE A 1 302 ? 97.357 61.214 41.884 1.00 33.61 302 PHE D CA 1
ATOM 2273 C C . PHE A 1 302 ? 97.525 62.636 42.436 1.00 30.96 302 PHE D C 1
ATOM 2274 O O . PHE A 1 302 ? 97.403 62.884 43.634 1.00 30.55 302 PHE D O 1
ATOM 2282 N N . GLU A 1 303 ? 97.809 63.566 41.534 1.00 33.64 303 GLU D N 1
ATOM 2283 C CA . GLU A 1 303 ? 97.930 64.974 41.891 1.00 33.69 303 GLU D CA 1
ATOM 2284 C C . GLU A 1 303 ? 97.003 65.869 41.076 1.00 32.09 303 GLU D C 1
ATOM 2285 O O . GLU A 1 303 ? 97.021 65.856 39.843 1.00 34.19 303 GLU D O 1
ATOM 2291 N N . PHE A 1 304 ? 96.185 66.641 41.784 1.00 28.55 304 PHE D N 1
ATOM 2292 C CA . PHE A 1 304 ? 95.404 67.705 41.182 1.00 32.32 304 PHE D CA 1
ATOM 2293 C C . PHE A 1 304 ? 96.376 68.818 40.829 1.00 34.33 304 PHE D C 1
ATOM 2294 O O . PHE A 1 304 ? 97.364 69.008 41.534 1.00 35.10 304 PHE D O 1
ATOM 2302 N N . LYS A 1 305 ? 96.083 69.542 39.747 1.00 32.21 305 LYS D N 1
ATOM 2303 C CA . LYS A 1 305 ? 96.944 70.600 39.232 1.00 33.28 305 LYS D CA 1
ATOM 2304 C C . LYS A 1 305 ? 96.264 71.968 39.095 1.00 34.22 305 LYS D C 1
ATOM 2305 O O . LYS A 1 305 ? 96.954 72.975 38.927 1.00 36.82 305 LYS D O 1
ATOM 2311 N N . TYR A 1 306 ? 94.935 72.026 39.154 1.00 31.17 306 TYR D N 1
ATOM 2312 C CA . TYR A 1 306 ? 94.219 73.275 38.885 1.00 29.31 306 TYR D CA 1
ATOM 2313 C C . TYR A 1 306 ? 93.467 73.822 40.090 1.00 31.65 306 TYR D C 1
ATOM 2314 O O . TYR A 1 306 ? 93.093 73.074 41.004 1.00 29.27 306 TYR D O 1
ATOM 2323 N N . SER A 1 307 ? 93.200 75.132 40.039 1.00 30.25 307 SER D N 1
ATOM 2324 C CA . SER A 1 307 ? 92.483 75.876 41.082 1.00 29.58 307 SER D CA 1
ATOM 2325 C C . SER A 1 307 ? 91.038 76.176 40.699 1.00 27.30 307 SER D C 1
ATOM 2326 O O . SER A 1 307 ? 90.674 76.159 39.510 1.00 29.16 307 SER D O 1
ATOM 2329 N N . LEU A 1 308 ? 90.223 76.520 41.691 1.00 27.62 308 LEU D N 1
ATOM 2330 C CA . LEU A 1 308 ? 88.849 76.988 41.415 1.00 31.08 308 LEU D CA 1
ATOM 2331 C C . LEU A 1 308 ? 88.809 78.135 40.380 1.00 32.59 308 LEU D C 1
ATOM 2332 O O . LEU A 1 308 ? 87.915 78.188 39.520 1.00 29.89 308 LEU D O 1
ATOM 2337 N N . GLU A 1 309 ? 89.790 79.032 40.454 1.00 33.59 309 GLU D N 1
ATOM 2338 C CA . GLU A 1 309 ? 89.856 80.184 39.550 1.00 35.94 309 GLU D CA 1
ATOM 2339 C C . GLU A 1 309 ? 90.186 79.749 38.127 1.00 29.08 309 GLU D C 1
ATOM 2340 O O . GLU A 1 309 ? 89.614 80.273 37.175 1.00 33.02 309 GLU D O 1
ATOM 2346 N N . ASP A 1 310 ? 91.122 78.812 37.998 1.00 29.39 310 ASP D N 1
ATOM 2347 C CA . ASP A 1 310 ? 91.424 78.161 36.724 1.00 30.47 310 ASP D CA 1
ATOM 2348 C C . ASP A 1 310 ? 90.147 77.623 36.052 1.00 32.26 310 ASP D C 1
ATOM 2349 O O . ASP A 1 310 ? 89.912 77.890 34.857 1.00 31.80 310 ASP D O 1
ATOM 2354 N N . MET A 1 311 ? 89.339 76.876 36.826 1.00 28.50 311 MET D N 1
ATOM 2355 C CA . MET A 1 311 ? 88.123 76.234 36.340 1.00 30.22 311 MET D CA 1
ATOM 2356 C C . MET A 1 311 ? 87.170 77.267 35.787 1.00 25.39 311 MET D C 1
ATOM 2357 O O . MET A 1 311 ? 86.733 77.209 34.653 1.00 29.50 311 MET D O 1
ATOM 2362 N N . PHE A 1 312 ? 86.818 78.221 36.632 1.00 28.84 312 PHE D N 1
ATOM 2363 C CA . PHE A 1 312 ? 85.778 79.150 36.259 1.00 30.25 312 PHE D CA 1
ATOM 2364 C C . PHE A 1 312 ? 86.188 80.125 35.155 1.00 30.08 312 PHE D C 1
ATOM 2365 O O . PHE A 1 312 ? 85.350 80.473 34.309 1.00 34.07 312 PHE D O 1
ATOM 2373 N N A THR A 1 313 ? 87.458 80.531 35.143 0.50 28.63 313 THR D N 1
ATOM 2374 N N B THR A 1 313 ? 87.453 80.546 35.129 0.50 32.40 313 THR D N 1
ATOM 2375 C CA A THR A 1 313 ? 87.970 81.397 34.082 0.50 28.86 313 THR D CA 1
ATOM 2376 C CA B THR A 1 313 ? 87.905 81.427 34.051 0.50 35.54 313 THR D CA 1
ATOM 2377 C C A THR A 1 313 ? 87.937 80.652 32.755 0.50 28.80 313 THR D C 1
ATOM 2378 C C B THR A 1 313 ? 87.962 80.665 32.728 0.50 33.28 313 THR D C 1
ATOM 2379 O O A THR A 1 313 ? 87.404 81.154 31.768 0.50 29.73 313 THR D O 1
ATOM 2380 O O B THR A 1 313 ? 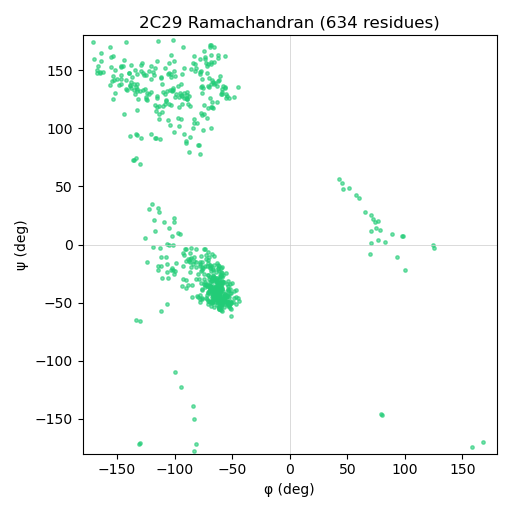87.521 81.179 31.704 0.50 35.16 313 THR D O 1
ATOM 2387 N N . GLY A 1 314 ? 88.453 79.427 32.751 1.00 30.87 314 GLY D N 1
ATOM 2388 C CA . GLY A 1 314 ? 88.363 78.573 31.579 1.00 29.10 314 GLY D CA 1
ATOM 2389 C C . GLY A 1 314 ? 86.931 78.479 31.098 1.00 25.80 314 GLY D C 1
ATOM 2390 O O . GLY A 1 314 ? 86.658 78.624 29.906 1.00 31.34 314 GLY D O 1
ATOM 2391 N N . ALA A 1 315 ? 86.013 78.253 32.039 1.00 26.06 315 ALA D N 1
ATOM 2392 C CA . ALA A 1 315 ? 84.611 78.002 31.725 1.00 26.39 315 ALA D CA 1
ATOM 2393 C C . ALA A 1 315 ? 83.985 79.135 30.987 1.00 28.92 315 ALA D C 1
ATOM 2394 O O . ALA A 1 315 ? 83.372 78.944 29.934 1.00 27.39 315 ALA D O 1
ATOM 2396 N N . VAL A 1 316 ? 84.172 80.329 31.559 1.00 32.20 316 VAL D N 1
ATOM 2397 C CA . VAL A 1 316 ? 83.487 81.552 31.128 1.00 31.66 316 VAL D CA 1
ATOM 2398 C C . VAL A 1 316 ? 84.113 82.075 29.829 1.00 31.25 316 VAL D C 1
ATOM 2399 O O . VAL A 1 316 ? 83.408 82.409 28.852 1.00 32.70 316 VAL D O 1
ATOM 2403 N N . ASP A 1 317 ? 85.442 82.124 29.832 1.00 31.34 317 ASP D N 1
ATOM 2404 C CA . ASP A 1 317 ? 86.218 82.471 28.648 1.00 30.25 317 ASP D CA 1
ATOM 2405 C C . ASP A 1 317 ? 85.866 81.617 27.422 1.00 35.64 317 ASP D C 1
ATOM 2406 O O . ASP A 1 317 ? 85.682 82.154 26.308 1.00 30.39 317 ASP D O 1
ATOM 2411 N N . THR A 1 318 ? 85.755 80.300 27.626 1.00 33.33 318 THR D N 1
ATOM 2412 C CA . THR A 1 318 ? 85.355 79.395 26.555 1.00 27.83 318 THR D CA 1
ATOM 2413 C C . THR A 1 318 ? 83.921 79.638 26.133 1.00 23.46 318 THR D C 1
ATOM 2414 O O . THR A 1 318 ? 83.625 79.698 24.929 1.00 29.72 318 THR D O 1
ATOM 2418 N N . CYS A 1 319 ? 83.018 79.750 27.098 1.00 25.50 319 CYS D N 1
ATOM 2419 C CA . CYS A 1 319 ? 81.625 80.049 26.792 1.00 27.89 319 CYS D CA 1
ATOM 2420 C C . CYS A 1 319 ? 81.472 81.307 25.919 1.00 30.55 319 CYS D C 1
ATOM 2421 O O . CYS A 1 319 ? 80.702 81.329 24.938 1.00 30.40 319 CYS D O 1
ATOM 2424 N N . ARG A 1 320 ? 82.215 82.343 26.278 1.00 33.75 320 ARG D N 1
ATOM 2425 C CA . ARG A 1 320 ? 82.218 83.592 25.501 1.00 35.49 320 ARG D CA 1
ATOM 2426 C C . ARG A 1 320 ? 82.700 83.341 24.074 1.00 31.30 320 ARG D C 1
ATOM 2427 O O . ARG A 1 320 ? 81.999 83.635 23.111 1.00 33.92 320 ARG D O 1
ATOM 2435 N N . ALA A 1 321 ? 83.889 82.758 23.954 1.00 31.03 321 ALA D N 1
ATOM 2436 C CA . ALA A 1 321 ? 84.482 82.418 22.671 1.00 32.06 321 ALA D CA 1
ATOM 2437 C C . ALA A 1 321 ? 83.509 81.716 21.729 1.00 35.98 321 ALA D C 1
ATOM 2438 O O . ALA A 1 321 ? 83.529 81.964 20.518 1.00 37.49 321 ALA D O 1
ATOM 2440 N N . LYS A 1 322 ? 82.680 80.835 22.294 1.00 33.08 322 LYS D N 1
ATOM 2441 C CA . LYS A 1 322 ? 81.710 80.046 21.535 1.00 34.30 322 LYS D CA 1
ATOM 2442 C C . LYS A 1 322 ? 80.313 80.666 21.509 1.00 34.62 322 LYS D C 1
ATOM 2443 O O . LYS A 1 322 ? 79.342 80.026 21.075 1.00 40.33 322 LYS D O 1
ATOM 2449 N N . GLY A 1 323 ? 80.205 81.895 21.996 1.00 38.08 323 GLY D N 1
ATOM 2450 C CA . GLY A 1 323 ? 78.952 82.641 21.950 1.00 39.25 323 GLY D CA 1
ATOM 2451 C C . GLY A 1 323 ? 77.864 82.019 22.792 1.00 40.29 323 GLY D C 1
ATOM 2452 O O . GLY A 1 323 ? 76.681 82.177 22.496 1.00 38.21 323 GLY D O 1
ATOM 2453 N N . LEU A 1 324 ? 78.271 81.306 23.843 1.00 39.65 324 LEU D N 1
ATOM 2454 C CA . LEU A 1 324 ? 77.335 80.677 24.773 1.00 39.56 324 LEU D CA 1
ATOM 2455 C C . LEU A 1 324 ? 77.042 81.592 25.959 1.00 38.14 324 LEU D C 1
ATOM 2456 O O . LEU A 1 324 ? 76.040 81.409 26.658 1.00 41.39 324 LEU D O 1
ATOM 2461 N N . LEU A 1 325 ? 77.913 82.573 26.183 1.00 38.74 325 LEU D N 1
ATOM 2462 C CA . LEU A 1 325 ? 77.660 83.618 27.163 1.00 39.95 325 LEU D CA 1
ATOM 2463 C C . LEU A 1 325 ? 77.818 84.985 26.503 1.00 39.32 325 LEU D C 1
ATOM 2464 O O . LEU A 1 325 ? 78.682 85.153 25.645 1.00 39.97 325 LEU D O 1
ATOM 2469 N N . PRO A 1 326 ? 77.008 85.971 26.927 1.00 40.19 326 PRO D N 1
ATOM 2470 C CA . PRO A 1 326 ? 77.238 87.327 26.432 1.00 41.16 326 PRO D CA 1
ATOM 2471 C C . PRO A 1 326 ? 78.527 87.935 27.021 1.00 38.99 326 PRO D C 1
ATOM 2472 O O . PRO A 1 326 ? 78.952 87.531 28.113 1.00 39.99 326 PRO D O 1
ATOM 2476 N N . PRO A 1 327 ? 79.140 88.912 26.313 1.00 43.18 327 PRO D N 1
ATOM 2477 C CA . PRO A 1 327 ? 80.344 89.583 26.839 1.00 40.83 327 PRO D CA 1
ATOM 2478 C C . PRO A 1 327 ? 80.109 90.288 28.178 1.00 38.40 327 PRO D C 1
ATOM 2479 O O . PRO A 1 327 ? 81.057 90.464 28.945 1.00 40.70 327 PRO D O 1
ATOM 2483 N N . SER A 1 328 ? 78.866 90.700 28.443 1.00 39.23 328 SER D N 1
ATOM 2484 C CA . SER A 1 328 ? 78.514 91.385 29.693 1.00 40.45 328 SER D CA 1
ATOM 2485 C C . SER A 1 328 ? 77.002 91.527 29.795 1.00 38.47 328 SER D C 1
ATOM 2486 O O . SER A 1 328 ? 76.271 91.200 28.839 1.00 40.24 328 SER D O 1
ATOM 2489 N N . HIS A 1 329 ? 76.534 92.033 30.938 1.00 41.24 329 HIS D N 1
ATOM 2490 C CA . HIS A 1 329 ? 75.099 92.267 31.166 1.00 42.05 329 HIS D CA 1
ATOM 2491 C C . HIS A 1 329 ? 74.732 93.759 31.151 1.00 41.43 329 HIS D C 1
ATOM 2492 O O . HIS A 1 329 ? 75.462 94.584 31.715 1.00 41.77 329 HIS D O 1
ATOM 2499 N N . SER B 1 5 ? 60.939 7.678 47.402 1.00 44.37 5 SER F N 1
ATOM 2500 C CA . SER B 1 5 ? 60.216 8.993 47.307 1.00 47.09 5 SER F CA 1
ATOM 2501 C C . SER B 1 5 ? 61.208 10.117 47.072 1.00 41.51 5 SER F C 1
ATOM 2502 O O . SER B 1 5 ? 61.958 10.486 47.974 1.00 44.48 5 SER F O 1
ATOM 2505 N N . GLU B 1 6 ? 61.219 10.662 45.862 1.00 40.46 6 GLU F N 1
ATOM 2506 C CA . GLU B 1 6 ? 62.033 11.843 45.610 1.00 38.84 6 GLU F CA 1
ATOM 2507 C C . GLU B 1 6 ? 61.314 13.109 46.008 1.00 31.76 6 GLU F C 1
ATOM 2508 O O . GLU B 1 6 ? 60.083 13.142 46.080 1.00 30.91 6 GLU F O 1
ATOM 2514 N N . THR B 1 7 ? 62.123 14.131 46.281 1.00 27.09 7 THR F N 1
ATOM 2515 C CA . THR B 1 7 ? 61.676 15.449 46.716 1.00 29.59 7 THR F CA 1
ATOM 2516 C C . THR B 1 7 ? 61.667 16.451 45.552 1.00 31.58 7 THR F C 1
ATOM 2517 O O . THR B 1 7 ? 62.663 16.606 44.848 1.00 26.17 7 THR F O 1
ATOM 2521 N N . VAL B 1 8 ? 60.525 17.116 45.348 1.00 28.98 8 VAL F N 1
ATOM 2522 C CA . VAL B 1 8 ? 60.376 18.097 44.278 1.00 27.80 8 VAL F CA 1
ATOM 2523 C C . VAL B 1 8 ? 59.816 19.400 44.847 1.00 22.19 8 VAL F C 1
ATOM 2524 O O . VAL B 1 8 ? 59.099 19.392 45.857 1.00 24.78 8 VAL F O 1
ATOM 2528 N N . CYS B 1 9 ? 60.177 20.525 44.237 1.00 23.95 9 CYS F N 1
ATOM 2529 C CA . CYS B 1 9 ? 59.631 21.831 44.618 1.00 24.48 9 CYS F CA 1
ATOM 2530 C C . CYS B 1 9 ? 58.550 22.305 43.628 1.00 23.18 9 CYS F C 1
ATOM 2531 O O . CYS B 1 9 ? 58.758 22.257 42.420 1.00 23.24 9 CYS F O 1
ATOM 2534 N N . VAL B 1 10 ? 57.412 22.775 44.150 1.00 21.06 10 VAL F N 1
ATOM 2535 C CA . VAL B 1 10 ? 56.370 23.433 43.346 1.00 17.60 10 VAL F CA 1
ATOM 2536 C C . VAL B 1 10 ? 56.238 24.895 43.826 1.00 18.57 10 VAL F C 1
ATOM 2537 O O . VAL B 1 10 ? 55.885 25.105 44.978 1.00 22.02 10 VAL F O 1
ATOM 2541 N N . THR B 1 11 ? 56.562 25.863 42.965 1.00 16.67 11 THR F N 1
ATOM 2542 C CA . THR B 1 11 ? 56.345 27.291 43.267 1.00 18.69 11 THR F CA 1
ATOM 2543 C C . THR B 1 11 ? 54.887 27.714 42.980 1.00 18.63 11 THR F C 1
ATOM 2544 O O . THR B 1 11 ? 54.222 27.160 42.111 1.00 19.89 11 THR F O 1
ATOM 2548 N N . GLY B 1 12 ? 54.405 28.762 43.644 1.00 26.34 12 GLY F N 1
ATOM 2549 C CA . GLY B 1 12 ? 53.004 29.179 43.470 1.00 23.07 12 GLY F CA 1
ATOM 2550 C C . GLY B 1 12 ? 52.044 28.037 43.802 1.00 22.59 12 GLY F C 1
ATOM 2551 O O . GLY B 1 12 ? 51.055 27.824 43.119 1.00 22.07 12 GLY F O 1
ATOM 2552 N N . ALA B 1 13 ? 52.345 27.324 44.876 1.00 23.84 13 ALA F N 1
ATOM 2553 C CA . ALA B 1 13 ? 51.582 26.134 45.278 1.00 22.16 13 ALA F CA 1
ATOM 2554 C C . ALA B 1 13 ? 50.169 26.471 45.783 1.00 23.55 13 ALA F C 1
ATOM 2555 O O . ALA B 1 13 ? 49.329 25.608 45.840 1.00 22.02 13 ALA F O 1
ATOM 2557 N N . SER B 1 14 ? 49.916 27.727 46.146 1.00 20.96 14 SER F N 1
ATOM 2558 C CA . SER B 1 14 ? 48.592 28.131 46.631 1.00 21.63 14 SER F CA 1
ATOM 2559 C C . SER B 1 14 ? 47.574 28.281 45.503 1.00 18.95 14 SER F C 1
ATOM 2560 O O . SER B 1 14 ? 46.358 28.267 45.756 1.00 27.00 14 SER F O 1
ATOM 2563 N N . GLY B 1 15 ? 48.059 28.430 44.266 1.00 17.07 15 GLY F N 1
ATOM 2564 C CA . GLY B 1 15 ? 47.203 28.823 43.142 1.00 19.13 15 GLY F CA 1
ATOM 2565 C C . GLY B 1 15 ? 46.450 27.721 42.490 1.00 22.08 15 GLY F C 1
ATOM 2566 O O . GLY B 1 15 ? 46.556 26.550 42.918 1.00 19.17 15 GLY F O 1
ATOM 2567 N N . PHE B 1 16 ? 45.713 28.096 41.443 1.00 22.18 16 PHE F N 1
ATOM 2568 C CA . PHE B 1 16 ? 44.852 27.184 40.666 1.00 18.27 16 PHE F CA 1
ATOM 2569 C C . PHE B 1 16 ? 45.571 25.940 40.215 1.00 24.67 16 PHE F C 1
ATOM 2570 O O . PHE B 1 16 ? 45.181 24.838 40.578 1.00 20.82 16 PHE F O 1
ATOM 2578 N N . ILE B 1 17 ? 46.616 26.120 39.414 1.00 26.61 17 ILE F N 1
ATOM 2579 C CA . ILE B 1 17 ? 47.392 24.990 38.904 1.00 20.96 17 ILE F CA 1
ATOM 2580 C C . ILE B 1 17 ? 48.348 24.448 39.961 1.00 26.44 17 ILE F C 1
ATOM 2581 O O . ILE B 1 17 ? 48.510 23.229 40.113 1.00 15.13 17 ILE F O 1
ATOM 2586 N N . GLY B 1 18 ? 49.023 25.327 40.683 1.00 13.88 18 GLY F N 1
ATOM 2587 C CA . GLY B 1 18 ? 49.989 24.857 41.705 1.00 25.50 18 GLY F CA 1
ATOM 2588 C C . GLY B 1 18 ? 49.438 23.870 42.744 1.00 19.57 18 GLY F C 1
ATOM 2589 O O . GLY B 1 18 ? 50.010 22.790 42.982 1.00 25.20 18 GLY F O 1
ATOM 2590 N N . SER B 1 19 ? 48.306 24.223 43.347 1.00 19.95 19 SER F N 1
ATOM 2591 C CA . SER B 1 19 ? 47.715 23.380 44.413 1.00 25.75 19 SER F CA 1
ATOM 2592 C C . SER B 1 19 ? 47.265 22.005 43.878 1.00 17.11 19 SER F C 1
ATOM 2593 O O . SER B 1 19 ? 47.491 20.922 44.525 1.00 23.68 19 SER F O 1
ATOM 2596 N N . TRP B 1 20 ? 46.693 21.981 42.660 1.00 16.50 20 TRP F N 1
ATOM 2597 C CA . TRP B 1 20 ? 46.273 20.673 42.049 1.00 18.39 20 TRP F CA 1
ATOM 2598 C C . TRP B 1 20 ? 47.477 19.764 41.760 1.00 19.05 20 TRP F C 1
ATOM 2599 O O . TRP B 1 20 ? 47.413 18.485 41.893 1.00 23.74 20 TRP F O 1
ATOM 2610 N N . LEU B 1 21 ? 48.558 20.410 41.329 1.00 27.15 21 LEU F N 1
ATOM 2611 C CA . LEU B 1 21 ? 49.798 19.744 40.969 1.00 25.29 21 LEU F CA 1
ATOM 2612 C C . LEU B 1 21 ? 50.395 19.137 42.231 1.00 22.74 21 LEU F C 1
ATOM 2613 O O . LEU B 1 21 ? 50.770 17.982 42.206 1.00 22.80 21 LEU F O 1
ATOM 2618 N N . VAL B 1 22 ? 50.422 19.895 43.320 1.00 22.99 22 VAL F N 1
ATOM 2619 C CA . VAL B 1 22 ? 50.910 19.384 44.620 1.00 22.79 22 VAL F CA 1
ATOM 2620 C C . VAL B 1 22 ? 50.084 18.144 44.994 1.00 23.64 22 VAL F C 1
ATOM 2621 O O . VAL B 1 22 ? 50.655 17.098 45.329 1.00 25.83 22 VAL F O 1
ATOM 2625 N N . MET B 1 23 ? 48.759 18.247 44.859 1.00 21.12 23 MET F N 1
ATOM 2626 C CA . MET B 1 23 ? 47.857 17.141 45.168 1.00 22.48 23 MET F CA 1
ATOM 2627 C C . MET B 1 23 ? 48.220 15.877 44.373 1.00 21.59 23 MET F C 1
ATOM 2628 O O . MET B 1 23 ? 48.338 14.806 44.941 1.00 25.18 23 MET F O 1
ATOM 2633 N N . ARG B 1 24 ? 48.404 15.994 43.062 1.00 20.98 24 ARG F N 1
ATOM 2634 C CA . ARG B 1 24 ? 48.733 14.857 42.218 1.00 27.36 24 ARG F CA 1
ATOM 2635 C C . ARG B 1 24 ? 50.142 14.320 42.506 1.00 26.52 24 ARG F C 1
ATOM 2636 O O . ARG B 1 24 ? 50.371 13.117 42.503 1.00 23.74 24 ARG F O 1
ATOM 2644 N N . LEU B 1 25 ? 51.078 15.220 42.779 1.00 23.91 25 LEU F N 1
ATOM 2645 C CA . LEU B 1 25 ? 52.434 14.820 43.169 1.00 27.03 25 LEU F CA 1
ATOM 2646 C C . LEU B 1 25 ? 52.444 14.008 44.478 1.00 21.96 25 LEU F C 1
ATOM 2647 O O . LEU B 1 25 ? 53.099 12.967 44.564 1.00 27.81 25 LEU F O 1
ATOM 2652 N N . LEU B 1 26 ? 51.708 14.483 45.466 1.00 22.26 26 LEU F N 1
ATOM 2653 C CA . LEU B 1 26 ? 51.597 13.805 46.754 1.00 26.78 26 LEU F CA 1
ATOM 2654 C C . LEU B 1 26 ? 50.965 12.418 46.550 1.00 31.20 26 LEU F C 1
ATOM 2655 O O . LEU B 1 26 ? 51.457 11.423 47.101 1.00 30.60 26 LEU F O 1
ATOM 2660 N N A GLU B 1 27 ? 49.902 12.360 45.751 0.50 29.32 27 GLU F N 1
ATOM 2661 N N B GLU B 1 27 ? 49.888 12.382 45.754 0.50 31.28 27 GLU F N 1
ATOM 2662 C CA A GLU B 1 27 ? 49.223 11.093 45.438 0.50 27.98 27 GLU F CA 1
ATOM 2663 C CA B GLU B 1 27 ? 49.174 11.143 45.375 0.50 31.48 27 GLU F CA 1
ATOM 2664 C C A GLU B 1 27 ? 50.139 10.085 44.764 0.50 29.74 27 GLU F C 1
ATOM 2665 C C B GLU B 1 27 ? 50.113 10.109 44.753 0.50 31.20 27 GLU F C 1
ATOM 2666 O O A GLU B 1 27 ? 50.021 8.883 45.008 0.50 31.71 27 GLU F O 1
ATOM 2667 O O B GLU B 1 27 ? 49.985 8.915 45.025 0.50 33.45 27 GLU F O 1
ATOM 2678 N N . ARG B 1 28 ? 51.065 10.573 43.942 1.00 29.35 28 ARG F N 1
ATOM 2679 C CA . ARG B 1 28 ? 52.024 9.709 43.243 1.00 34.15 28 ARG F CA 1
ATOM 2680 C C . ARG B 1 28 ? 53.243 9.286 44.089 1.00 26.40 28 ARG F C 1
ATOM 2681 O O . ARG B 1 28 ? 54.172 8.711 43.558 1.00 35.20 28 ARG F O 1
ATOM 2687 N N . GLY B 1 29 ? 53.252 9.611 45.378 1.00 29.52 29 GLY F N 1
ATOM 2688 C CA . GLY B 1 29 ? 54.325 9.225 46.290 1.00 30.05 29 GLY F CA 1
ATOM 2689 C C . GLY B 1 29 ? 55.508 10.167 46.411 1.00 33.48 29 GLY F C 1
ATOM 2690 O O . GLY B 1 29 ? 56.519 9.810 47.030 1.00 37.01 29 GLY F O 1
ATOM 2691 N N . TYR B 1 30 ? 55.407 11.361 45.829 1.00 31.42 30 TYR F N 1
ATOM 2692 C CA . TYR B 1 30 ? 56.479 12.355 45.957 1.00 30.65 30 TYR F CA 1
ATOM 2693 C C . TYR B 1 30 ? 56.434 13.054 47.313 1.00 24.38 30 TYR F C 1
ATOM 2694 O O . TYR B 1 30 ? 55.392 13.150 47.949 1.00 27.97 30 TYR F O 1
ATOM 2703 N N . THR B 1 31 ? 57.586 13.378 47.764 1.00 21.77 31 THR F N 1
ATOM 2704 C CA . THR B 1 31 ? 57.771 14.344 48.846 1.00 22.99 31 THR F CA 1
ATOM 2705 C C . THR B 1 31 ? 57.850 15.741 48.259 1.00 20.16 31 THR F C 1
ATOM 2706 O O . THR B 1 31 ? 58.500 15.948 47.227 1.00 27.97 31 THR F O 1
ATOM 2710 N N . VAL B 1 32 ? 57.054 16.667 48.749 1.00 25.72 32 VAL F N 1
ATOM 2711 C CA . VAL B 1 32 ? 56.824 17.902 48.020 1.00 24.88 32 VAL F CA 1
ATOM 2712 C C . VAL B 1 32 ? 57.120 19.091 48.882 1.00 21.95 32 VAL F C 1
ATOM 2713 O O . VAL B 1 32 ? 56.741 19.121 50.063 1.00 24.43 32 VAL F O 1
ATOM 2717 N N . ARG B 1 33 ? 57.850 20.043 48.301 1.00 24.58 33 ARG F N 1
ATOM 2718 C CA . ARG B 1 33 ? 58.093 21.337 48.904 1.00 26.48 33 ARG F CA 1
ATOM 2719 C C . ARG B 1 33 ? 57.337 22.401 48.127 1.00 26.19 33 ARG F C 1
ATOM 2720 O O . ARG B 1 33 ? 57.607 22.609 46.918 1.00 24.57 33 ARG F O 1
ATOM 2728 N N . ALA B 1 34 ? 56.420 23.089 48.817 1.00 27.18 34 ALA F N 1
ATOM 2729 C CA . ALA B 1 34 ? 55.532 24.073 48.192 1.00 27.13 34 ALA F CA 1
ATOM 2730 C C . ALA B 1 34 ? 55.906 25.480 48.643 1.00 23.70 34 ALA F C 1
ATOM 2731 O O . ALA B 1 34 ? 56.078 25.711 49.836 1.00 25.29 34 ALA F O 1
ATOM 2733 N N . THR B 1 35 ? 56.044 26.418 47.701 1.00 21.75 35 THR F N 1
ATOM 2734 C CA . THR B 1 35 ? 56.412 27.782 48.059 1.00 25.45 35 THR F CA 1
ATOM 2735 C C . THR B 1 35 ? 55.209 28.704 47.951 1.00 25.82 35 THR F C 1
ATOM 2736 O O . THR B 1 35 ? 54.327 28.502 47.092 1.00 25.55 35 THR F O 1
ATOM 2740 N N . VAL B 1 36 ? 55.190 29.702 48.836 1.00 21.19 36 VAL F N 1
ATOM 2741 C CA . VAL B 1 36 ? 54.129 30.658 48.907 1.00 27.73 36 VAL F CA 1
ATOM 2742 C C . VAL B 1 36 ? 54.748 31.978 49.336 1.00 22.40 36 VAL F C 1
ATOM 2743 O O . VAL B 1 36 ? 55.781 31.986 50.019 1.00 24.73 36 VAL F O 1
ATOM 2747 N N . ARG B 1 37 ? 54.123 33.086 48.972 1.00 27.74 37 ARG F N 1
ATOM 2748 C CA . ARG B 1 37 ? 54.626 34.373 49.441 1.00 28.19 37 ARG F CA 1
ATOM 2749 C C . ARG B 1 37 ? 54.347 34.610 50.927 1.00 30.27 37 ARG F C 1
ATOM 2750 O O . ARG B 1 37 ? 55.154 35.256 51.624 1.00 29.35 37 ARG F O 1
ATOM 2758 N N . ASP B 1 38 ? 53.214 34.096 51.402 1.00 29.11 38 ASP F N 1
ATOM 2759 C CA . ASP B 1 38 ? 52.731 34.365 52.764 1.00 31.35 38 ASP F CA 1
ATOM 2760 C C . ASP B 1 38 ? 52.167 33.089 53.392 1.00 30.26 38 ASP F C 1
ATOM 2761 O O . ASP B 1 38 ? 50.985 32.767 53.203 1.00 26.72 38 ASP F O 1
ATOM 2766 N N . PRO B 1 39 ? 53.011 32.359 54.143 1.00 31.22 39 PRO F N 1
ATOM 2767 C CA . PRO B 1 39 ? 52.550 31.136 54.805 1.00 33.81 39 PRO F CA 1
ATOM 2768 C C . PRO B 1 39 ? 51.523 31.355 55.941 1.00 29.92 39 PRO F C 1
ATOM 2769 O O . PRO B 1 39 ? 50.942 30.395 56.422 1.00 36.90 39 PRO F O 1
ATOM 2773 N N . THR B 1 40 ? 51.270 32.592 56.346 1.00 28.41 40 THR F N 1
ATOM 2774 C CA . THR B 1 40 ? 50.281 32.844 57.415 1.00 32.79 40 THR F CA 1
ATOM 2775 C C . THR B 1 40 ? 48.877 33.046 56.866 1.00 34.44 40 THR F C 1
ATOM 2776 O O . THR B 1 40 ? 47.918 33.223 57.642 1.00 33.08 40 THR F O 1
ATOM 2780 N N . ASN B 1 41 ? 48.758 33.047 55.536 1.00 32.49 41 ASN F N 1
ATOM 2781 C CA . ASN B 1 41 ? 47.473 33.206 54.898 1.00 38.46 41 ASN F CA 1
ATOM 2782 C C . ASN B 1 41 ? 46.743 31.875 54.894 1.00 37.93 41 ASN F C 1
ATOM 2783 O O . ASN B 1 41 ? 47.065 30.975 54.117 1.00 35.27 41 ASN F O 1
ATOM 2788 N N . VAL B 1 42 ? 45.761 31.785 55.789 1.00 38.87 42 VAL F N 1
ATOM 2789 C CA . VAL B 1 42 ? 44.953 30.585 55.994 1.00 43.88 42 VAL F CA 1
ATOM 2790 C C . VAL B 1 42 ? 44.174 30.255 54.721 1.00 43.90 42 VAL F C 1
ATOM 2791 O O . VAL B 1 42 ? 43.980 29.086 54.390 1.00 48.26 42 VAL F O 1
ATOM 2795 N N . LYS B 1 43 ? 43.746 31.289 53.999 1.00 46.76 43 LYS F N 1
ATOM 2796 C CA . LYS B 1 43 ? 43.048 31.109 52.721 1.00 49.60 43 LYS F CA 1
ATOM 2797 C C . LYS B 1 43 ? 43.933 30.448 51.648 1.00 51.46 43 LYS F C 1
ATOM 2798 O O . LYS B 1 43 ? 43.426 29.758 50.756 1.00 57.52 43 LYS F O 1
ATOM 2800 N N . LYS B 1 44 ? 45.247 30.659 51.739 1.00 45.10 44 LYS F N 1
ATOM 2801 C CA . LYS B 1 44 ? 46.195 30.156 50.743 1.00 36.34 44 LYS F CA 1
ATOM 2802 C C . LYS B 1 44 ? 46.905 28.858 51.153 1.00 41.68 44 LYS F C 1
ATOM 2803 O O . LYS B 1 44 ? 47.489 28.204 50.273 1.00 44.21 44 LYS F O 1
ATOM 2809 N N . VAL B 1 45 ? 46.867 28.480 52.446 1.00 34.42 45 VAL F N 1
ATOM 2810 C CA . VAL B 1 45 ? 47.589 27.282 52.922 1.00 37.50 45 VAL F CA 1
ATOM 2811 C C . VAL B 1 45 ? 46.721 26.146 53.429 1.00 38.99 45 VAL F C 1
ATOM 2812 O O . VAL B 1 45 ? 47.168 24.982 53.450 1.00 33.10 45 VAL F O 1
ATOM 2816 N N . LYS B 1 46 ? 45.484 26.450 53.828 1.00 39.31 46 LYS F N 1
ATOM 2817 C CA . LYS B 1 46 ? 44.672 25.429 54.473 1.00 39.46 46 LYS F CA 1
ATOM 2818 C C . LYS B 1 46 ? 44.347 24.327 53.486 1.00 32.12 46 LYS F C 1
ATOM 2819 O O . LYS B 1 46 ? 44.392 23.131 53.845 1.00 32.37 46 LYS F O 1
ATOM 2825 N N . HIS B 1 47 ? 44.052 24.711 52.242 1.00 33.68 47 HIS F N 1
ATOM 2826 C CA . HIS B 1 47 ? 43.744 23.710 51.221 1.00 32.02 47 HIS F CA 1
ATOM 2827 C C . HIS B 1 47 ? 44.931 22.771 50.911 1.00 27.06 47 HIS F C 1
ATOM 2828 O O . HIS B 1 47 ? 44.737 21.608 50.544 1.00 30.65 47 HIS F O 1
ATOM 2835 N N . LEU B 1 48 ? 46.158 23.260 51.089 1.00 27.05 48 LEU F N 1
ATOM 2836 C CA . LEU B 1 48 ? 47.363 22.421 50.888 1.00 23.07 48 LEU F CA 1
ATOM 2837 C C . LEU B 1 48 ? 47.572 21.468 52.047 1.00 24.52 48 LEU F C 1
ATOM 2838 O O . LEU B 1 48 ? 47.849 20.261 51.857 1.00 23.89 48 LEU F O 1
ATOM 2843 N N . LEU B 1 49 ? 47.448 22.003 53.257 1.00 27.93 49 LEU F N 1
ATOM 2844 C CA . LEU B 1 49 ? 47.651 21.197 54.452 1.00 34.95 49 LEU F CA 1
ATOM 2845 C C . LEU B 1 49 ? 46.552 20.124 54.645 1.00 34.77 49 LEU F C 1
ATOM 2846 O O . LEU B 1 49 ? 46.823 19.038 55.175 1.00 37.41 49 LEU F O 1
ATOM 2851 N N . ASP B 1 50 ? 45.342 20.392 54.158 1.00 30.53 50 ASP F N 1
ATOM 2852 C CA . ASP B 1 50 ? 44.286 19.353 54.105 1.00 33.48 50 ASP F CA 1
ATOM 2853 C C . ASP B 1 50 ? 44.566 18.186 53.151 1.00 35.97 50 ASP F C 1
ATOM 2854 O O . ASP B 1 50 ? 43.832 17.190 53.165 1.00 37.77 50 ASP F O 1
ATOM 2859 N N . LEU B 1 51 ? 45.593 18.271 52.308 1.00 33.41 51 LEU F N 1
ATOM 2860 C CA . LEU B 1 51 ? 45.788 17.224 51.316 1.00 29.52 51 LEU F CA 1
ATOM 2861 C C . LEU B 1 51 ? 46.243 15.935 51.966 1.00 36.48 51 LEU F C 1
ATOM 2862 O O . LEU B 1 51 ? 46.984 15.965 52.949 1.00 35.36 51 LEU F O 1
ATOM 2867 N N . PRO B 1 52 ? 45.773 14.791 51.435 1.00 41.13 52 PRO F N 1
ATOM 2868 C CA . PRO B 1 52 ? 46.243 13.540 52.012 1.00 46.21 52 PRO F CA 1
ATOM 2869 C C . PRO B 1 52 ? 47.756 13.390 51.811 1.00 44.05 52 PRO F C 1
ATOM 2870 O O . PRO B 1 52 ? 48.243 13.460 50.670 1.00 47.12 52 PRO F O 1
ATOM 2874 N N . LYS B 1 53 ? 48.456 13.229 52.938 1.00 44.68 53 LYS F N 1
ATOM 2875 C CA . LYS B 1 53 ? 49.915 13.000 53.035 1.00 41.86 53 LYS F CA 1
ATOM 2876 C C . LYS B 1 53 ? 50.686 14.293 53.320 1.00 40.78 53 LYS F C 1
ATOM 2877 O O . LYS B 1 53 ? 51.910 14.296 53.356 1.00 45.01 53 LYS F O 1
ATOM 2883 N N . ALA B 1 54 ? 49.957 15.370 53.587 1.00 39.51 54 ALA F N 1
ATOM 2884 C CA . ALA B 1 54 ? 50.549 16.687 53.812 1.00 39.99 54 ALA F CA 1
ATOM 2885 C C . ALA B 1 54 ? 51.342 16.777 55.109 1.00 40.99 54 ALA F C 1
ATOM 2886 O O . ALA B 1 54 ? 52.414 17.402 55.149 1.00 34.97 54 ALA F O 1
ATOM 2888 N N . GLU B 1 55 ? 50.832 16.173 56.176 1.00 39.81 55 GLU F N 1
ATOM 2889 C CA . GLU B 1 55 ? 51.573 16.212 57.429 1.00 46.17 55 GLU F CA 1
ATOM 2890 C C . GLU B 1 55 ? 52.905 15.468 57.300 1.00 37.87 55 GLU F C 1
ATOM 2891 O O . GLU B 1 55 ? 53.899 15.942 57.825 1.00 39.99 55 GLU F O 1
ATOM 2897 N N . THR B 1 56 ? 52.943 14.332 56.594 1.00 35.74 56 THR F N 1
ATOM 2898 C CA . THR B 1 56 ? 54.213 13.609 56.423 1.00 32.03 56 THR F CA 1
ATOM 2899 C C . THR B 1 56 ? 55.052 14.008 55.194 1.00 35.86 56 THR F C 1
ATOM 2900 O O . THR B 1 56 ? 56.277 13.932 55.270 1.00 33.54 56 THR F O 1
ATOM 2904 N N . HIS B 1 57 ? 54.427 14.442 54.085 1.00 30.45 57 HIS F N 1
ATOM 2905 C CA . HIS B 1 57 ? 55.154 14.679 52.806 1.00 28.43 57 HIS F CA 1
ATOM 2906 C C . HIS B 1 57 ? 55.143 16.106 52.225 1.00 28.64 57 HIS F C 1
ATOM 2907 O O . HIS B 1 57 ? 55.757 16.364 51.188 1.00 27.57 57 HIS F O 1
ATOM 2914 N N . LEU B 1 58 ? 54.453 17.023 52.871 1.00 23.53 58 LEU F N 1
ATOM 2915 C CA . LEU B 1 58 ? 54.441 18.402 52.397 1.00 24.34 58 LEU F CA 1
ATOM 2916 C C . LEU B 1 58 ? 55.181 19.288 53.357 1.00 26.12 58 LEU F C 1
ATOM 2917 O O . LEU B 1 58 ? 55.008 19.183 54.585 1.00 27.27 58 LEU F O 1
ATOM 2922 N N . THR B 1 59 ? 55.978 20.201 52.795 1.00 26.68 59 THR F N 1
ATOM 2923 C CA . THR B 1 59 ? 56.543 21.298 53.559 1.00 26.90 59 THR F CA 1
ATOM 2924 C C . THR B 1 59 ? 56.252 22.618 52.864 1.00 23.39 59 THR F C 1
ATOM 2925 O O . THR B 1 59 ? 56.007 22.663 51.651 1.00 23.95 59 THR F O 1
ATOM 2929 N N . LEU B 1 60 ? 56.261 23.686 53.656 1.00 26.31 60 LEU F N 1
ATOM 2930 C CA . LEU B 1 60 ? 55.982 25.022 53.172 1.00 27.97 60 LEU F CA 1
ATOM 2931 C C . LEU B 1 60 ? 57.239 25.887 53.234 1.00 33.25 60 LEU F C 1
ATOM 2932 O O . LEU B 1 60 ? 58.062 25.755 54.151 1.00 27.15 60 LEU F O 1
ATOM 2937 N N . TRP B 1 61 ? 57.373 26.763 52.236 1.00 27.99 61 TRP F N 1
ATOM 2938 C CA . TRP B 1 61 ? 58.556 27.629 52.093 1.00 24.84 61 TRP F CA 1
ATOM 2939 C C . TRP B 1 61 ? 58.135 28.991 51.614 1.00 26.15 61 TRP F C 1
ATOM 2940 O O . TRP B 1 61 ? 57.392 29.115 50.649 1.00 32.07 61 TRP F O 1
ATOM 2951 N N . LYS B 1 62 ? 58.652 30.011 52.268 1.00 25.22 62 LYS F N 1
ATOM 2952 C CA . LYS B 1 62 ? 58.339 31.393 51.932 1.00 24.66 62 LYS F CA 1
ATOM 2953 C C . LYS B 1 62 ? 59.336 31.829 50.864 1.00 26.12 62 LYS F C 1
ATOM 2954 O O . LYS B 1 62 ? 60.563 31.760 51.066 1.00 23.49 62 LYS F O 1
ATOM 2960 N N . ALA B 1 63 ? 58.807 32.226 49.712 1.00 25.46 63 ALA F N 1
ATOM 2961 C CA . ALA B 1 63 ? 59.618 32.760 48.631 1.00 27.23 63 ALA F CA 1
ATOM 2962 C C . ALA B 1 63 ? 58.794 33.734 47.787 1.00 31.25 63 ALA F C 1
ATOM 2963 O O . ALA B 1 63 ? 57.562 33.601 47.677 1.00 24.85 63 ALA F O 1
ATOM 2965 N N . ASP B 1 64 ? 59.485 34.722 47.209 1.00 33.25 64 ASP F N 1
ATOM 2966 C CA . ASP B 1 64 ? 58.862 35.719 46.321 1.00 28.46 64 ASP F CA 1
ATOM 2967 C C . ASP B 1 64 ? 59.788 35.986 45.128 1.00 33.26 64 ASP F C 1
ATOM 2968 O O . ASP B 1 64 ? 61.001 36.121 45.290 1.00 29.73 64 ASP F O 1
ATOM 2973 N N . LEU B 1 65 ? 59.206 36.046 43.930 1.00 31.45 65 LEU F N 1
ATOM 2974 C CA . LEU B 1 65 ? 59.950 36.265 42.681 1.00 30.00 65 LEU F CA 1
ATOM 2975 C C . LEU B 1 65 ? 60.741 37.559 42.661 1.00 29.40 65 LEU F C 1
ATOM 2976 O O . LEU B 1 65 ? 61.781 37.626 42.003 1.00 30.26 65 LEU F O 1
ATOM 2981 N N . ALA B 1 66 ? 60.217 38.575 43.349 1.00 30.86 66 ALA F N 1
ATOM 2982 C CA . ALA B 1 66 ? 60.904 39.855 43.535 1.00 37.05 66 ALA F CA 1
ATOM 2983 C C . ALA B 1 66 ? 62.138 39.771 44.459 1.00 41.53 66 ALA F C 1
ATOM 2984 O O . ALA B 1 66 ? 63.007 40.639 44.391 1.00 45.64 66 ALA F O 1
ATOM 2986 N N . ASP B 1 67 ? 62.221 38.730 45.296 1.00 43.30 67 ASP F N 1
ATOM 2987 C CA . ASP B 1 67 ? 63.341 38.548 46.233 1.00 44.09 67 ASP F CA 1
ATOM 2988 C C . ASP B 1 67 ? 64.411 37.653 45.641 1.00 44.00 67 ASP F C 1
ATOM 2989 O O . ASP B 1 67 ? 64.217 36.435 45.554 1.00 40.72 67 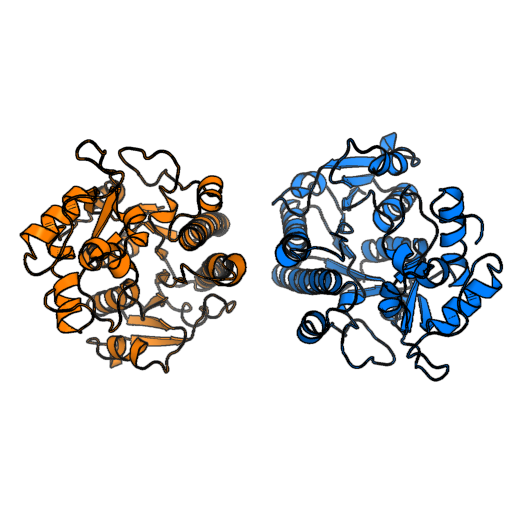ASP F O 1
ATOM 2994 N N . GLU B 1 68 ? 65.550 38.245 45.278 1.00 45.14 68 GLU F N 1
ATOM 2995 C CA . GLU B 1 68 ? 66.677 37.491 44.709 1.00 44.03 68 GLU F CA 1
ATOM 2996 C C . GLU B 1 68 ? 67.132 36.351 45.621 1.00 39.52 68 GLU F C 1
ATOM 2997 O O . GLU B 1 68 ? 67.409 36.562 46.802 1.00 41.77 68 GLU F O 1
ATOM 2999 N N . GLY B 1 69 ? 67.193 35.143 45.071 1.00 37.86 69 GLY F N 1
ATOM 3000 C CA . GLY B 1 69 ? 67.666 33.981 45.807 1.00 33.69 69 GLY F CA 1
ATOM 3001 C C . GLY B 1 69 ? 66.686 33.387 46.808 1.00 31.29 69 GLY F C 1
ATOM 3002 O O . GLY B 1 69 ? 67.040 32.420 47.490 1.00 38.19 69 GLY F O 1
ATOM 3003 N N . SER B 1 70 ? 65.452 33.904 46.886 1.00 31.42 70 SER F N 1
ATOM 3004 C CA . SER B 1 70 ? 64.477 33.381 47.873 1.00 31.84 70 SER F CA 1
ATOM 3005 C C . SER B 1 70 ? 64.038 31.933 47.640 1.00 32.39 70 SER F C 1
ATOM 3006 O O . SER B 1 70 ? 63.532 31.283 48.557 1.00 35.45 70 SER F O 1
ATOM 3009 N N . PHE B 1 71 ? 64.263 31.409 46.438 1.00 31.29 71 PHE F N 1
ATOM 3010 C CA . PHE B 1 71 ? 63.945 29.998 46.140 1.00 26.66 71 PHE F CA 1
ATOM 3011 C C . PHE B 1 71 ? 65.066 28.997 46.387 1.00 29.74 71 PHE F C 1
ATOM 3012 O O . PHE B 1 71 ? 64.838 27.791 46.286 1.00 28.28 71 PHE F O 1
ATOM 3020 N N A ASP B 1 72 ? 66.261 29.497 46.721 0.50 32.60 72 ASP F N 1
ATOM 3021 N N B ASP B 1 72 ? 66.253 29.463 46.751 0.50 28.90 72 ASP F N 1
ATOM 3022 C CA A ASP B 1 72 ? 67.466 28.666 46.895 0.50 33.90 72 ASP F CA 1
ATOM 3023 C CA B ASP B 1 72 ? 67.395 28.560 46.804 0.50 26.39 72 ASP F CA 1
ATOM 3024 C C A ASP B 1 72 ? 67.248 27.484 47.835 0.50 32.25 72 ASP F C 1
ATOM 3025 C C B ASP B 1 72 ? 67.248 27.445 47.844 0.50 28.19 72 ASP F C 1
ATOM 3026 O O A ASP B 1 72 ? 67.464 26.321 47.459 0.50 28.38 72 ASP F O 1
ATOM 3027 O O B ASP B 1 72 ? 67.503 26.270 47.532 0.50 23.87 72 ASP F O 1
ATOM 3036 N N . GLU B 1 73 ? 66.835 27.807 49.060 1.00 33.34 73 GLU F N 1
ATOM 3037 C CA . GLU B 1 73 ? 66.663 26.819 50.149 1.00 34.47 73 GLU F CA 1
ATOM 3038 C C . GLU B 1 73 ? 65.666 25.724 49.797 1.00 32.77 73 GLU F C 1
ATOM 3039 O O . GLU B 1 73 ? 65.912 24.531 50.019 1.00 30.12 73 GLU F O 1
ATOM 3042 N N . ALA B 1 74 ? 64.533 26.145 49.248 1.00 36.58 74 ALA F N 1
ATOM 3043 C CA . ALA B 1 74 ? 63.502 25.223 48.799 1.00 29.06 74 ALA F CA 1
ATOM 3044 C C . ALA B 1 74 ? 64.001 24.298 47.697 1.00 25.68 74 ALA F C 1
ATOM 3045 O O . ALA B 1 74 ? 63.656 23.113 47.689 1.00 27.15 74 ALA F O 1
ATOM 3047 N N . ILE B 1 75 ? 64.821 24.817 46.780 1.00 27.18 75 ILE F N 1
ATOM 3048 C CA . ILE B 1 75 ? 65.326 24.009 45.648 1.00 30.08 75 ILE F CA 1
ATOM 3049 C C . ILE B 1 75 ? 66.451 23.025 46.034 1.00 30.14 75 ILE F C 1
ATOM 3050 O O . ILE B 1 75 ? 66.498 21.872 45.536 1.00 21.43 75 ILE F O 1
ATOM 3055 N N . LYS B 1 76 ? 67.344 23.449 46.926 1.00 33.19 76 LYS F N 1
ATOM 3056 C CA . LYS B 1 76 ? 68.468 22.589 47.320 1.00 32.85 76 LYS F CA 1
ATOM 3057 C C . LYS B 1 76 ? 67.996 21.244 47.814 1.00 27.98 76 LYS F C 1
ATOM 3058 O O . LYS B 1 76 ? 67.132 21.182 48.677 1.00 30.18 76 LYS F O 1
ATOM 3064 N N . GLY B 1 77 ? 68.550 20.165 47.259 1.00 25.91 77 GLY F N 1
ATOM 3065 C CA . GLY B 1 77 ? 68.154 18.817 47.634 1.00 27.96 77 GLY F CA 1
ATOM 3066 C C . GLY B 1 77 ? 67.072 18.138 46.803 1.00 31.82 77 GLY F C 1
ATOM 3067 O O . GLY B 1 77 ? 66.856 16.933 46.960 1.00 30.24 77 GLY F O 1
ATOM 3068 N N . CYS B 1 78 ? 66.395 18.885 45.928 1.00 30.93 78 CYS F N 1
ATOM 3069 C CA . CYS B 1 78 ? 65.313 18.330 45.089 1.00 30.70 78 CYS F CA 1
ATOM 3070 C C . CYS B 1 78 ? 65.825 17.599 43.856 1.00 30.84 78 CYS F C 1
ATOM 3071 O O . CYS B 1 78 ? 66.895 17.918 43.326 1.00 24.14 78 CYS F O 1
ATOM 3074 N N . THR B 1 79 ? 65.057 16.616 43.389 1.00 29.20 79 THR F N 1
ATOM 3075 C CA . THR B 1 79 ? 65.324 16.009 42.086 1.00 29.52 79 THR F CA 1
ATOM 3076 C C . THR B 1 79 ? 64.666 16.781 40.928 1.00 30.84 79 THR F C 1
ATOM 3077 O O . THR B 1 79 ? 64.995 16.556 39.765 1.00 29.66 79 THR F O 1
ATOM 3081 N N . GLY B 1 80 ? 63.772 17.722 41.257 1.00 31.28 80 GLY F N 1
ATOM 3082 C CA . GLY B 1 80 ? 62.911 18.366 40.266 1.00 27.16 80 GLY F CA 1
ATOM 3083 C C . GLY B 1 80 ? 62.299 19.665 40.766 1.00 26.05 80 GLY F C 1
ATOM 3084 O O . GLY B 1 80 ? 62.040 19.843 41.952 1.00 25.20 80 GLY F O 1
ATOM 3085 N N . VAL B 1 81 ? 62.087 20.587 39.848 1.00 18.12 81 VAL F N 1
ATOM 3086 C CA . VAL B 1 81 ? 61.447 21.850 40.194 1.00 20.41 81 VAL F CA 1
ATOM 3087 C C . VAL B 1 81 ? 60.340 22.173 39.186 1.00 22.16 81 VAL F C 1
ATOM 3088 O O . VAL B 1 81 ? 60.554 22.081 37.979 1.00 23.82 81 VAL F O 1
ATOM 3092 N N . PHE B 1 82 ? 59.157 22.535 39.690 1.00 17.88 82 PHE F N 1
ATOM 3093 C CA . PHE B 1 82 ? 58.057 22.994 38.837 1.00 15.73 82 PHE F CA 1
ATOM 3094 C C . PHE B 1 82 ? 57.823 24.447 39.149 1.00 17.14 82 PHE F C 1
ATOM 3095 O O . PHE B 1 82 ? 57.322 24.775 40.219 1.00 22.70 82 PHE F O 1
ATOM 3103 N N . HIS B 1 83 ? 58.221 25.271 38.209 1.00 16.39 83 HIS F N 1
ATOM 3104 C CA . HIS B 1 83 ? 58.037 26.712 38.375 1.00 15.13 83 HIS F CA 1
ATOM 3105 C C . HIS B 1 83 ? 56.706 27.170 37.772 1.00 11.98 83 HIS F C 1
ATOM 3106 O O . HIS B 1 83 ? 56.570 27.408 36.557 1.00 19.43 83 HIS F O 1
ATOM 3113 N N . VAL B 1 84 ? 55.711 27.249 38.655 1.00 18.48 84 VAL F N 1
ATOM 3114 C CA . VAL B 1 84 ? 54.323 27.532 38.316 1.00 22.87 84 VAL F CA 1
ATOM 3115 C C . VAL B 1 84 ? 53.932 28.972 38.710 1.00 18.64 84 VAL F C 1
ATOM 3116 O O . VAL B 1 84 ? 53.037 29.557 38.114 1.00 20.86 84 VAL F O 1
ATOM 3120 N N . ALA B 1 85 ? 54.566 29.521 39.749 1.00 22.46 85 ALA F N 1
ATOM 3121 C CA . ALA B 1 85 ? 54.258 30.896 40.225 1.00 21.71 85 ALA F CA 1
ATOM 3122 C C . ALA B 1 85 ? 54.487 31.984 39.187 1.00 26.99 85 ALA F C 1
ATOM 3123 O O . ALA B 1 85 ? 55.438 31.926 38.388 1.00 26.68 85 ALA F O 1
ATOM 3125 N N . THR B 1 86 ? 53.624 33.001 39.246 1.00 25.76 86 THR F N 1
ATOM 3126 C CA . THR B 1 86 ? 53.735 34.181 38.404 1.00 24.43 86 THR F CA 1
ATOM 3127 C C . THR B 1 86 ? 52.800 35.271 38.930 1.00 23.70 86 THR F C 1
ATOM 3128 O O . THR B 1 86 ? 51.721 34.980 39.439 1.00 24.71 86 THR F O 1
ATOM 3132 N N . PRO B 1 87 ? 53.201 36.545 38.773 1.00 24.69 87 PRO F N 1
ATOM 3133 C CA . PRO B 1 87 ? 52.263 37.631 39.033 1.00 27.23 87 PRO F CA 1
ATOM 3134 C C . PRO B 1 87 ? 51.145 37.706 37.989 1.00 27.82 87 PRO F C 1
ATOM 3135 O O . PRO B 1 87 ? 51.425 37.797 36.782 1.00 27.74 87 PRO F O 1
ATOM 3139 N N . MET B 1 88 ? 49.897 37.688 38.461 1.00 27.58 88 MET F N 1
ATOM 3140 C CA . MET B 1 88 ? 48.723 37.660 37.584 1.00 31.73 88 MET F CA 1
ATOM 3141 C C . MET B 1 88 ? 47.968 38.995 37.394 1.00 35.06 88 MET F C 1
ATOM 3142 O O . MET B 1 88 ? 46.924 39.018 36.744 1.00 40.01 88 MET F O 1
ATOM 3147 N N . ASP B 1 89 ? 48.488 40.102 37.903 1.00 38.77 89 ASP F N 1
ATOM 3148 C CA . ASP B 1 89 ? 47.754 41.361 37.807 1.00 40.24 89 ASP F CA 1
ATOM 3149 C C . ASP B 1 89 ? 47.665 41.826 36.346 1.00 35.81 89 ASP F C 1
ATOM 3150 O O . ASP B 1 89 ? 48.695 42.031 35.696 1.00 38.39 89 ASP F O 1
ATOM 3155 N N . PHE B 1 90 ? 46.440 41.932 35.825 1.00 30.77 90 PHE F N 1
ATOM 3156 C CA . PHE B 1 90 ? 46.222 42.479 34.481 1.00 37.06 90 PHE F CA 1
ATOM 3157 C C . PHE B 1 90 ? 46.096 44.007 34.505 1.00 40.97 90 PHE F C 1
ATOM 3158 O O . PHE B 1 90 ? 46.207 44.648 33.464 1.00 41.91 90 PHE F O 1
ATOM 3166 N N . GLU B 1 91 ? 45.880 44.590 35.677 1.00 43.33 91 GLU F N 1
ATOM 3167 C CA . GLU B 1 91 ? 45.613 46.018 35.764 1.00 45.53 91 GLU F CA 1
ATOM 3168 C C . GLU B 1 91 ? 46.649 46.734 36.601 1.00 49.45 91 GLU F C 1
ATOM 3169 O O . GLU B 1 91 ? 46.330 47.694 37.293 1.00 53.11 91 GLU F O 1
ATOM 3175 N N . SER B 1 92 ? 47.895 46.275 36.537 1.00 49.16 92 SER F N 1
ATOM 3176 C CA . SER B 1 92 ? 48.978 46.936 37.250 1.00 49.29 92 SER F CA 1
ATOM 3177 C C . SER B 1 92 ? 49.142 48.369 36.732 1.00 49.93 92 SER F C 1
ATOM 3178 O O . SER B 1 92 ? 49.001 48.630 35.533 1.00 48.98 92 SER F O 1
ATOM 3181 N N . LYS B 1 93 ? 49.428 49.294 37.638 1.00 54.32 93 LYS F N 1
ATOM 3182 C CA . LYS B 1 93 ? 49.670 50.685 37.262 1.00 55.21 93 LYS F CA 1
ATOM 3183 C C . LYS B 1 93 ? 51.140 50.896 36.904 1.00 54.26 93 LYS F C 1
ATOM 3184 O O . LYS B 1 93 ? 51.496 51.921 36.309 1.00 55.47 93 LYS F O 1
ATOM 3186 N N . ASP B 1 94 ? 51.984 49.925 37.266 1.00 49.71 94 ASP F N 1
ATOM 3187 C CA . ASP B 1 94 ? 53.398 49.909 36.882 1.00 48.03 94 ASP F CA 1
ATOM 3188 C C . ASP B 1 94 ? 53.783 48.488 36.440 1.00 44.24 94 ASP F C 1
ATOM 3189 O O . ASP B 1 94 ? 54.494 47.791 37.158 1.00 46.10 94 ASP F O 1
ATOM 3194 N N . PRO B 1 95 ? 53.323 48.062 35.242 1.00 45.43 95 PRO F N 1
ATOM 3195 C CA . PRO B 1 95 ? 53.533 46.694 34.739 1.00 44.15 95 PRO F CA 1
ATOM 3196 C C . PRO B 1 95 ? 55.001 46.287 34.596 1.00 42.15 95 PRO F C 1
ATOM 3197 O O . PRO B 1 95 ? 55.348 45.113 34.770 1.00 37.69 95 PRO F O 1
ATOM 3201 N N . GLU B 1 96 ? 55.848 47.247 34.261 1.00 36.30 96 GLU F N 1
ATOM 3202 C CA . GLU B 1 96 ? 57.244 46.960 34.003 1.00 42.09 96 GLU F CA 1
ATOM 3203 C C . GLU B 1 96 ? 57.928 46.462 35.271 1.00 41.89 96 GLU F C 1
ATOM 3204 O O . GLU B 1 96 ? 58.654 45.464 35.228 1.00 41.52 96 GLU F O 1
ATOM 3210 N N . ASN B 1 97 ? 57.673 47.128 36.398 1.00 42.95 97 ASN F N 1
ATOM 3211 C CA . ASN B 1 97 ? 58.321 46.760 37.667 1.00 46.00 97 ASN F CA 1
ATOM 3212 C C . ASN B 1 97 ? 57.506 45.789 38.517 1.00 44.49 97 ASN F C 1
ATOM 3213 O O . ASN B 1 97 ? 58.083 44.940 39.193 1.00 43.68 97 ASN F O 1
ATOM 3218 N N . GLU B 1 98 ? 56.181 45.928 38.489 1.00 44.92 98 GLU F N 1
ATOM 3219 C CA . GLU B 1 98 ? 55.299 45.073 39.283 1.00 47.99 98 GLU F CA 1
ATOM 3220 C C . GLU B 1 98 ? 55.004 43.699 38.670 1.00 39.80 98 GLU F C 1
ATOM 3221 O O . GLU B 1 98 ? 54.570 42.815 39.391 1.00 41.92 98 GLU F O 1
ATOM 3227 N N . VAL B 1 99 ? 55.210 43.528 37.362 1.00 38.08 99 VAL F N 1
ATOM 3228 C CA . VAL B 1 99 ? 54.837 42.278 36.657 1.00 38.33 99 VAL F CA 1
ATOM 3229 C C . VAL B 1 99 ? 55.988 41.733 35.802 1.00 35.28 99 VAL F C 1
ATOM 3230 O O . VAL B 1 99 ? 56.548 40.684 36.084 1.00 33.50 99 VAL F O 1
ATOM 3234 N N . ILE B 1 100 ? 56.348 42.478 34.766 1.00 37.04 100 ILE F N 1
ATOM 3235 C CA . ILE B 1 100 ? 57.309 42.007 33.772 1.00 34.46 100 ILE F CA 1
ATOM 3236 C C . ILE B 1 100 ? 58.693 41.673 34.373 1.00 32.80 100 ILE F C 1
ATOM 3237 O O . ILE B 1 100 ? 59.224 40.559 34.164 1.00 28.69 100 ILE F O 1
ATOM 3242 N N . LYS B 1 101 ? 59.263 42.614 35.124 1.00 38.36 101 LYS F N 1
ATOM 3243 C CA . LYS B 1 101 ? 60.618 42.454 35.688 1.00 39.71 101 LYS F CA 1
ATOM 3244 C C . LYS B 1 101 ? 60.765 41.275 36.658 1.00 32.43 101 LYS F C 1
ATOM 3245 O O . LYS B 1 101 ? 61.654 40.438 36.476 1.00 34.13 101 LYS F O 1
ATOM 3250 N N . PRO B 1 102 ? 59.890 41.188 37.682 1.00 34.09 102 PRO F N 1
ATOM 3251 C CA . PRO B 1 102 ? 60.014 40.027 38.601 1.00 33.38 102 PRO F CA 1
ATOM 3252 C C . PRO B 1 102 ? 59.772 38.655 37.949 1.00 32.65 102 PRO F C 1
ATOM 3253 O O . PRO B 1 102 ? 60.426 37.687 38.345 1.00 27.91 102 PRO F O 1
ATOM 3257 N N . THR B 1 103 ? 58.854 38.584 36.974 1.00 33.86 103 THR F N 1
ATOM 3258 C CA . THR B 1 103 ? 58.626 37.365 36.197 1.00 29.42 103 THR F CA 1
ATOM 3259 C C . THR B 1 103 ? 59.926 36.928 35.499 1.00 28.56 103 THR F C 1
ATOM 3260 O O . THR B 1 103 ? 60.326 35.754 35.549 1.00 25.18 103 THR F O 1
ATOM 3264 N N . ILE B 1 104 ? 60.594 37.866 34.848 1.00 25.98 104 ILE F N 1
ATOM 3265 C CA . ILE B 1 104 ? 61.889 37.568 34.192 1.00 29.13 104 ILE F CA 1
ATOM 3266 C C . ILE B 1 104 ? 63.036 37.255 35.187 1.00 28.35 104 ILE F C 1
ATOM 3267 O O . ILE B 1 104 ? 63.715 36.227 35.082 1.00 26.78 104 ILE F O 1
ATOM 3272 N N . GLU B 1 105 ? 63.255 38.138 36.151 1.00 29.95 105 GLU F N 1
ATOM 3273 C CA . GLU B 1 105 ? 64.373 37.958 37.077 1.00 29.79 105 GLU F CA 1
ATOM 3274 C C . GLU B 1 105 ? 64.177 36.790 38.013 1.00 28.00 105 GLU F C 1
ATOM 3275 O O . GLU B 1 105 ? 65.133 36.081 38.314 1.00 27.26 105 GLU F O 1
ATOM 3281 N N . GLY B 1 106 ? 62.931 36.558 38.425 1.00 28.87 106 GLY F N 1
ATOM 3282 C CA . GLY B 1 106 ? 62.572 35.383 39.220 1.00 26.03 106 GLY F CA 1
ATOM 3283 C C . GLY B 1 106 ? 62.798 34.076 38.511 1.00 26.21 106 GLY F C 1
ATOM 3284 O O . GLY B 1 106 ? 63.270 33.106 39.097 1.00 29.12 106 GLY F O 1
ATOM 3285 N N . MET B 1 107 ? 62.429 34.039 37.235 1.00 27.62 107 MET F N 1
ATOM 3286 C CA . MET B 1 107 ? 62.655 32.886 36.411 1.00 21.74 107 MET F CA 1
ATOM 3287 C C . MET B 1 107 ? 64.158 32.573 36.396 1.00 27.37 107 MET F C 1
ATOM 3288 O O . MET B 1 107 ? 64.576 31.430 36.640 1.00 24.23 107 MET F O 1
ATOM 3293 N N . LEU B 1 108 ? 64.964 33.598 36.129 1.00 27.85 108 LEU F N 1
ATOM 3294 C CA . LEU B 1 108 ? 66.420 33.438 36.002 1.00 30.49 108 LEU F CA 1
ATOM 3295 C C . LEU B 1 108 ? 67.045 33.067 37.338 1.00 29.21 108 LEU F C 1
ATOM 3296 O O . LEU B 1 108 ? 67.949 32.220 37.399 1.00 27.42 108 LEU F O 1
ATOM 3301 N N . GLY B 1 109 ? 66.529 33.666 38.413 1.00 29.60 109 GLY F N 1
ATOM 3302 C CA . GLY B 1 109 ? 66.949 33.301 39.767 1.00 30.48 109 GLY F CA 1
ATOM 3303 C C . GLY B 1 109 ? 66.757 31.837 40.101 1.00 30.22 109 GLY F C 1
ATOM 3304 O O . GLY B 1 109 ? 67.641 31.192 40.639 1.00 27.62 109 GLY F O 1
ATOM 3305 N N . ILE B 1 110 ? 65.574 31.319 39.782 1.00 27.69 110 ILE F N 1
ATOM 3306 C CA . ILE B 1 110 ? 65.253 29.928 40.011 1.00 23.14 110 ILE F CA 1
ATOM 3307 C C . ILE B 1 110 ? 66.152 29.014 39.204 1.00 24.19 110 ILE F C 1
ATOM 3308 O O . ILE B 1 110 ? 66.541 27.932 39.677 1.00 32.07 110 ILE F O 1
ATOM 3313 N N . MET B 1 111 ? 66.455 29.408 37.972 1.00 23.10 111 MET F N 1
ATOM 3314 C CA . MET B 1 111 ? 67.383 28.629 37.144 1.00 32.52 111 MET F CA 1
ATOM 3315 C C . MET B 1 111 ? 68.800 28.576 37.767 1.00 29.27 111 MET F C 1
ATOM 3316 O O . MET B 1 111 ? 69.441 27.520 37.790 1.00 29.83 111 MET F O 1
ATOM 3321 N N . LYS B 1 112 ? 69.256 29.714 38.277 1.00 29.36 112 LYS F N 1
ATOM 3322 C CA . LYS B 1 112 ? 70.524 29.788 39.028 1.00 34.08 112 LYS F CA 1
ATOM 3323 C C . LYS B 1 112 ? 70.538 28.772 40.163 1.00 39.08 112 LYS F C 1
ATOM 3324 O O . LYS B 1 112 ? 71.485 27.992 40.292 1.00 35.58 112 LYS F O 1
ATOM 3330 N N . SER B 1 113 ? 69.466 28.760 40.959 1.00 38.55 113 SER F N 1
ATOM 3331 C CA . SER B 1 113 ? 69.326 27.809 42.070 1.00 33.41 113 SER F CA 1
ATOM 3332 C C . SER B 1 113 ? 69.271 26.353 41.628 1.00 36.08 113 SER F C 1
ATOM 3333 O O . SER B 1 113 ? 69.742 25.466 42.348 1.00 38.37 113 SER F O 1
ATOM 3336 N N . CYS B 1 114 ? 68.706 26.081 40.453 1.00 27.54 114 CYS F N 1
ATOM 3337 C CA . CYS B 1 114 ? 68.703 24.693 39.969 1.00 25.79 114 CYS F CA 1
ATOM 3338 C C . CYS B 1 114 ? 70.112 24.256 39.570 1.00 29.40 114 CYS F C 1
ATOM 3339 O O . CYS B 1 114 ? 70.476 23.087 39.752 1.00 35.04 114 CYS F O 1
ATOM 3342 N N . ALA B 1 115 ? 70.891 25.171 38.990 1.00 33.91 115 ALA F N 1
ATOM 3343 C CA . ALA B 1 115 ? 72.264 24.823 38.583 1.00 41.33 115 ALA F CA 1
ATOM 3344 C C . ALA B 1 115 ? 73.113 24.408 39.806 1.00 43.82 115 ALA F C 1
ATOM 3345 O O . ALA B 1 115 ? 73.818 23.390 39.772 1.00 45.95 115 ALA F O 1
ATOM 3347 N N . ALA B 1 116 ? 72.995 25.179 40.887 1.00 43.14 116 ALA F N 1
ATOM 3348 C CA . ALA B 1 116 ? 73.703 24.910 42.143 1.00 41.84 116 ALA F CA 1
ATOM 3349 C C . ALA B 1 116 ? 73.262 23.617 42.846 1.00 45.75 116 ALA F C 1
ATOM 3350 O O . ALA B 1 116 ? 74.065 22.985 43.546 1.00 48.22 116 ALA F O 1
ATOM 3352 N N . ALA B 1 117 ? 71.992 23.243 42.682 1.00 39.56 117 ALA F N 1
ATOM 3353 C CA . ALA B 1 117 ? 71.445 22.043 43.306 1.00 35.51 117 ALA F CA 1
ATOM 3354 C C . ALA B 1 117 ? 71.706 20.837 42.415 1.00 37.56 117 ALA F C 1
ATOM 3355 O O . ALA B 1 117 ? 70.909 20.509 41.530 1.00 35.45 117 ALA F O 1
ATOM 3357 N N . LYS B 1 118 ? 72.831 20.174 42.678 1.00 34.24 118 LYS F N 1
ATOM 3358 C CA . LYS B 1 118 ? 73.340 19.094 41.834 1.00 35.35 118 LYS F CA 1
ATOM 3359 C C . LYS B 1 118 ? 72.411 17.911 41.751 1.00 34.93 118 LYS F C 1
ATOM 3360 O O . LYS B 1 118 ? 72.499 17.134 40.797 1.00 33.28 118 LYS F O 1
ATOM 3366 N N . THR B 1 119 ? 71.507 17.793 42.720 1.00 33.54 119 THR F N 1
ATOM 3367 C CA . THR B 1 119 ? 70.433 16.802 42.671 1.00 30.41 119 THR F CA 1
ATOM 3368 C C . THR B 1 119 ? 69.331 17.088 41.616 1.00 24.11 119 THR F C 1
ATOM 3369 O O . THR B 1 119 ? 68.650 16.188 41.196 1.00 25.00 119 THR F O 1
ATOM 3373 N N . VAL B 1 120 ? 69.107 18.344 41.240 1.00 26.65 120 VAL F N 1
ATOM 3374 C CA . VAL B 1 120 ? 67.989 18.638 40.325 1.00 26.10 120 VAL F CA 1
ATOM 3375 C C . VAL B 1 120 ? 68.301 18.151 38.915 1.00 27.63 120 VAL F C 1
ATOM 3376 O O . VAL B 1 120 ? 69.167 18.713 38.237 1.00 30.53 120 VAL F O 1
ATOM 3380 N N . ARG B 1 121 ? 67.626 17.086 38.484 1.00 25.58 121 ARG F N 1
ATOM 3381 C CA . ARG B 1 121 ? 67.818 16.593 37.123 1.00 20.55 121 ARG F CA 1
ATOM 3382 C C . ARG B 1 121 ? 67.065 17.362 36.032 1.00 31.50 121 ARG F C 1
ATOM 3383 O O . ARG B 1 121 ? 67.520 17.382 34.880 1.00 26.25 121 ARG F O 1
ATOM 3391 N N . ARG B 1 122 ? 65.958 18.028 36.385 1.00 31.03 122 ARG F N 1
ATOM 3392 C CA . ARG B 1 122 ? 65.174 18.759 35.404 1.00 26.27 122 ARG F CA 1
ATOM 3393 C C . ARG B 1 122 ? 64.339 19.884 36.031 1.00 25.68 122 ARG F C 1
ATOM 3394 O O . ARG B 1 122 ? 63.777 19.735 37.117 1.00 24.74 122 ARG F O 1
ATOM 3402 N N . LEU B 1 123 ? 64.318 21.034 35.365 1.00 23.56 123 LEU F N 1
ATOM 3403 C CA . LEU B 1 123 ? 63.387 22.108 35.668 1.00 17.24 123 LEU F CA 1
ATOM 3404 C C . LEU B 1 123 ? 62.251 22.170 34.631 1.00 18.80 123 LEU F C 1
ATOM 3405 O O . LEU B 1 123 ? 62.485 22.145 33.408 1.00 20.68 123 LEU F O 1
ATOM 3410 N N . VAL B 1 124 ? 61.029 22.275 35.126 1.00 22.96 124 VAL F N 1
ATOM 3411 C CA . VAL B 1 124 ? 59.824 22.408 34.292 1.00 22.86 124 VAL F CA 1
ATOM 3412 C C . VAL B 1 124 ? 59.173 23.747 34.592 1.00 22.64 124 VAL F C 1
ATOM 3413 O O . VAL B 1 124 ? 58.792 24.030 35.732 1.00 25.42 124 VAL F O 1
ATOM 3417 N N . PHE B 1 125 ? 59.059 24.563 33.556 1.00 18.38 125 PHE F N 1
ATOM 3418 C CA . PHE B 1 125 ? 58.468 25.900 33.643 1.00 20.66 125 PHE F CA 1
ATOM 3419 C C . PHE B 1 125 ? 57.112 25.894 32.951 1.00 23.56 125 PHE F C 1
ATOM 3420 O O . PHE B 1 125 ? 56.982 25.487 31.771 1.00 21.03 125 PHE F O 1
ATOM 3428 N N . THR B 1 126 ? 56.121 26.401 33.674 1.00 20.63 126 THR F N 1
ATOM 3429 C CA . THR B 1 126 ? 54.807 26.645 33.108 1.00 20.57 126 THR F CA 1
ATOM 3430 C C . THR B 1 126 ? 54.821 27.994 32.387 1.00 17.49 126 THR F C 1
ATOM 3431 O O . THR B 1 126 ? 54.785 29.045 33.025 1.00 20.52 126 THR F O 1
ATOM 3435 N N . SER B 1 127 ? 54.860 27.947 31.046 1.00 20.10 127 SER F N 1
ATOM 3436 C CA . SER B 1 127 ? 54.746 29.124 30.204 1.00 26.04 127 SER F CA 1
ATOM 3437 C C . SER B 1 127 ? 53.254 29.464 29.996 1.00 17.80 127 SER F C 1
ATOM 3438 O O . SER B 1 127 ? 52.439 29.345 30.927 1.00 20.30 127 SER F O 1
ATOM 3441 N N . SER B 1 128 ? 52.874 29.845 28.787 1.00 17.48 128 SER F N 1
ATOM 3442 C CA . SER B 1 128 ? 51.515 30.340 28.494 1.00 15.50 128 SER F CA 1
ATOM 3443 C C . SER B 1 128 ? 51.336 30.392 26.970 1.00 19.49 128 SER F C 1
ATOM 3444 O O . SER B 1 128 ? 52.308 30.656 26.240 1.00 22.37 128 SER F O 1
ATOM 3447 N N . ALA B 1 129 ? 50.105 30.216 26.497 1.00 15.76 129 ALA F N 1
ATOM 3448 C CA . ALA B 1 129 ? 49.753 30.469 25.094 1.00 14.65 129 ALA F CA 1
ATOM 3449 C C . ALA B 1 129 ? 49.978 31.939 24.680 1.00 21.29 129 ALA F C 1
ATOM 3450 O O . ALA B 1 129 ? 50.119 32.239 23.491 1.00 22.74 129 ALA F O 1
ATOM 3452 N N . GLY B 1 130 ? 49.988 32.822 25.657 1.00 23.05 130 GLY F N 1
ATOM 3453 C CA . GLY B 1 130 ? 50.279 34.241 25.417 1.00 23.99 130 GLY F CA 1
ATOM 3454 C C . GLY B 1 130 ? 51.677 34.464 24.861 1.00 24.10 130 GLY F C 1
ATOM 3455 O O . GLY B 1 130 ? 51.973 35.543 24.343 1.00 23.66 130 GLY F O 1
ATOM 3456 N N . THR B 1 131 ? 52.540 33.455 25.004 1.00 22.17 131 THR F N 1
ATOM 3457 C CA . THR B 1 131 ? 53.881 33.448 24.420 1.00 22.07 131 THR F CA 1
ATOM 3458 C C . THR B 1 131 ? 53.914 33.006 22.958 1.00 24.49 131 THR F C 1
ATOM 3459 O O . THR B 1 131 ? 54.934 33.172 22.275 1.00 24.38 131 THR F O 1
ATOM 3463 N N . VAL B 1 132 ? 52.813 32.420 22.494 1.00 20.49 132 VAL F N 1
ATOM 3464 C CA . VAL B 1 132 ? 52.773 31.778 21.192 1.00 22.15 132 VAL F CA 1
ATOM 3465 C C . VAL B 1 132 ? 52.011 32.533 20.104 1.00 20.73 132 VAL F C 1
ATOM 3466 O O . VAL B 1 132 ? 52.549 32.699 18.992 1.00 24.58 132 VAL F O 1
ATOM 3470 N N . ASN B 1 133 ? 50.774 32.946 20.368 1.00 21.69 133 ASN F N 1
ATOM 3471 C CA . ASN B 1 133 ? 49.920 33.471 19.295 1.00 20.33 133 ASN F CA 1
ATOM 3472 C C . ASN B 1 133 ? 49.378 34.881 19.454 1.00 19.11 133 ASN F C 1
ATOM 3473 O O . ASN B 1 133 ? 48.289 35.113 18.974 1.00 21.82 133 ASN F O 1
ATOM 3478 N N . ILE B 1 134 ? 50.109 35.763 20.126 1.00 24.30 134 ILE F N 1
ATOM 3479 C CA . ILE B 1 134 ? 49.736 37.170 20.201 1.00 28.71 134 ILE F CA 1
ATOM 3480 C C . ILE B 1 134 ? 50.387 37.919 19.030 1.00 29.66 134 ILE F C 1
ATOM 3481 O O . ILE B 1 134 ? 51.508 38.430 19.112 1.00 29.97 134 ILE F O 1
ATOM 3486 N N . GLN B 1 135 ? 49.638 37.933 17.934 1.00 34.14 135 GLN F N 1
ATOM 3487 C CA . GLN B 1 135 ? 49.988 38.634 16.722 1.00 39.20 135 GLN F CA 1
ATOM 3488 C C . GLN B 1 135 ? 48.719 38.939 15.951 1.00 36.19 135 GLN F C 1
ATOM 3489 O O . GLN B 1 135 ? 47.674 38.312 16.158 1.00 33.54 135 GLN F O 1
ATOM 3495 N N . GLU B 1 136 ? 48.830 39.895 15.045 1.00 32.15 136 GLU F N 1
ATOM 3496 C CA . GLU B 1 136 ? 47.664 40.493 14.437 1.00 33.50 136 GLU F CA 1
ATOM 3497 C C . GLU B 1 136 ? 46.897 39.498 13.593 1.00 32.56 136 GLU F C 1
ATOM 3498 O O . GLU B 1 136 ? 45.671 39.436 13.672 1.00 38.39 136 GLU F O 1
ATOM 3504 N N . HIS B 1 137 ? 47.603 38.677 12.829 1.00 29.89 137 HIS F N 1
ATOM 3505 C CA . HIS B 1 137 ? 46.950 37.641 12.051 1.00 28.87 137 HIS F CA 1
ATOM 3506 C C . HIS B 1 137 ? 47.087 36.288 12.744 1.00 29.53 137 HIS F C 1
ATOM 3507 O O . HIS B 1 137 ? 48.182 35.903 13.153 1.00 29.07 137 HIS F O 1
ATOM 3514 N N . GLN B 1 138 ? 45.979 35.552 12.810 1.00 30.03 138 GLN F N 1
ATOM 3515 C CA . GLN B 1 138 ? 45.977 34.222 13.404 1.00 26.69 138 GLN F CA 1
ATOM 3516 C C . GLN B 1 138 ? 46.175 33.166 12.343 1.00 29.21 138 GLN F C 1
ATOM 3517 O O . GLN B 1 138 ? 45.445 33.154 11.351 1.00 26.44 138 GLN F O 1
ATOM 3523 N N . LEU B 1 139 ? 47.149 32.275 12.571 1.00 23.95 139 LEU F N 1
ATOM 3524 C CA . LEU B 1 139 ? 47.301 31.071 11.791 1.00 26.07 139 LEU F CA 1
ATOM 3525 C C . LEU B 1 139 ? 46.192 30.101 12.182 1.00 27.35 139 LEU F C 1
ATOM 3526 O O . LEU B 1 139 ? 45.655 30.191 13.293 1.00 25.57 139 LEU F O 1
ATOM 3531 N N . PRO B 1 140 ? 45.855 29.165 11.276 1.00 24.37 140 PRO F N 1
ATOM 3532 C CA . PRO B 1 140 ? 44.868 28.143 11.611 1.00 25.91 140 PRO F CA 1
ATOM 3533 C C . PRO B 1 140 ? 45.337 27.204 12.738 1.00 29.75 140 PRO F C 1
ATOM 3534 O O . PRO B 1 140 ? 44.526 26.826 13.589 1.00 27.33 140 PRO F O 1
ATOM 3538 N N . VAL B 1 141 ? 46.617 26.822 12.724 1.00 29.58 141 VAL F N 1
ATOM 3539 C CA . VAL B 1 141 ? 47.184 25.928 13.742 1.00 23.13 141 VAL F CA 1
ATOM 3540 C C . VAL B 1 141 ? 48.521 26.458 14.233 1.00 24.97 141 VAL F C 1
ATOM 3541 O O . VAL B 1 141 ? 49.407 26.760 13.428 1.00 24.78 141 VAL F O 1
ATOM 3545 N N . TYR B 1 142 ? 48.682 26.545 15.555 1.00 24.89 142 TYR F N 1
ATOM 3546 C CA . TYR B 1 142 ? 49.976 26.890 16.170 1.00 23.63 142 TYR F CA 1
ATOM 3547 C C . TYR B 1 142 ? 50.694 25.638 16.665 1.00 21.99 142 TYR F C 1
ATOM 3548 O O . TYR B 1 142 ? 50.053 24.714 17.131 1.00 25.93 142 TYR F O 1
ATOM 3557 N N . ASP B 1 143 ? 52.026 25.647 16.560 1.00 21.56 143 ASP F N 1
ATOM 3558 C CA . ASP B 1 143 ? 52.864 24.651 17.199 1.00 29.64 143 ASP F CA 1
ATOM 3559 C C . ASP B 1 143 ? 54.023 25.316 17.980 1.00 26.53 143 ASP F C 1
ATOM 3560 O O . ASP B 1 143 ? 54.032 26.545 18.160 1.00 22.36 143 ASP F O 1
ATOM 3565 N N . GLU B 1 144 ? 54.958 24.508 18.477 1.00 24.60 144 GLU F N 1
ATOM 3566 C CA . GLU B 1 144 ? 56.009 25.000 19.370 1.00 26.21 144 GLU F CA 1
ATOM 3567 C C . GLU B 1 144 ? 57.063 25.885 18.709 1.00 26.17 144 GLU F C 1
ATOM 3568 O O . GLU B 1 144 ? 57.907 26.418 19.405 1.00 25.52 144 GLU F O 1
ATOM 3574 N N . SER B 1 145 ? 57.013 26.032 17.383 1.00 21.09 145 SER F N 1
ATOM 3575 C CA . SER B 1 145 ? 57.946 26.849 16.648 1.00 22.53 145 SER F CA 1
ATOM 3576 C C . SER B 1 145 ? 57.508 28.294 16.744 1.00 26.92 145 SER F C 1
ATOM 3577 O O . SER B 1 145 ? 58.288 29.189 16.444 1.00 26.26 145 SER F O 1
ATOM 3580 N N . CYS B 1 146 ? 56.264 28.513 17.179 1.00 22.91 146 CYS F N 1
ATOM 3581 C CA . CYS B 1 146 ? 55.645 29.845 17.102 1.00 18.99 146 CYS F CA 1
ATOM 3582 C C . CYS B 1 146 ? 55.787 30.675 18.369 1.00 24.88 146 CYS F C 1
ATOM 3583 O O . CYS B 1 146 ? 55.587 30.171 19.491 1.00 26.48 146 CYS F O 1
ATOM 3586 N N . TRP B 1 147 ? 56.075 31.972 18.179 1.00 23.22 147 TRP F N 1
ATOM 3587 C CA . TRP B 1 147 ? 56.240 32.925 19.262 1.00 23.82 147 TRP F CA 1
ATOM 3588 C C . TRP B 1 147 ? 55.448 34.195 18.978 1.00 26.90 147 TRP F C 1
ATOM 3589 O O . TRP B 1 147 ? 55.276 34.584 17.818 1.00 24.90 147 TRP F O 1
ATOM 3600 N N . SER B 1 148 ? 54.953 34.796 20.055 1.00 23.78 148 SER F N 1
ATOM 3601 C CA . SER B 1 148 ? 54.148 36.017 19.995 1.00 23.17 148 SER F CA 1
ATOM 3602 C C . SER B 1 148 ? 55.013 37.187 19.557 1.00 26.91 148 SER F C 1
ATOM 3603 O O . SER B 1 148 ? 56.255 37.124 19.618 1.00 26.98 148 SER F O 1
ATOM 3606 N N . ASP B 1 149 ? 54.316 38.242 19.131 1.00 28.00 149 ASP F N 1
ATOM 3607 C CA . ASP B 1 149 ? 54.868 39.491 18.591 1.00 31.94 149 ASP F CA 1
ATOM 3608 C C . ASP B 1 149 ? 54.713 40.583 19.658 1.00 25.28 149 ASP F C 1
ATOM 3609 O O . ASP B 1 149 ? 53.615 41.053 19.909 1.00 28.54 149 ASP F O 1
ATOM 3614 N N . MET B 1 150 ? 55.827 40.968 20.272 1.00 29.01 150 MET F N 1
ATOM 3615 C CA . MET B 1 150 ? 55.847 41.893 21.410 1.00 26.44 150 MET F CA 1
ATOM 3616 C C . MET B 1 150 ? 55.568 43.332 21.010 1.00 32.94 150 MET F C 1
ATOM 3617 O O . MET B 1 150 ? 54.989 44.084 21.791 1.00 33.82 150 MET F O 1
ATOM 3622 N N . GLU B 1 151 ? 55.985 43.719 19.802 1.00 35.19 151 GLU F N 1
ATOM 3623 C CA . GLU B 1 151 ? 55.679 45.052 19.281 1.00 31.58 151 GLU F CA 1
ATOM 3624 C C . GLU B 1 151 ? 54.167 45.214 19.175 1.00 32.21 151 GLU F C 1
ATOM 3625 O O . GLU B 1 151 ? 53.608 46.189 19.676 1.00 36.25 151 GLU F O 1
ATOM 3627 N N . PHE B 1 152 ? 53.511 44.229 18.570 1.00 30.04 152 PHE F N 1
ATOM 3628 C CA . PHE B 1 152 ? 52.064 44.244 18.399 1.00 29.77 152 PHE F CA 1
ATOM 3629 C C . PHE B 1 152 ? 51.334 44.194 19.749 1.00 33.78 152 PHE F C 1
ATOM 3630 O O . PHE B 1 152 ? 50.403 44.969 19.984 1.00 36.53 152 PHE F O 1
ATOM 3638 N N . CYS B 1 153 ? 51.766 43.285 20.626 1.00 34.51 153 CYS F N 1
ATOM 3639 C CA . CYS B 1 153 ? 51.194 43.157 21.981 1.00 31.98 153 CYS F CA 1
ATOM 3640 C C . CYS B 1 153 ? 51.220 44.499 22.741 1.00 31.93 153 CYS F C 1
ATOM 3641 O O . CYS B 1 153 ? 50.192 45.003 23.243 1.00 32.40 153 CYS F O 1
ATOM 3644 N N . ARG B 1 154 ? 52.404 45.092 22.787 1.00 34.81 154 ARG F N 1
ATOM 3645 C CA . ARG B 1 154 ? 52.606 46.339 23.511 1.00 35.35 154 ARG F CA 1
ATOM 3646 C C . ARG B 1 154 ? 51.785 47.487 22.923 1.00 39.79 154 ARG F C 1
ATOM 3647 O O . ARG B 1 154 ? 51.326 48.376 23.656 1.00 40.34 154 ARG F O 1
ATOM 3655 N N . ALA B 1 155 ? 51.618 47.459 21.604 1.00 38.74 155 ALA F N 1
ATOM 3656 C CA . ALA B 1 155 ? 50.904 48.491 20.879 1.00 39.19 155 ALA F CA 1
ATOM 3657 C C . ALA B 1 155 ? 49.407 48.323 21.034 1.00 39.10 155 ALA F C 1
ATOM 3658 O O . ALA B 1 155 ? 48.695 49.286 21.328 1.00 39.56 155 ALA F O 1
ATOM 3660 N N . LYS B 1 156 ? 48.929 47.099 20.811 1.00 36.90 156 LYS F N 1
ATOM 3661 C CA . LYS B 1 156 ? 47.500 46.817 20.845 1.00 36.08 156 LYS F CA 1
ATOM 3662 C C . LYS B 1 156 ? 46.918 46.899 22.268 1.00 38.86 156 LYS F C 1
ATOM 3663 O O . LYS B 1 156 ? 45.770 47.298 22.454 1.00 38.98 156 LYS F O 1
ATOM 3669 N N . LYS B 1 157 ? 47.709 46.501 23.256 1.00 37.79 157 LYS F N 1
ATOM 3670 C CA . LYS B 1 157 ? 47.269 46.466 24.645 1.00 36.81 157 LYS F CA 1
ATOM 3671 C C . LYS B 1 157 ? 45.881 45.836 24.818 1.00 37.43 157 LYS F C 1
ATOM 3672 O O . LYS B 1 157 ? 44.986 46.431 25.416 1.00 38.67 157 LYS F O 1
ATOM 3678 N N . MET B 1 158 ? 45.709 44.629 24.287 1.00 33.59 158 MET F N 1
ATOM 3679 C CA . MET B 1 158 ? 44.507 43.844 24.543 1.00 32.64 158 MET F CA 1
ATOM 3680 C C . MET B 1 158 ? 44.465 43.461 26.027 1.00 35.28 158 MET F C 1
ATOM 3681 O O . MET B 1 158 ? 45.443 43.652 26.761 1.00 35.25 158 MET F O 1
ATOM 3686 N N . THR B 1 159 ? 43.329 42.926 26.464 1.00 36.31 159 THR F N 1
ATOM 3687 C CA . THR B 1 159 ? 43.212 42.370 27.811 1.00 35.33 159 THR F CA 1
ATOM 3688 C C . THR B 1 159 ? 44.403 41.436 28.089 1.00 30.02 159 THR F C 1
ATOM 3689 O O . THR B 1 159 ? 44.684 40.517 27.312 1.00 32.60 159 THR F O 1
ATOM 3693 N N . ALA B 1 160 ? 45.084 41.691 29.205 1.00 28.36 160 ALA F N 1
ATOM 3694 C CA . ALA B 1 160 ? 46.201 40.873 29.699 1.00 27.31 160 ALA F CA 1
ATOM 3695 C C . ALA B 1 160 ? 47.529 41.049 28.942 1.00 28.49 160 ALA F C 1
ATOM 3696 O O . ALA B 1 160 ? 48.455 40.265 29.140 1.00 24.09 160 ALA F O 1
ATOM 3698 N N . TRP B 1 161 ? 47.652 42.101 28.133 1.00 30.94 161 TRP F N 1
ATOM 3699 C CA . TRP B 1 161 ? 48.867 42.316 27.324 1.00 28.15 161 TRP F CA 1
ATOM 3700 C C . TRP B 1 161 ? 50.142 42.231 28.176 1.00 31.25 161 TRP F C 1
ATOM 3701 O O . TRP B 1 161 ? 51.131 41.599 27.764 1.00 28.83 161 TRP F O 1
ATOM 3712 N N . MET B 1 162 ? 50.096 42.831 29.375 1.00 31.47 162 MET F N 1
ATOM 3713 C CA . MET B 1 162 ? 51.270 42.906 30.273 1.00 32.90 162 MET F CA 1
ATOM 3714 C C . MET B 1 162 ? 51.716 41.529 30.771 1.00 30.95 162 MET F C 1
ATOM 3715 O O . MET B 1 162 ? 52.924 41.237 30.827 1.00 27.18 162 MET F O 1
ATOM 3722 N N . TYR B 1 163 ? 50.723 40.710 31.126 1.00 30.07 163 TYR F N 1
ATOM 3723 C CA . TYR B 1 163 ? 50.906 39.297 31.474 1.00 27.83 163 TYR F CA 1
ATOM 3724 C C . TYR B 1 163 ? 51.536 38.530 30.303 1.00 25.04 163 TYR F C 1
ATOM 3725 O O . TYR B 1 163 ? 52.518 37.825 30.483 1.00 25.42 163 TYR F O 1
ATOM 3734 N N . PHE B 1 164 ? 50.981 38.671 29.103 1.00 24.80 164 PHE F N 1
ATOM 3735 C CA . PHE B 1 164 ? 51.546 38.014 27.921 1.00 26.35 164 PHE F CA 1
ATOM 3736 C C . PHE B 1 164 ? 53.029 38.393 27.678 1.00 27.53 164 PHE F C 1
ATOM 3737 O O . PHE B 1 164 ? 53.890 37.541 27.421 1.00 22.27 164 PHE F O 1
ATOM 3745 N N . VAL B 1 165 ? 53.337 39.676 27.796 1.00 23.90 165 VAL F N 1
ATOM 3746 C CA . VAL B 1 165 ? 54.721 40.140 27.682 1.00 30.16 165 VAL F CA 1
ATOM 3747 C C . VAL B 1 165 ? 55.630 39.518 28.746 1.00 28.24 165 VAL F C 1
ATOM 3748 O O . VAL B 1 165 ? 56.699 38.981 28.406 1.00 29.47 165 VAL F O 1
ATOM 3752 N N . SER B 1 166 ? 55.212 39.561 30.018 1.00 26.30 166 SER F N 1
ATOM 3753 C CA . SER B 1 166 ? 55.990 38.924 31.111 1.00 26.62 166 SER F CA 1
ATOM 3754 C C . SER B 1 166 ? 56.342 37.465 30.829 1.00 28.15 166 SER F C 1
ATOM 3755 O O . SER B 1 166 ? 57.482 37.041 31.001 1.00 27.03 166 SER F O 1
ATOM 3758 N N . LYS B 1 167 ? 55.354 36.680 30.419 1.00 25.74 167 LYS F N 1
ATOM 3759 C CA . LYS B 1 167 ? 55.590 35.254 30.157 1.00 21.04 167 LYS F CA 1
ATOM 3760 C C . LYS B 1 167 ? 56.516 35.024 28.943 1.00 21.53 167 LYS F C 1
ATOM 3761 O O . LYS B 1 167 ? 57.401 34.139 29.003 1.00 24.28 167 LYS F O 1
ATOM 3767 N N . THR B 1 168 ? 56.295 35.772 27.858 1.00 23.71 168 THR F N 1
ATOM 3768 C CA . THR B 1 168 ? 57.095 35.651 26.621 1.00 22.64 168 THR F CA 1
ATOM 3769 C C . THR B 1 168 ? 58.570 35.982 26.888 1.00 23.53 168 THR F C 1
ATOM 3770 O O . THR B 1 168 ? 59.470 35.184 26.587 1.00 24.46 168 THR F O 1
ATOM 3774 N N . LEU B 1 169 ? 58.824 37.148 27.466 1.00 21.58 169 LEU F N 1
ATOM 3775 C CA . LEU B 1 169 ? 60.200 37.528 27.770 1.00 27.04 169 LEU F CA 1
ATOM 3776 C C . LEU B 1 169 ? 60.893 36.645 28.786 1.00 26.63 169 LEU F C 1
ATOM 3777 O O . LEU B 1 169 ? 62.089 36.396 28.644 1.00 27.66 169 LEU F O 1
ATOM 3782 N N . ALA B 1 170 ? 60.146 36.174 29.795 1.00 26.05 170 ALA F N 1
ATOM 3783 C CA . ALA B 1 170 ? 60.664 35.205 30.748 1.00 23.87 170 ALA F CA 1
ATOM 3784 C C . ALA B 1 170 ? 61.032 33.905 30.075 1.00 21.95 170 ALA F C 1
ATOM 3785 O O . ALA B 1 170 ? 62.108 33.374 30.337 1.00 23.82 170 ALA F O 1
ATOM 3787 N N . GLU B 1 171 ? 60.179 33.379 29.193 1.00 23.85 171 GLU F N 1
ATOM 3788 C CA . GLU B 1 171 ? 60.514 32.073 28.573 1.00 26.90 171 GLU F CA 1
ATOM 3789 C C . GLU B 1 171 ? 61.736 32.183 27.639 1.00 26.33 171 GLU F C 1
ATOM 3790 O O . GLU B 1 171 ? 62.574 31.275 27.584 1.00 25.61 171 GLU F O 1
ATOM 3796 N N . GLN B 1 172 ? 61.801 33.284 26.898 1.00 24.46 172 GLN F N 1
ATOM 3797 C CA . GLN B 1 172 ? 62.895 33.553 25.944 1.00 28.46 172 GLN F CA 1
ATOM 3798 C C . GLN B 1 172 ? 64.235 33.706 26.684 1.00 32.74 172 GLN F C 1
ATOM 3799 O O . GLN B 1 172 ? 65.219 33.019 26.351 1.00 30.19 172 GLN F O 1
ATOM 3805 N N . ALA B 1 173 ? 64.233 34.546 27.729 1.00 31.24 173 ALA F N 1
ATOM 3806 C CA . ALA B 1 173 ? 65.377 34.663 28.655 1.00 31.13 173 ALA F CA 1
ATOM 3807 C C . ALA B 1 173 ? 65.799 33.313 29.229 1.00 32.02 173 ALA F C 1
ATOM 3808 O O . ALA B 1 173 ? 66.992 33.036 29.349 1.00 32.47 173 ALA F O 1
ATOM 3810 N N . ALA B 1 174 ? 64.812 32.478 29.568 1.00 30.39 174 ALA F N 1
ATOM 3811 C CA . ALA B 1 174 ? 65.052 31.185 30.189 1.00 29.33 174 ALA F CA 1
ATOM 3812 C C . ALA B 1 174 ? 65.748 30.187 29.265 1.00 27.93 174 ALA F C 1
ATOM 3813 O O . ALA B 1 174 ? 66.652 29.495 29.692 1.00 28.12 174 ALA F O 1
ATOM 3815 N N . TRP B 1 175 ? 65.295 30.092 28.020 1.00 25.07 175 TRP F N 1
ATOM 3816 C CA . TRP B 1 175 ? 65.957 29.267 27.021 1.00 28.14 175 TRP F CA 1
ATOM 3817 C C . TRP B 1 175 ? 67.415 29.704 26.773 1.00 28.99 175 TRP F C 1
ATOM 3818 O O . TRP B 1 175 ? 68.290 28.861 26.648 1.00 29.08 175 TRP F O 1
ATOM 3829 N N . LYS B 1 176 ? 67.660 31.011 26.744 1.00 27.25 176 LYS F N 1
ATOM 3830 C CA . LYS B 1 176 ? 69.021 31.537 26.589 1.00 33.59 176 LYS F CA 1
ATOM 3831 C C . LYS B 1 176 ? 69.933 31.051 27.705 1.00 39.60 176 LYS F C 1
ATOM 3832 O O . LYS B 1 176 ? 71.013 30.512 27.438 1.00 40.26 176 LYS F O 1
ATOM 3835 N N . TYR B 1 177 ? 69.479 31.220 28.952 1.00 40.14 177 TYR F N 1
ATOM 3836 C CA . TYR B 1 177 ? 70.206 30.732 30.132 1.00 40.07 177 TYR F CA 1
ATOM 3837 C C . TYR B 1 177 ? 70.368 29.219 30.139 1.00 39.06 177 TYR F C 1
ATOM 3838 O O . TYR B 1 177 ? 71.423 28.706 30.513 1.00 42.38 177 TYR F O 1
ATOM 3847 N N . ALA B 1 178 ? 69.326 28.485 29.761 1.00 37.84 178 ALA F N 1
ATOM 3848 C CA . ALA B 1 178 ? 69.411 27.021 29.810 1.00 32.09 178 ALA F CA 1
ATOM 3849 C C . ALA B 1 178 ? 70.502 26.528 28.847 1.00 32.05 178 ALA F C 1
ATOM 3850 O O . ALA B 1 178 ? 71.247 25.586 29.164 1.00 38.11 178 ALA F O 1
ATOM 3852 N N . LYS B 1 179 ? 70.563 27.148 27.669 1.00 31.26 179 LYS F N 1
ATOM 3853 C CA . LYS B 1 179 ? 71.560 26.790 26.658 1.00 39.88 179 LYS F CA 1
ATOM 3854 C C . LYS B 1 179 ? 72.955 27.203 27.159 1.00 44.50 179 LYS F C 1
ATOM 3855 O O . LYS B 1 179 ? 73.891 26.402 27.155 1.00 49.03 179 LYS F O 1
ATOM 3857 N N . GLU B 1 180 ? 73.072 28.438 27.632 1.00 44.38 180 GLU F N 1
ATOM 3858 C CA . GLU B 1 180 ? 74.326 28.909 28.205 1.00 46.77 180 GLU F CA 1
ATOM 3859 C C . GLU B 1 180 ? 74.856 27.996 29.314 1.00 47.40 180 GLU F C 1
ATOM 3860 O O . GLU B 1 180 ? 76.055 27.774 29.380 1.00 45.97 180 GLU F O 1
ATOM 3863 N N . ASN B 1 181 ? 73.979 27.454 30.162 1.00 46.26 181 ASN F N 1
ATOM 3864 C CA . ASN B 1 181 ? 74.412 26.744 31.372 1.00 42.24 181 ASN F CA 1
ATOM 3865 C C . ASN B 1 181 ? 74.036 25.271 31.438 1.00 37.39 181 ASN F C 1
ATOM 3866 O O . ASN B 1 181 ? 74.025 24.672 32.517 1.00 41.57 181 ASN F O 1
ATOM 3871 N N . ASN B 1 182 ? 73.763 24.680 30.284 1.00 39.76 182 ASN F N 1
ATOM 3872 C CA . ASN B 1 182 ? 73.425 23.254 30.189 1.00 46.93 182 ASN F CA 1
ATOM 3873 C C . ASN B 1 182 ? 72.459 22.746 31.276 1.00 47.48 182 ASN F C 1
ATOM 3874 O O . ASN B 1 182 ? 72.760 21.811 32.025 1.00 46.96 182 ASN F O 1
ATOM 3879 N N . ILE B 1 183 ? 71.301 23.394 31.346 1.00 46.49 183 ILE F N 1
ATOM 3880 C CA . ILE B 1 183 ? 70.227 23.001 32.252 1.00 37.65 183 ILE F CA 1
ATOM 3881 C C . ILE B 1 183 ? 69.255 22.199 31.434 1.00 34.04 183 ILE F C 1
ATOM 3882 O O . ILE B 1 183 ? 68.888 22.630 30.347 1.00 32.60 183 ILE F O 1
ATOM 3887 N N . ASP B 1 184 ? 68.883 21.017 31.935 1.00 26.86 184 ASP F N 1
ATOM 3888 C CA . ASP B 1 184 ? 67.751 20.284 31.426 1.00 27.33 184 ASP F CA 1
ATOM 3889 C C . ASP B 1 184 ? 66.452 21.029 31.779 1.00 30.98 184 ASP F C 1
ATOM 3890 O O . ASP B 1 184 ? 65.938 20.962 32.908 1.00 26.19 184 ASP F O 1
ATOM 3895 N N . PHE B 1 185 ? 65.945 21.744 30.783 1.00 26.87 185 PHE F N 1
ATOM 3896 C CA . PHE B 1 185 ? 64.837 22.657 30.931 1.00 26.50 185 PHE F CA 1
ATOM 3897 C C . PHE B 1 185 ? 63.719 22.227 29.970 1.00 24.92 185 PHE F C 1
ATOM 3898 O O . PHE B 1 185 ? 63.946 22.013 28.770 1.00 22.53 185 PHE F O 1
ATOM 3906 N N . ILE B 1 186 ? 62.517 22.108 30.521 1.00 23.07 186 ILE F N 1
ATOM 3907 C CA . ILE B 1 186 ? 61.307 21.846 29.740 1.00 25.02 186 ILE F CA 1
ATOM 3908 C C . ILE B 1 186 ? 60.331 23.009 29.977 1.00 23.87 186 ILE F C 1
ATOM 3909 O O . ILE B 1 186 ? 60.234 23.520 31.090 1.00 23.83 186 ILE F O 1
ATOM 3914 N N . THR B 1 187 ? 59.608 23.408 28.935 1.00 22.67 187 THR F N 1
ATOM 3915 C CA . THR B 1 187 ? 58.467 24.314 29.110 1.00 26.49 187 THR F CA 1
ATOM 3916 C C . THR B 1 187 ? 57.151 23.681 28.645 1.00 25.63 187 THR F C 1
ATOM 3917 O O . THR B 1 187 ? 57.116 22.823 27.742 1.00 21.63 187 THR F O 1
ATOM 3921 N N . ILE B 1 188 ? 56.074 24.067 29.315 1.00 24.84 188 ILE F N 1
ATOM 3922 C CA . ILE B 1 188 ? 54.732 23.577 28.978 1.00 23.12 188 ILE F CA 1
ATOM 3923 C C . ILE B 1 188 ? 53.884 24.816 28.712 1.00 20.99 188 ILE F C 1
ATOM 3924 O O . ILE B 1 188 ? 53.899 25.776 29.476 1.00 22.92 188 ILE F O 1
ATOM 3929 N N . ILE B 1 189 ? 53.184 24.787 27.587 1.00 25.60 189 ILE F N 1
ATOM 3930 C CA . ILE B 1 189 ? 52.397 25.914 27.104 1.00 18.78 189 ILE F CA 1
ATOM 3931 C C . ILE B 1 189 ? 50.906 25.535 27.179 1.00 21.25 189 ILE F C 1
ATOM 3932 O O . ILE B 1 189 ? 50.344 24.888 26.238 1.00 19.06 189 ILE F O 1
ATOM 3937 N N . PRO B 1 190 ? 50.274 25.839 28.322 1.00 19.54 190 PRO F N 1
ATOM 3938 C CA . PRO B 1 190 ? 48.835 25.675 28.400 1.00 24.14 190 PRO F CA 1
ATOM 3939 C C . PRO B 1 190 ? 48.095 26.747 27.629 1.00 18.45 190 PRO F C 1
ATOM 3940 O O . PRO B 1 190 ? 48.597 27.892 27.516 1.00 23.06 190 PRO F O 1
ATOM 3944 N N . THR B 1 191 ? 46.841 26.400 27.307 1.00 19.78 191 THR F N 1
ATOM 3945 C CA . THR B 1 191 ? 46.045 27.456 26.690 1.00 24.11 191 THR F CA 1
ATOM 3946 C C . THR B 1 191 ? 45.132 28.075 27.743 1.00 24.80 191 THR F C 1
ATOM 3947 O O . THR B 1 191 ? 45.615 28.659 28.728 1.00 22.35 191 THR F O 1
ATOM 3951 N N . LEU B 1 192 ? 43.815 27.836 27.657 1.00 26.10 192 LEU F N 1
ATOM 3952 C CA . LEU B 1 192 ? 43.027 28.284 28.798 1.00 21.23 192 LEU F CA 1
ATOM 3953 C C . LEU B 1 192 ? 42.677 27.069 29.636 1.00 20.35 192 LEU F C 1
ATOM 3954 O O . LEU B 1 192 ? 42.080 26.108 29.141 1.00 22.78 192 LEU F O 1
ATOM 3959 N N . VAL B 1 193 ? 43.125 27.116 30.895 1.00 20.07 193 VAL F N 1
ATOM 3960 C CA . VAL B 1 193 ? 42.975 26.036 31.833 1.00 20.39 193 VAL F CA 1
ATOM 3961 C C . VAL B 1 193 ? 41.646 26.150 32.613 1.00 14.52 193 VAL F C 1
ATOM 3962 O O . VAL B 1 193 ? 41.366 27.149 33.305 1.00 20.91 193 VAL F O 1
ATOM 3966 N N . VAL B 1 194 ? 40.887 25.053 32.530 1.00 20.53 194 VAL F N 1
ATOM 3967 C CA . VAL B 1 194 ? 39.519 24.996 33.039 1.00 21.06 194 VAL F CA 1
ATOM 3968 C C . VAL B 1 194 ? 39.290 23.673 33.728 1.00 25.54 194 VAL F C 1
ATOM 3969 O O . VAL B 1 194 ? 39.730 22.618 33.235 1.00 16.69 194 VAL F O 1
ATOM 3973 N N . GLY B 1 195 ? 38.629 23.719 34.876 1.00 27.97 195 GLY F N 1
ATOM 3974 C CA . GLY B 1 195 ? 38.247 22.475 35.543 1.00 24.66 195 GLY F CA 1
ATOM 3975 C C . GLY B 1 195 ? 37.767 22.699 36.955 1.00 25.16 195 GLY F C 1
ATOM 3976 O O . GLY B 1 195 ? 37.607 23.844 37.404 1.00 17.08 195 GLY F O 1
ATOM 3977 N N . PRO B 1 196 ? 37.604 21.611 37.704 1.00 16.60 196 PRO F N 1
ATOM 3978 C CA . PRO B 1 196 ? 37.385 21.724 39.148 1.00 21.82 196 PRO F CA 1
ATOM 3979 C C . PRO B 1 196 ? 38.677 22.224 39.830 1.00 27.77 196 PRO F C 1
ATOM 3980 O O . PRO B 1 196 ? 39.713 22.344 39.179 1.00 29.39 196 PRO F O 1
ATOM 3984 N N . PHE B 1 197 ? 38.607 22.539 41.117 1.00 30.81 197 PHE F N 1
ATOM 3985 C CA . PHE B 1 197 ? 39.762 23.070 41.839 1.00 28.87 197 PHE F CA 1
ATOM 3986 C C . PHE B 1 197 ? 39.611 22.998 43.345 1.00 28.41 197 PHE F C 1
ATOM 3987 O O . PHE B 1 197 ? 38.498 22.979 43.881 1.00 26.11 197 PHE F O 1
ATOM 3995 N N . ILE B 1 198 ? 40.751 23.026 44.021 1.00 26.71 198 ILE F N 1
ATOM 3996 C CA . ILE B 1 198 ? 40.768 22.820 45.462 1.00 25.78 198 ILE F CA 1
ATOM 3997 C C . ILE B 1 198 ? 40.913 24.113 46.247 1.00 25.92 198 ILE F C 1
ATOM 3998 O O . ILE B 1 198 ? 40.524 24.189 47.413 1.00 27.20 198 ILE F O 1
ATOM 4003 N N . MET B 1 199 ? 41.402 25.150 45.584 1.00 31.53 199 MET F N 1
ATOM 4004 C CA . MET B 1 199 ? 41.545 26.463 46.196 1.00 24.24 199 MET F CA 1
ATOM 4005 C C . MET B 1 199 ? 40.171 27.098 46.460 1.00 33.22 199 MET F C 1
ATOM 4006 O O . MET B 1 199 ? 39.155 26.605 45.980 1.00 31.04 199 MET F O 1
ATOM 4011 N N . SER B 1 200 ? 40.154 28.207 47.205 1.00 29.84 200 SER F N 1
ATOM 4012 C CA . SER B 1 200 ? 38.910 28.757 47.756 1.00 35.62 200 SER F CA 1
ATOM 4013 C C . SER B 1 200 ? 38.421 30.045 47.091 1.00 37.69 200 SER F C 1
ATOM 4014 O O . SER B 1 200 ? 37.311 30.492 47.357 1.00 43.74 200 SER F O 1
ATOM 4017 N N . SER B 1 201 ? 39.241 30.659 46.247 1.00 30.38 201 SER F N 1
ATOM 4018 C CA . SER B 1 201 ? 38.839 31.877 45.565 1.00 30.95 201 SER F CA 1
ATOM 4019 C C . SER B 1 201 ? 38.751 31.628 44.068 1.00 27.51 201 SER F C 1
ATOM 4020 O O . SER B 1 201 ? 39.068 30.541 43.606 1.00 28.24 201 SER F O 1
ATOM 4023 N N . MET B 1 202 ? 38.292 32.619 43.318 1.00 27.47 202 MET F N 1
ATOM 4024 C CA . MET B 1 202 ? 38.063 32.440 41.877 1.00 27.82 202 MET F CA 1
ATOM 4025 C C . MET B 1 202 ? 39.411 32.270 41.168 1.00 28.11 202 MET F C 1
ATOM 4026 O O . MET B 1 202 ? 40.271 33.141 41.231 1.00 23.61 202 MET F O 1
ATOM 4031 N N . PRO B 1 203 ? 39.622 31.119 40.530 1.00 26.22 203 PRO F N 1
ATOM 4032 C CA . PRO B 1 203 ? 40.802 31.005 39.668 1.00 26.09 203 PRO F CA 1
ATOM 4033 C C . PRO B 1 203 ? 40.821 32.050 38.547 1.00 22.81 203 PRO F C 1
ATOM 4034 O O . PRO B 1 203 ? 39.821 32.204 37.843 1.00 20.59 203 PRO F O 1
ATOM 4038 N N . PRO B 1 204 ? 41.950 32.791 38.387 1.00 27.42 204 PRO F N 1
ATOM 4039 C CA . PRO B 1 204 ? 42.044 33.835 37.355 1.00 30.60 204 PRO F CA 1
ATOM 4040 C C . PRO B 1 204 ? 41.542 33.408 35.967 1.00 28.83 204 PRO F C 1
ATOM 4041 O O . PRO B 1 204 ? 40.767 34.131 35.347 1.00 23.94 204 PRO F O 1
ATOM 4045 N N . SER B 1 205 ? 41.921 32.225 35.498 1.00 21.19 205 SER F N 1
ATOM 4046 C CA . SER B 1 205 ? 41.520 31.813 34.169 1.00 22.42 205 SER F CA 1
ATOM 4047 C C . SER B 1 205 ? 40.034 31.459 34.066 1.00 21.75 205 SER F C 1
ATOM 4048 O O . SER B 1 205 ? 39.502 31.425 32.967 1.00 24.73 205 SER F O 1
ATOM 4051 N N . LEU B 1 206 ? 39.367 31.195 35.190 1.00 23.44 206 LEU F N 1
ATOM 4052 C CA . LEU B 1 206 ? 37.925 30.971 35.143 1.00 24.51 206 LEU F CA 1
ATOM 4053 C C . LEU B 1 206 ? 37.179 32.273 35.022 1.00 23.12 206 LEU F C 1
ATOM 4054 O O . LEU B 1 206 ? 36.015 32.266 34.636 1.00 27.67 206 LEU F O 1
ATOM 4059 N N . ILE B 1 207 ? 37.827 33.387 35.341 1.00 23.10 207 ILE F N 1
ATOM 4060 C CA . ILE B 1 207 ? 37.249 34.677 35.009 1.00 21.47 207 ILE F CA 1
ATOM 4061 C C . ILE B 1 207 ? 37.073 34.737 33.481 1.00 26.10 207 ILE F C 1
ATOM 4062 O O . ILE B 1 207 ? 35.988 35.040 32.969 1.00 24.18 207 ILE F O 1
ATOM 4067 N N . THR B 1 208 ? 38.124 34.367 32.759 1.00 25.76 208 THR F N 1
ATOM 4068 C CA . THR B 1 208 ? 38.068 34.304 31.314 1.00 23.26 208 THR F CA 1
ATOM 4069 C C . THR B 1 208 ? 37.147 33.193 30.816 1.00 22.63 208 THR F C 1
ATOM 4070 O O . THR B 1 208 ? 36.294 33.406 29.948 1.00 26.46 208 THR F O 1
ATOM 4074 N N . ALA B 1 209 ? 37.306 32.006 31.362 1.00 24.58 209 ALA F N 1
ATOM 4075 C CA . ALA B 1 209 ? 36.570 30.863 30.865 1.00 21.35 209 ALA F CA 1
ATOM 4076 C C . ALA B 1 209 ? 35.048 31.040 31.010 1.00 22.21 209 ALA F C 1
ATOM 4077 O O . ALA B 1 209 ? 34.290 30.646 30.122 1.00 25.94 209 ALA F O 1
ATOM 4079 N N . LEU B 1 210 ? 34.618 31.608 32.127 1.00 23.55 210 LEU F N 1
ATOM 4080 C CA . LEU B 1 210 ? 33.198 31.715 32.462 1.00 25.27 210 LEU F CA 1
ATOM 4081 C C . LEU B 1 210 ? 32.608 33.072 32.085 1.00 29.63 210 LEU F C 1
ATOM 4082 O O . LEU B 1 210 ? 31.451 33.372 32.413 1.00 26.91 210 LEU F O 1
ATOM 4087 N N . SER B 1 211 ? 33.373 33.870 31.350 1.00 24.43 211 SER F N 1
ATOM 4088 C CA . SER B 1 211 ? 32.936 35.233 30.958 1.00 28.98 211 SER F CA 1
ATOM 4089 C C . SER B 1 211 ? 31.626 35.256 30.151 1.00 28.95 211 SER F C 1
ATOM 4090 O O . SER B 1 211 ? 30.871 36.230 30.246 1.00 34.13 211 SER F O 1
ATOM 4093 N N . PRO B 1 212 ? 31.354 34.216 29.333 1.00 29.20 212 PRO F N 1
ATOM 4094 C CA . PRO B 1 212 ? 30.034 34.262 28.697 1.00 31.90 212 PRO F CA 1
ATOM 4095 C C . PRO B 1 212 ? 28.876 34.122 29.697 1.00 37.13 212 PRO F C 1
ATOM 4096 O O . PRO B 1 212 ? 27.790 34.663 29.457 1.00 32.07 212 PRO F O 1
ATOM 4100 N N . ILE B 1 213 ? 29.107 33.407 30.796 1.00 37.20 213 ILE F N 1
ATOM 4101 C CA . ILE B 1 213 ? 28.118 33.319 31.872 1.00 34.00 213 ILE F CA 1
ATOM 4102 C C . ILE B 1 213 ? 28.028 34.628 32.649 1.00 34.11 213 ILE F C 1
ATOM 4103 O O . ILE B 1 213 ? 26.935 35.112 32.914 1.00 34.00 213 ILE F O 1
ATOM 4108 N N . THR B 1 214 ? 29.169 35.203 33.007 1.00 33.95 214 THR F N 1
ATOM 4109 C CA . THR B 1 214 ? 29.189 36.381 33.875 1.00 30.02 214 THR F CA 1
ATOM 4110 C C . THR B 1 214 ? 29.051 37.688 33.096 1.00 35.71 214 THR F C 1
ATOM 4111 O O . THR B 1 214 ? 28.875 38.757 33.696 1.00 30.87 214 THR F O 1
ATOM 4115 N N . GLY B 1 215 ? 29.187 37.611 31.776 1.00 38.99 215 GLY F N 1
ATOM 4116 C CA . GLY B 1 215 ? 29.151 38.795 30.925 1.00 37.56 215 GLY F CA 1
ATOM 4117 C C . GLY B 1 215 ? 30.369 39.700 31.050 1.00 36.72 215 GLY F C 1
ATOM 4118 O O . GLY B 1 215 ? 30.278 40.881 30.765 1.00 36.95 215 GLY F O 1
ATOM 4119 N N . ASN B 1 216 ? 31.513 39.152 31.459 1.00 35.73 216 ASN F N 1
ATOM 4120 C CA . ASN B 1 216 ? 32.740 39.932 31.567 1.00 35.70 216 ASN F CA 1
ATOM 4121 C C . ASN B 1 216 ? 33.356 40.104 30.176 1.00 36.74 216 ASN F C 1
ATOM 4122 O O . ASN B 1 216 ? 34.237 39.348 29.774 1.00 34.58 216 ASN F O 1
ATOM 4127 N N . GLU B 1 217 ? 32.896 41.124 29.447 1.00 34.90 217 GLU F N 1
ATOM 4128 C CA . GLU B 1 217 ? 33.165 41.212 28.008 1.00 30.98 217 GLU F CA 1
ATOM 4129 C C . GLU B 1 217 ? 34.628 41.485 27.714 1.00 29.70 217 GLU F C 1
ATOM 4130 O O . GLU B 1 217 ? 35.129 41.107 26.668 1.00 31.73 217 G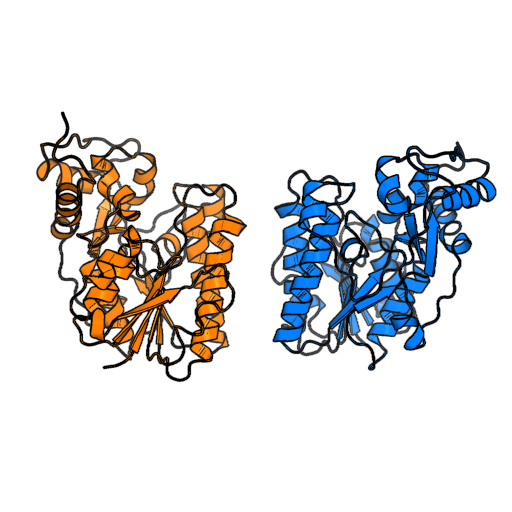LU F O 1
ATOM 4136 N N . ALA B 1 218 ? 35.311 42.148 28.639 1.00 33.70 218 ALA F N 1
ATOM 4137 C CA . ALA B 1 218 ? 36.744 42.416 28.505 1.00 33.44 218 ALA F CA 1
ATOM 4138 C C . ALA B 1 218 ? 37.577 41.153 28.294 1.00 31.59 218 ALA F C 1
ATOM 4139 O O . ALA B 1 218 ? 38.653 41.221 27.724 1.00 33.06 218 ALA F O 1
ATOM 4141 N N . HIS B 1 219 ? 37.072 40.008 28.745 1.00 31.33 219 HIS F N 1
ATOM 4142 C CA . HIS B 1 219 ? 37.783 38.740 28.614 1.00 32.19 219 HIS F CA 1
ATOM 4143 C C . HIS B 1 219 ? 37.449 37.954 27.349 1.00 29.41 219 HIS F C 1
ATOM 4144 O O . HIS B 1 219 ? 38.123 36.969 27.044 1.00 26.74 219 HIS F O 1
ATOM 4151 N N . TYR B 1 220 ? 36.437 38.398 26.601 1.00 27.00 220 TYR F N 1
ATOM 4152 C CA . TYR B 1 220 ? 36.019 37.722 25.365 1.00 26.12 220 TYR F CA 1
ATOM 4153 C C . TYR B 1 220 ? 37.148 37.616 24.325 1.00 26.59 220 TYR F C 1
ATOM 4154 O O . TYR B 1 220 ? 37.210 36.647 23.577 1.00 28.43 220 TYR F O 1
ATOM 4163 N N . SER B 1 221 ? 38.050 38.595 24.297 1.00 28.27 221 SER F N 1
ATOM 4164 C CA . SER B 1 221 ? 39.136 38.616 23.307 1.00 28.84 221 SER F CA 1
ATOM 4165 C C . SER B 1 221 ? 40.038 37.377 23.387 1.00 29.41 221 SER F C 1
ATOM 4166 O O . SER B 1 221 ? 40.634 36.964 22.390 1.00 29.74 221 SER F O 1
ATOM 4169 N N . ILE B 1 222 ? 40.112 36.772 24.573 1.00 27.81 222 ILE F N 1
ATOM 4170 C CA . ILE B 1 222 ? 40.944 35.599 24.793 1.00 24.82 222 ILE F CA 1
ATOM 4171 C C . ILE B 1 222 ? 40.257 34.307 24.323 1.00 22.66 222 ILE F C 1
ATOM 4172 O O . ILE B 1 222 ? 40.942 33.369 23.915 1.00 28.56 222 ILE F O 1
ATOM 4177 N N . ILE B 1 223 ? 38.917 34.269 24.365 1.00 21.67 223 ILE F N 1
ATOM 4178 C CA . ILE B 1 223 ? 38.144 33.085 23.991 1.00 25.21 223 ILE F CA 1
ATOM 4179 C C . ILE B 1 223 ? 37.412 33.199 22.628 1.00 27.95 223 ILE F C 1
ATOM 4180 O O . ILE B 1 223 ? 36.743 32.251 22.203 1.00 24.20 223 ILE F O 1
ATOM 4185 N N . ARG B 1 224 ? 37.578 34.342 21.960 1.00 29.60 224 ARG F N 1
ATOM 4186 C CA . ARG B 1 224 ? 37.006 34.604 20.614 1.00 31.41 224 ARG F CA 1
ATOM 4187 C C . ARG B 1 224 ? 37.349 33.481 19.661 1.00 27.17 224 ARG F C 1
ATOM 4188 O O . ARG B 1 224 ? 36.474 32.862 19.083 1.00 24.32 224 ARG F O 1
ATOM 4196 N N . GLN B 1 225 ? 38.645 33.213 19.537 1.00 25.03 225 GLN F N 1
ATOM 4197 C CA . GLN B 1 225 ? 39.152 32.007 18.932 1.00 29.35 225 GLN F CA 1
ATOM 4198 C C . GLN B 1 225 ? 39.907 31.284 20.031 1.00 27.61 225 GLN F C 1
ATOM 4199 O O . GLN B 1 225 ? 41.094 31.521 20.245 1.00 24.17 225 GLN F O 1
ATOM 4205 N N . GLY B 1 226 ? 39.203 30.410 20.736 1.00 27.49 226 GLY F N 1
ATOM 4206 C CA . GLY B 1 226 ? 39.708 29.870 21.993 1.00 27.46 226 GLY F CA 1
ATOM 4207 C C . GLY B 1 226 ? 40.312 28.495 21.902 1.00 23.71 226 GLY F C 1
ATOM 4208 O O . GLY B 1 226 ? 40.032 27.719 20.978 1.00 25.19 226 GLY F O 1
ATOM 4209 N N . GLN B 1 227 ? 41.163 28.204 22.882 1.00 21.08 227 GLN F N 1
ATOM 4210 C CA . GLN B 1 227 ? 41.735 26.866 23.061 1.00 23.60 227 GLN F CA 1
ATOM 4211 C C . GLN B 1 227 ? 41.763 26.547 24.542 1.00 21.91 227 GLN F C 1
ATOM 4212 O O . GLN B 1 227 ? 41.918 27.417 25.380 1.00 19.90 227 GLN F O 1
ATOM 4218 N N . PHE B 1 228 ? 41.606 25.276 24.891 1.00 16.50 228 PHE F N 1
ATOM 4219 C CA . PHE B 1 228 ? 41.279 24.955 26.261 1.00 13.72 228 PHE F CA 1
ATOM 4220 C C . PHE B 1 228 ? 41.962 23.649 26.626 1.00 22.68 228 PHE F C 1
ATOM 4221 O O . PHE B 1 228 ? 42.256 22.848 25.724 1.00 18.14 228 PHE F O 1
ATOM 4229 N N . VAL B 1 229 ? 42.232 23.472 27.922 1.00 24.86 229 VAL F N 1
ATOM 4230 C CA . VAL B 1 229 ? 42.764 22.199 28.443 1.00 19.04 229 VAL F CA 1
ATOM 4231 C C . VAL B 1 229 ? 42.242 21.927 29.857 1.00 22.47 229 VAL F C 1
ATOM 4232 O O . VAL B 1 229 ? 42.069 22.833 30.618 1.00 17.09 229 VAL F O 1
ATOM 4236 N N . HIS B 1 230 ? 42.008 20.653 30.232 1.00 16.49 230 HIS F N 1
ATOM 4237 C CA . HIS B 1 230 ? 41.499 20.356 31.557 1.00 12.51 230 HIS F CA 1
ATOM 4238 C C . HIS B 1 230 ? 42.633 20.494 32.567 1.00 15.89 230 HIS F C 1
ATOM 4239 O O . HIS B 1 230 ? 43.728 19.973 32.323 1.00 23.90 230 HIS F O 1
ATOM 4246 N N . LEU B 1 231 ? 42.372 21.128 33.720 1.00 23.18 231 LEU F N 1
ATOM 4247 C CA . LEU B 1 231 ? 43.357 21.222 34.810 1.00 21.12 231 LEU F CA 1
ATOM 4248 C C . LEU B 1 231 ? 44.082 19.902 35.094 1.00 24.38 231 LEU F C 1
ATOM 4249 O O . LEU B 1 231 ? 45.290 19.870 35.189 1.00 16.13 231 LEU F O 1
ATOM 4254 N N . ASP B 1 232 ? 43.341 18.816 35.219 1.00 24.52 232 ASP F N 1
ATOM 4255 C CA . ASP B 1 232 ? 43.921 17.540 35.565 1.00 27.93 232 ASP F CA 1
ATOM 4256 C C . ASP B 1 232 ? 44.790 16.933 34.454 1.00 29.39 232 ASP F C 1
ATOM 4257 O O . ASP B 1 232 ? 45.845 16.310 34.740 1.00 25.05 232 ASP F O 1
ATOM 4262 N N . ASP B 1 233 ? 44.351 17.103 33.202 1.00 28.61 233 ASP F N 1
ATOM 4263 C CA . ASP B 1 233 ? 45.175 16.748 32.054 1.00 24.10 233 ASP F CA 1
ATOM 4264 C C . ASP B 1 233 ? 46.462 17.569 32.119 1.00 18.52 233 ASP F C 1
ATOM 4265 O O . ASP B 1 233 ? 47.548 17.043 31.938 1.00 20.33 233 ASP F O 1
ATOM 4270 N N . LEU B 1 234 ? 46.349 18.872 32.347 1.00 21.16 234 LEU F N 1
ATOM 4271 C CA . LEU B 1 234 ? 47.541 19.671 32.404 1.00 16.22 234 LEU F CA 1
ATOM 4272 C C . LEU B 1 234 ? 48.542 19.306 33.496 1.00 17.08 234 LEU F C 1
ATOM 4273 O O . LEU B 1 234 ? 49.754 19.276 33.247 1.00 19.72 234 LEU F O 1
ATOM 4278 N N . CYS B 1 235 ? 48.049 19.029 34.709 1.00 23.20 235 CYS F N 1
ATOM 4279 C CA . CYS B 1 235 ? 48.921 18.648 35.830 1.00 22.99 235 CYS F CA 1
ATOM 4280 C C . CYS B 1 235 ? 49.560 17.296 35.579 1.00 25.75 235 CYS F C 1
ATOM 4281 O O . CYS B 1 235 ? 50.742 17.084 35.895 1.00 21.22 235 CYS F O 1
ATOM 4284 N N . ASN B 1 236 ? 48.796 16.392 34.980 1.00 23.96 236 ASN F N 1
ATOM 4285 C CA . ASN B 1 236 ? 49.345 15.093 34.585 1.00 23.02 236 ASN F CA 1
ATOM 4286 C C . ASN B 1 236 ? 50.450 15.204 33.539 1.00 21.06 236 ASN F C 1
ATOM 4287 O O . ASN B 1 236 ? 51.471 14.515 33.632 1.00 27.72 236 ASN F O 1
ATOM 4292 N N . ALA B 1 237 ? 50.264 16.118 32.580 1.00 29.17 237 ALA F N 1
ATOM 4293 C CA . ALA B 1 237 ? 51.279 16.461 31.575 1.00 27.32 237 ALA F CA 1
ATOM 4294 C C . ALA B 1 237 ? 52.574 16.970 32.216 1.00 26.95 237 ALA F C 1
ATOM 4295 O O . ALA B 1 237 ? 53.668 16.585 31.779 1.00 28.07 237 ALA F O 1
ATOM 4297 N N . HIS B 1 238 ? 52.448 17.845 33.217 1.00 24.41 238 HIS F N 1
ATOM 4298 C CA . HIS B 1 238 ? 53.609 18.310 34.012 1.00 24.38 238 HIS F CA 1
ATOM 4299 C C . HIS B 1 238 ? 54.411 17.136 34.564 1.00 24.62 238 HIS F C 1
ATOM 4300 O O . HIS B 1 238 ? 55.636 17.056 34.384 1.00 20.43 238 HIS F O 1
ATOM 4307 N N . ILE B 1 239 ? 53.708 16.239 35.240 1.00 26.33 239 ILE F N 1
ATOM 4308 C CA . ILE B 1 239 ? 54.345 15.054 35.824 1.00 27.15 239 ILE F CA 1
ATOM 4309 C C . ILE B 1 239 ? 54.956 14.176 34.724 1.00 27.14 239 ILE F C 1
ATOM 4310 O O . ILE B 1 239 ? 56.1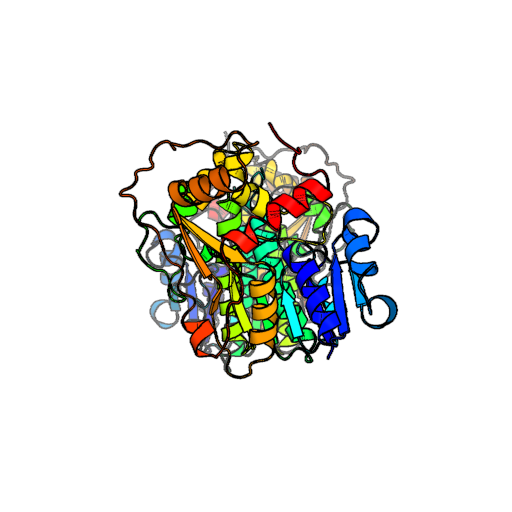28 13.735 34.827 1.00 25.62 239 ILE F O 1
ATOM 4315 N N . TYR B 1 240 ? 54.172 13.941 33.670 1.00 28.38 240 TYR F N 1
ATOM 4316 C CA . TYR B 1 240 ? 54.612 13.165 32.507 1.00 30.82 240 TYR F CA 1
ATOM 4317 C C . TYR B 1 240 ? 55.936 13.643 31.933 1.00 31.84 240 TYR F C 1
ATOM 4318 O O . TYR B 1 240 ? 56.831 12.846 31.695 1.00 28.53 240 TYR F O 1
ATOM 4327 N N . LEU B 1 241 ? 56.032 14.949 31.694 1.00 23.79 241 LEU F N 1
ATOM 4328 C CA . LEU B 1 241 ? 57.192 15.557 31.055 1.00 25.13 241 LEU F CA 1
ATOM 4329 C C . LEU B 1 241 ? 58.402 15.640 31.983 1.00 25.15 241 LEU F C 1
ATOM 4330 O O . LEU B 1 241 ? 59.544 15.675 31.509 1.00 23.29 241 LEU F O 1
ATOM 4335 N N . PHE B 1 242 ? 58.164 15.672 33.299 1.00 23.41 242 PHE F N 1
ATOM 4336 C CA . PHE B 1 242 ? 59.241 15.601 34.277 1.00 22.27 242 PHE F CA 1
ATOM 4337 C C . PHE B 1 242 ? 59.881 14.223 34.240 1.00 25.00 242 PHE F C 1
ATOM 4338 O O . PHE B 1 242 ? 61.096 14.096 34.155 1.00 28.37 242 PHE F O 1
ATOM 4346 N N . GLU B 1 243 ? 59.029 13.212 34.299 1.00 26.18 243 GLU F N 1
ATOM 4347 C CA . GLU B 1 243 ? 59.453 11.815 34.362 1.00 29.27 243 GLU F CA 1
ATOM 4348 C C . GLU B 1 243 ? 59.933 11.180 33.045 1.00 34.14 243 GLU F C 1
ATOM 4349 O O . GLU B 1 243 ? 60.654 10.195 33.087 1.00 35.98 243 GLU F O 1
ATOM 4355 N N . ASN B 1 244 ? 59.535 11.716 31.895 1.00 31.69 244 ASN F N 1
ATOM 4356 C CA . ASN B 1 244 ? 59.933 11.167 30.588 1.00 29.49 244 ASN F CA 1
ATOM 4357 C C . ASN B 1 244 ? 61.309 11.689 30.175 1.00 28.97 244 ASN F C 1
ATOM 4358 O O . ASN B 1 244 ? 61.449 12.846 29.763 1.00 36.25 244 ASN F O 1
ATOM 4363 N N . PRO B 1 245 ? 62.333 10.823 30.220 1.00 33.70 245 PRO F N 1
ATOM 4364 C CA . PRO B 1 245 ? 63.664 11.328 29.928 1.00 36.02 245 PRO F CA 1
ATOM 4365 C C . PRO B 1 245 ? 63.838 11.785 28.468 1.00 35.42 245 PRO F C 1
ATOM 4366 O O . PRO B 1 245 ? 64.707 12.601 28.212 1.00 36.64 245 PRO F O 1
ATOM 4370 N N . LYS B 1 246 ? 62.996 11.300 27.547 1.00 33.65 246 LYS F N 1
ATOM 4371 C CA . LYS B 1 246 ? 63.085 11.668 26.121 1.00 35.77 246 LYS F CA 1
ATOM 4372 C C . LYS B 1 246 ? 62.621 13.101 25.846 1.00 35.68 246 LYS F C 1
ATOM 4373 O O . LYS B 1 246 ? 62.846 13.623 24.768 1.00 34.62 246 LYS F O 1
ATOM 4376 N N . ALA B 1 247 ? 61.972 13.717 26.822 1.00 33.08 247 ALA F N 1
ATOM 4377 C CA . ALA B 1 247 ? 61.367 15.027 26.640 1.00 27.55 247 ALA F CA 1
ATOM 4378 C C . ALA B 1 247 ? 62.412 16.124 26.423 1.00 29.63 247 ALA F C 1
ATOM 4379 O O . ALA B 1 247 ? 63.441 16.158 27.106 1.00 26.79 247 ALA F O 1
ATOM 4381 N N . GLU B 1 248 ? 62.108 17.040 25.506 1.00 30.80 248 GLU F N 1
ATOM 4382 C CA . GLU B 1 248 ? 63.005 18.131 25.163 1.00 28.84 248 GLU F CA 1
ATOM 4383 C C . GLU B 1 248 ? 62.254 19.327 24.609 1.00 25.53 248 GLU F C 1
ATOM 4384 O O . GLU B 1 248 ? 61.338 19.167 23.805 1.00 28.73 248 GLU F O 1
ATOM 4390 N N . GLY B 1 249 ? 62.697 20.520 25.005 1.00 25.85 249 GLY F N 1
ATOM 4391 C CA . GLY B 1 249 ? 62.191 21.765 24.445 1.00 25.79 249 GLY F CA 1
ATOM 4392 C C . GLY B 1 249 ? 60.842 22.192 25.017 1.00 25.46 249 GLY F C 1
ATOM 4393 O O . GLY B 1 249 ? 60.563 21.999 26.202 1.00 23.27 249 GLY F O 1
ATOM 4394 N N . ARG B 1 250 ? 60.027 22.804 24.161 1.00 24.12 250 ARG F N 1
ATOM 4395 C CA . ARG B 1 250 ? 58.705 23.281 24.531 1.00 24.74 250 ARG F CA 1
ATOM 4396 C C . ARG B 1 250 ? 57.647 22.230 24.205 1.00 22.73 250 ARG F C 1
ATOM 4397 O O . ARG B 1 250 ? 57.743 21.522 23.200 1.00 25.11 250 ARG F O 1
ATOM 4405 N N . TYR B 1 251 ? 56.606 22.181 25.021 1.00 22.87 251 TYR F N 1
ATOM 4406 C CA . TYR B 1 251 ? 55.430 21.348 24.730 1.00 25.69 251 TYR F CA 1
ATOM 4407 C C . TYR B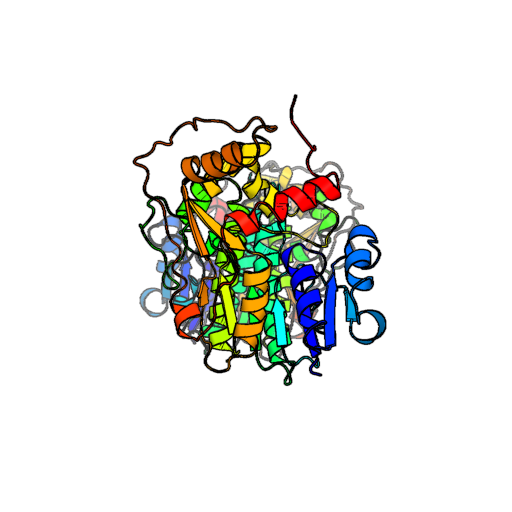 1 251 ? 54.101 22.084 24.911 1.00 20.64 251 TYR F C 1
ATOM 4408 O O . TYR B 1 251 ? 53.736 22.411 26.028 1.00 21.43 251 TYR F O 1
ATOM 4417 N N . ILE B 1 252 ? 53.344 22.268 23.832 1.00 23.38 252 ILE F N 1
ATOM 4418 C CA . ILE B 1 252 ? 51.969 22.763 23.937 1.00 24.14 252 ILE F CA 1
ATOM 4419 C C . ILE B 1 252 ? 51.106 21.727 24.645 1.00 25.42 252 ILE F C 1
ATOM 4420 O O . ILE B 1 252 ? 51.236 20.535 24.386 1.00 22.56 252 ILE F O 1
ATOM 4425 N N . CYS B 1 253 ? 50.244 22.178 25.546 1.00 25.85 253 CYS F N 1
ATOM 4426 C CA . CYS B 1 253 ? 49.305 21.259 26.225 1.00 26.43 253 CYS F CA 1
ATOM 4427 C C . CYS B 1 253 ? 47.882 21.823 26.109 1.00 21.65 253 CYS F C 1
ATOM 4428 O O . CYS B 1 253 ? 47.466 22.598 26.964 1.00 18.14 253 CYS F O 1
ATOM 4431 N N . SER B 1 254 ? 47.156 21.409 25.057 1.00 24.97 254 SER F N 1
ATOM 4432 C CA . SER B 1 254 ? 45.834 21.968 24.693 1.00 25.66 254 SER F CA 1
ATOM 4433 C C . SER B 1 254 ? 45.014 20.908 23.985 1.00 28.43 254 SER F C 1
ATOM 4434 O O . SER B 1 254 ? 45.509 20.240 23.073 1.00 30.16 254 SER F O 1
ATOM 4437 N N . SER B 1 255 ? 43.772 20.713 24.423 1.00 25.27 255 SER F N 1
ATOM 4438 C CA . SER B 1 255 ? 43.003 19.575 23.946 1.00 24.46 255 SER F CA 1
ATOM 4439 C C . SER B 1 255 ? 41.818 19.932 23.055 1.00 23.65 255 SER F C 1
ATOM 4440 O O . SER B 1 255 ? 41.314 19.082 22.344 1.00 26.16 255 SER F O 1
ATOM 4443 N N . HIS B 1 256 ? 41.359 21.179 23.082 1.00 21.10 256 HIS F N 1
ATOM 4444 C CA . HIS B 1 256 ? 40.157 21.538 22.364 1.00 21.76 256 HIS F CA 1
ATOM 4445 C C . HIS B 1 256 ? 40.304 22.958 21.874 1.00 26.23 256 HIS F C 1
ATOM 4446 O O . HIS B 1 256 ? 41.043 23.711 22.475 1.00 20.20 256 HIS F O 1
ATOM 4453 N N . ASP B 1 257 ? 39.626 23.291 20.773 1.00 24.52 257 ASP F N 1
ATOM 4454 C CA . ASP B 1 257 ? 39.592 24.654 20.241 1.00 24.76 257 ASP F CA 1
ATOM 4455 C C . ASP B 1 257 ? 38.237 24.898 19.601 1.00 25.61 257 ASP F C 1
ATOM 4456 O O . ASP B 1 257 ? 37.708 24.036 18.923 1.00 28.41 257 ASP F O 1
ATOM 4461 N N . CYS B 1 258 ? 37.681 26.081 19.831 1.00 28.58 258 CYS F N 1
ATOM 4462 C CA . CYS B 1 258 ? 36.443 26.486 19.202 1.00 26.02 258 CYS F CA 1
ATOM 4463 C C . CYS B 1 258 ? 36.306 27.969 19.417 1.00 25.91 258 CYS F C 1
ATOM 4464 O O . CYS B 1 258 ? 36.878 28.502 20.356 1.00 23.33 258 CYS F O 1
ATOM 4467 N N . ILE B 1 259 ? 35.585 28.632 18.527 1.00 25.61 259 ILE F N 1
ATOM 4468 C CA . ILE B 1 259 ? 35.298 30.083 18.684 1.00 27.22 259 ILE F CA 1
ATOM 4469 C C . ILE B 1 259 ? 34.251 30.316 19.793 1.00 28.10 259 ILE F C 1
ATOM 4470 O O . ILE B 1 259 ? 33.497 29.432 20.170 1.00 25.24 259 ILE F O 1
ATOM 4475 N N . ILE B 1 260 ? 34.199 31.540 20.293 1.00 28.17 260 ILE F N 1
ATOM 4476 C CA . ILE B 1 260 ? 33.291 31.902 21.352 1.00 29.53 260 ILE F CA 1
ATOM 4477 C C . ILE B 1 260 ? 31.807 31.505 21.068 1.00 34.96 260 ILE F C 1
ATOM 4478 O O . ILE B 1 260 ? 31.089 31.119 21.986 1.00 31.18 260 ILE F O 1
ATOM 4483 N N . LEU B 1 261 ? 31.360 31.551 19.815 1.00 30.06 261 LEU F N 1
ATOM 4484 C CA . LEU B 1 261 ? 29.975 31.222 19.515 1.00 32.31 261 LEU F CA 1
ATOM 4485 C C . LEU B 1 261 ? 29.730 29.760 19.860 1.00 31.23 261 LEU F C 1
ATOM 4486 O O . LEU B 1 261 ? 28.684 29.382 20.382 1.00 30.63 261 LEU F O 1
ATOM 4491 N N . ASP B 1 262 ? 30.723 28.941 19.595 1.00 26.78 262 ASP F N 1
ATOM 4492 C CA . ASP B 1 262 ? 30.590 27.509 19.832 1.00 24.24 262 ASP F CA 1
ATOM 4493 C C . ASP B 1 262 ? 30.648 27.171 21.330 1.00 29.55 262 ASP F C 1
ATOM 4494 O O . ASP B 1 262 ? 29.932 26.287 21.807 1.00 26.74 262 ASP F O 1
ATOM 4499 N N . LEU B 1 263 ? 31.480 27.896 22.062 1.00 28.23 263 LEU F N 1
ATOM 4500 C CA . LEU B 1 263 ? 31.577 27.710 23.510 1.00 29.33 263 LEU F CA 1
ATOM 4501 C C . LEU B 1 263 ? 30.277 28.154 24.187 1.00 29.34 263 LEU F C 1
ATOM 4502 O O . LEU B 1 263 ? 29.714 27.426 24.990 1.00 25.36 263 LEU F O 1
ATOM 4507 N N . ALA B 1 264 ? 29.818 29.360 23.856 1.00 27.50 264 ALA F N 1
ATOM 4508 C CA . ALA B 1 264 ? 28.542 29.870 24.345 1.00 30.68 264 ALA F CA 1
ATOM 4509 C C . ALA B 1 264 ? 27.361 28.933 24.065 1.00 34.75 264 ALA F C 1
ATOM 4510 O O . ALA B 1 264 ? 26.494 28.787 24.915 1.00 31.86 264 ALA F O 1
ATOM 4512 N N . LYS B 1 265 ? 27.347 28.295 22.893 1.00 35.09 265 LYS F N 1
ATOM 4513 C CA . LYS B 1 265 ? 26.296 27.342 22.525 1.00 37.55 265 LYS F CA 1
ATOM 4514 C C . LYS B 1 265 ? 26.297 26.124 23.462 1.00 36.08 265 LYS F C 1
ATOM 4515 O O . LYS B 1 265 ? 25.246 25.664 23.904 1.00 31.70 265 LYS F O 1
ATOM 4521 N N . MET B 1 266 ? 27.486 25.614 23.779 1.00 33.33 266 MET F N 1
ATOM 4522 C CA . MET B 1 266 ? 27.614 24.448 24.647 1.00 37.06 266 MET F CA 1
ATOM 4523 C C . MET B 1 266 ? 27.148 24.828 26.046 1.00 37.88 266 MET F C 1
ATOM 4524 O O . MET B 1 266 ? 26.480 24.059 26.724 1.00 36.28 266 MET F O 1
ATOM 4529 N N . LEU B 1 267 ? 27.499 26.031 26.472 1.00 30.33 267 LEU F N 1
ATOM 4530 C CA . LEU B 1 267 ? 27.144 26.487 27.797 1.00 30.88 267 LEU F CA 1
ATOM 4531 C C . LEU B 1 267 ? 25.636 26.767 27.928 1.00 34.47 267 LEU F C 1
ATOM 4532 O O . LEU B 1 267 ? 25.024 26.428 28.950 1.00 33.28 267 LEU F O 1
ATOM 4537 N N . ARG B 1 268 ? 25.053 27.389 26.904 1.00 36.29 268 ARG F N 1
ATOM 4538 C CA . ARG B 1 268 ? 23.596 27.624 26.854 1.00 41.16 268 ARG F CA 1
ATOM 4539 C C . ARG B 1 268 ? 22.801 26.322 26.940 1.00 38.26 268 ARG F C 1
ATOM 4540 O O . ARG B 1 268 ? 21.842 26.230 27.707 1.00 41.33 268 ARG F O 1
ATOM 4548 N N . GLU B 1 269 ? 23.204 25.325 26.156 1.00 44.08 269 GLU F N 1
ATOM 4549 C CA . GLU B 1 269 ? 22.544 24.008 26.158 1.00 45.61 269 GLU F CA 1
ATOM 4550 C C . GLU B 1 269 ? 22.726 23.246 27.459 1.00 43.38 269 GLU F C 1
ATOM 4551 O O . GLU B 1 269 ? 21.912 22.393 27.803 1.00 47.99 269 GLU F O 1
ATOM 4554 N N . LYS B 1 270 ? 23.808 23.533 28.166 1.00 38.05 270 LYS F N 1
ATOM 4555 C CA . LYS B 1 270 ? 24.089 22.911 29.444 1.00 39.27 270 LYS F CA 1
ATOM 4556 C C . LYS B 1 270 ? 23.446 23.687 30.598 1.00 37.34 270 LYS F C 1
ATOM 4557 O O . LYS B 1 270 ? 22.999 23.074 31.564 1.00 41.21 270 LYS F O 1
ATOM 4560 N N . TYR B 1 271 ? 23.385 25.017 30.487 1.00 36.71 271 TYR F N 1
ATOM 4561 C CA . TYR B 1 271 ? 22.953 25.889 31.580 1.00 37.68 271 TYR F CA 1
ATOM 4562 C C . TYR B 1 271 ? 21.877 26.881 31.139 1.00 36.61 271 TYR F C 1
ATOM 4563 O O . TYR B 1 271 ? 22.103 28.081 31.103 1.00 35.33 271 TYR F O 1
ATOM 4572 N N . PRO B 1 272 ? 20.672 26.371 30.856 1.00 36.82 272 PRO F N 1
ATOM 4573 C CA . PRO B 1 272 ? 19.495 27.197 30.599 1.00 39.87 272 PRO F CA 1
ATOM 4574 C C . PRO B 1 272 ? 19.235 28.281 31.669 1.00 41.40 272 PRO F C 1
ATOM 4575 O O . PRO B 1 272 ? 18.743 29.357 31.343 1.00 35.83 272 PRO F O 1
ATOM 4579 N N . GLU B 1 273 ? 19.577 27.973 32.923 1.00 40.39 273 GLU F N 1
ATOM 4580 C CA . GLU B 1 273 ? 19.363 28.855 34.076 1.00 40.00 273 GLU F CA 1
ATOM 4581 C C . GLU B 1 273 ? 20.240 30.081 34.096 1.00 40.25 273 GLU F C 1
ATOM 4582 O O . GLU B 1 273 ? 20.029 30.964 34.920 1.00 37.84 273 GLU F O 1
ATOM 4588 N N . TYR B 1 274 ? 21.237 30.115 33.212 1.00 39.56 274 TYR F N 1
ATOM 4589 C CA . TYR B 1 274 ? 22.100 31.267 33.069 1.00 38.52 274 TYR F CA 1
ATOM 4590 C C . TYR B 1 274 ? 21.737 32.039 31.817 1.00 38.43 274 TYR F C 1
ATOM 4591 O O . TYR B 1 274 ? 21.341 31.456 30.811 1.00 41.49 274 TYR F O 1
ATOM 4600 N N . ASN B 1 275 ? 21.916 33.354 31.892 1.00 33.98 275 ASN F N 1
ATOM 4601 C CA . ASN B 1 275 ? 21.709 34.247 30.780 1.00 40.84 275 ASN F CA 1
ATOM 4602 C C . ASN B 1 275 ? 22.974 34.375 29.936 1.00 43.16 275 ASN F C 1
ATOM 4603 O O . ASN B 1 275 ? 23.731 35.337 30.065 1.00 41.41 275 ASN F O 1
ATOM 4608 N N . ILE B 1 276 ? 23.194 33.376 29.087 1.00 40.56 276 ILE F N 1
ATOM 4609 C CA . ILE B 1 276 ? 24.354 33.312 28.211 1.00 37.94 276 ILE F CA 1
ATOM 4610 C C . ILE B 1 276 ? 23.935 33.867 26.841 1.00 42.63 276 ILE F C 1
ATOM 4611 O O . ILE B 1 276 ? 22.938 33.396 26.283 1.00 39.69 276 ILE F O 1
ATOM 4616 N N . PRO B 1 277 ? 24.685 34.866 26.295 1.00 44.90 277 PRO F N 1
ATOM 4617 C CA . PRO B 1 277 ? 24.282 35.483 25.019 1.00 45.26 277 PRO F CA 1
ATOM 4618 C C . PRO B 1 277 ? 24.259 34.516 23.839 1.00 46.75 277 PRO F C 1
ATOM 4619 O O . PRO B 1 277 ? 24.876 33.457 23.886 1.00 43.66 277 PRO F O 1
ATOM 4623 N N . THR B 1 278 ? 23.533 34.899 22.795 1.00 49.22 278 THR F N 1
ATOM 4624 C CA . THR B 1 278 ? 23.469 34.142 21.549 1.00 49.33 278 THR F CA 1
ATOM 4625 C C . THR B 1 278 ? 24.312 34.784 20.453 1.00 48.53 278 THR F C 1
ATOM 4626 O O . THR B 1 278 ? 24.710 34.117 19.500 1.00 52.24 278 THR F O 1
ATOM 4630 N N . GLU B 1 279 ? 24.582 36.075 20.594 1.00 47.43 279 GLU F N 1
ATOM 4631 C CA . GLU B 1 279 ? 25.354 36.820 19.619 1.00 48.52 279 GLU F CA 1
ATOM 4632 C C . GLU B 1 279 ? 26.494 37.540 20.322 1.00 45.86 279 GLU F C 1
ATOM 4633 O O . GLU B 1 279 ? 26.355 37.950 21.475 1.00 44.19 279 GLU F O 1
ATOM 4635 N N . PHE B 1 280 ? 27.615 37.681 19.614 1.00 44.79 280 PHE F N 1
ATOM 4636 C CA . PHE B 1 280 ? 28.785 38.397 20.112 1.00 43.47 280 PHE F CA 1
ATOM 4637 C C . PHE B 1 280 ? 29.272 39.366 19.036 1.00 44.58 280 PHE F C 1
ATOM 4638 O O . PHE B 1 280 ? 29.528 38.959 17.902 1.00 47.71 280 PHE F O 1
ATOM 4646 N N . LYS B 1 281 ? 29.383 40.645 19.389 1.00 49.13 281 LYS F N 1
ATOM 4647 C CA . LYS B 1 281 ? 29.814 41.681 18.444 1.00 50.55 281 LYS F CA 1
ATOM 4648 C C . LYS B 1 281 ? 31.173 41.325 17.851 1.00 50.60 281 LYS F C 1
ATOM 4649 O O . LYS B 1 281 ? 32.078 40.895 18.566 1.00 47.47 281 LYS F O 1
ATOM 4651 N N . GLY B 1 282 ? 31.290 41.487 16.534 1.00 52.91 282 GLY F N 1
ATOM 4652 C CA . GLY B 1 282 ? 32.527 41.196 15.812 1.00 53.54 282 GLY F CA 1
ATOM 4653 C C . GLY B 1 282 ? 32.795 39.730 15.526 1.00 52.26 282 GLY F C 1
ATOM 4654 O O . GLY B 1 282 ? 33.897 39.379 15.130 1.00 56.54 282 GLY F O 1
ATOM 4655 N N . VAL B 1 283 ? 31.804 38.867 15.707 1.00 48.46 283 VAL F N 1
ATOM 4656 C CA . VAL B 1 283 ? 32.017 37.433 15.524 1.00 49.73 283 VAL F CA 1
ATOM 4657 C C . VAL B 1 283 ? 30.883 36.804 14.741 1.00 49.14 283 VAL F C 1
ATOM 4658 O O . VAL B 1 283 ? 29.724 37.104 15.000 1.00 51.00 283 VAL F O 1
ATOM 4662 N N . ASP B 1 284 ? 31.210 35.912 13.808 1.00 49.33 284 ASP F N 1
ATOM 4663 C CA . ASP B 1 284 ? 30.179 35.114 13.144 1.00 50.83 284 ASP F CA 1
ATOM 4664 C C . ASP B 1 284 ? 30.635 33.687 12.880 1.00 51.05 284 ASP F C 1
ATOM 4665 O O . ASP B 1 284 ? 31.802 33.347 13.103 1.00 47.92 284 ASP F O 1
ATOM 4670 N N . GLU B 1 285 ? 29.696 32.878 12.386 1.00 46.91 285 GLU F N 1
ATOM 4671 C CA . GLU B 1 285 ? 29.880 31.442 12.191 1.00 50.86 285 GLU F CA 1
ATOM 4672 C C . GLU B 1 285 ? 31.036 31.105 11.249 1.00 49.32 285 GLU F C 1
ATOM 4673 O O . GLU B 1 285 ? 31.607 30.017 11.329 1.00 55.68 285 GLU F O 1
ATOM 4676 N N . ASN B 1 286 ? 31.380 32.033 10.361 1.00 42.46 286 ASN F N 1
ATOM 4677 C CA . ASN B 1 286 ? 32.464 31.814 9.416 1.00 45.39 286 ASN F CA 1
ATOM 4678 C C . ASN B 1 286 ? 33.850 32.061 10.007 1.00 38.70 286 ASN F C 1
ATOM 4679 O O . ASN B 1 286 ? 34.851 31.835 9.328 1.00 34.99 286 ASN F O 1
ATOM 4684 N N . LEU B 1 287 ? 33.916 32.518 11.254 1.00 36.14 287 LEU F N 1
ATOM 4685 C CA . LEU B 1 287 ? 35.202 32.757 11.910 1.00 38.01 287 LEU F CA 1
ATOM 4686 C C . LEU B 1 287 ? 35.914 31.446 12.150 1.00 35.61 287 LEU F C 1
ATOM 4687 O O . LEU B 1 287 ? 35.385 30.535 12.789 1.00 37.44 287 LEU F O 1
ATOM 4692 N N . LYS B 1 288 ? 37.123 31.379 11.599 1.00 30.98 288 LYS F N 1
ATOM 4693 C CA . LYS B 1 288 ? 38.038 30.263 11.742 1.00 35.42 288 LYS F CA 1
ATOM 4694 C C . LYS B 1 288 ? 38.293 30.001 13.230 1.00 33.18 288 LYS F C 1
ATOM 4695 O O . LYS B 1 288 ? 38.504 30.937 13.996 1.00 32.89 288 LYS F O 1
ATOM 4701 N N . SER B 1 289 ? 38.258 28.740 13.625 1.00 27.09 289 SER F N 1
ATOM 4702 C CA . SER B 1 289 ? 38.808 28.320 14.908 1.00 29.17 289 SER F CA 1
ATOM 4703 C C . SER B 1 289 ? 40.325 28.257 14.784 1.00 26.14 289 SER F C 1
ATOM 4704 O O . SER B 1 289 ? 40.862 27.973 13.708 1.00 28.47 289 SER F O 1
ATOM 4707 N N . VAL B 1 290 ? 41.011 28.510 15.888 1.00 23.57 290 VAL F N 1
ATOM 4708 C CA . VAL B 1 290 ? 42.462 28.451 15.913 1.00 22.81 290 VAL F CA 1
ATOM 4709 C C . VAL B 1 290 ? 42.880 27.292 16.807 1.00 27.49 290 VAL F C 1
ATOM 4710 O O . VAL B 1 290 ? 42.519 27.244 17.986 1.00 26.98 290 VAL F O 1
ATOM 4714 N N . CYS B 1 291 ? 43.592 26.331 16.232 1.00 27.25 291 CYS F N 1
ATOM 4715 C CA . CYS B 1 291 ? 44.034 25.170 16.986 1.00 26.80 291 CYS F CA 1
ATOM 4716 C C . CYS B 1 291 ? 45.465 25.310 17.497 1.00 27.65 291 CYS F C 1
ATOM 4717 O O . CYS B 1 291 ? 46.336 25.768 16.769 1.00 25.34 291 CYS F O 1
ATOM 4720 N N . PHE B 1 292 ? 45.681 24.918 18.757 1.00 23.61 292 PHE F N 1
ATOM 4721 C CA . PHE B 1 292 ? 47.021 24.697 19.307 1.00 21.18 292 PHE F CA 1
ATOM 4722 C C . PHE B 1 292 ? 47.370 23.217 19.237 1.00 22.96 292 PHE F C 1
ATOM 4723 O O . PHE B 1 292 ? 46.794 22.409 19.964 1.00 24.90 292 PHE F O 1
ATOM 4731 N N . SER B 1 293 ? 48.288 22.859 18.362 1.00 21.04 293 SER F N 1
ATOM 4732 C CA . SER B 1 293 ? 48.590 21.416 18.204 1.00 22.85 293 SER F CA 1
ATOM 4733 C C . SER B 1 293 ? 49.439 20.890 19.351 1.00 27.56 293 SER F C 1
ATOM 4734 O O . SER B 1 293 ? 50.474 21.467 19.673 1.00 24.37 293 SER F O 1
ATOM 4737 N N . SER B 1 294 ? 48.995 19.769 19.925 1.00 30.15 294 SER F N 1
ATOM 4738 C CA . SER B 1 294 ? 49.677 19.076 21.022 1.00 27.42 294 SER F CA 1
ATOM 4739 C C . SER B 1 294 ? 50.296 17.755 20.533 1.00 27.02 294 SER F C 1
ATOM 4740 O O . SER B 1 294 ? 50.631 16.901 21.341 1.00 25.00 294 SER F O 1
ATOM 4743 N N . LYS B 1 295 ? 50.501 17.611 19.223 1.00 27.16 295 LYS F N 1
ATOM 4744 C CA . LYS B 1 295 ? 51.060 16.373 18.660 1.00 26.59 295 LYS F CA 1
ATOM 4745 C C . LYS B 1 295 ? 52.455 16.053 19.197 1.00 25.40 295 LYS F C 1
ATOM 4746 O O . LYS B 1 295 ? 52.813 14.895 19.307 1.00 28.06 295 LYS F O 1
ATOM 4752 N N . LYS B 1 296 ? 53.261 17.063 19.502 1.00 27.29 296 LYS F N 1
ATOM 4753 C CA . LYS B 1 296 ? 54.589 16.797 20.068 1.00 27.28 296 LYS F CA 1
ATOM 4754 C C . LYS B 1 296 ? 54.456 16.049 21.404 1.00 29.93 296 LYS F C 1
ATOM 4755 O O . LYS B 1 296 ? 55.201 15.111 21.682 1.00 30.53 296 LYS F O 1
ATOM 4761 N N . LEU B 1 297 ? 53.482 16.459 22.207 1.00 24.93 297 LEU F N 1
ATOM 4762 C CA . LEU B 1 297 ? 53.233 15.832 23.498 1.00 23.94 297 LEU F CA 1
ATOM 4763 C C . LEU B 1 297 ? 52.619 14.446 23.323 1.00 29.36 297 LEU F C 1
ATOM 4764 O O . LEU B 1 297 ? 53.051 13.473 23.961 1.00 26.16 297 LEU F O 1
ATOM 4769 N N . THR B 1 298 ? 51.604 14.346 22.472 1.00 24.82 298 THR F N 1
ATOM 4770 C CA . THR B 1 298 ? 50.934 13.043 22.295 1.00 27.45 298 THR F CA 1
ATOM 4771 C C . THR B 1 298 ? 51.854 12.036 21.576 1.00 30.87 298 THR F C 1
ATOM 4772 O O . THR B 1 298 ? 51.799 10.838 21.879 1.00 28.43 298 THR F O 1
ATOM 4776 N N . ASP B 1 299 ? 52.716 12.523 20.677 1.00 31.37 299 ASP F N 1
ATOM 4777 C CA . ASP B 1 299 ? 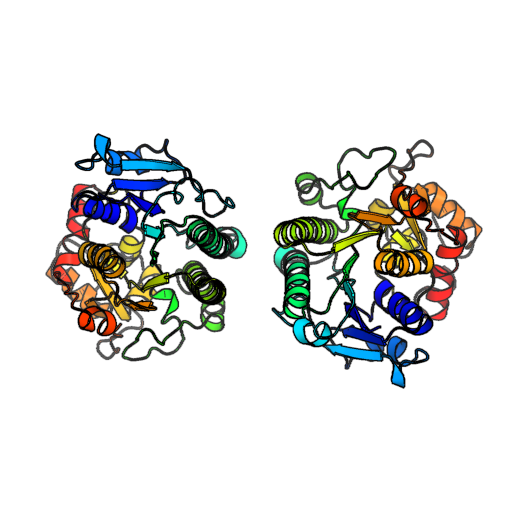53.750 11.690 20.020 1.00 34.74 299 ASP F CA 1
ATOM 4778 C C . ASP B 1 299 ? 54.651 10.959 21.040 1.00 37.16 299 ASP F C 1
ATOM 4779 O O . ASP B 1 299 ? 55.083 9.832 20.779 1.00 35.07 299 ASP F O 1
ATOM 4784 N N . LEU B 1 300 ? 54.929 11.590 22.185 1.00 34.15 300 LEU F N 1
ATOM 4785 C CA . LEU B 1 300 ? 55.681 10.939 23.285 1.00 34.57 300 LEU F CA 1
ATOM 4786 C C . LEU B 1 300 ? 54.954 9.746 23.881 1.00 36.11 300 LEU F C 1
ATOM 4787 O O . LEU B 1 300 ? 55.592 8.802 24.359 1.00 34.41 300 LEU F O 1
ATOM 4792 N N . GLY B 1 301 ? 53.627 9.805 23.866 1.00 30.07 301 GLY F N 1
ATOM 4793 C CA . GLY B 1 301 ? 52.794 8.778 24.485 1.00 34.85 301 GLY F CA 1
ATOM 4794 C C . GLY B 1 301 ? 51.787 9.306 25.494 1.00 34.53 301 GLY F C 1
ATOM 4795 O O . GLY B 1 301 ? 51.007 8.531 26.024 1.00 36.10 301 GLY F O 1
ATOM 4796 N N . PHE B 1 302 ? 51.802 10.615 25.762 1.00 33.97 302 PHE F N 1
ATOM 4797 C CA . PHE B 1 302 ? 50.822 11.237 26.652 1.00 32.38 302 PHE F CA 1
ATOM 4798 C C . PHE B 1 302 ? 49.421 11.225 26.046 1.00 31.89 302 PHE F C 1
ATOM 4799 O O . PHE B 1 302 ? 49.265 11.504 24.860 1.00 30.91 302 PHE F O 1
ATOM 4807 N N . GLU B 1 303 ? 48.419 10.927 26.875 1.00 33.23 303 GLU F N 1
ATOM 4808 C CA . GLU B 1 303 ? 47.017 10.884 26.452 1.00 32.63 303 GLU F CA 1
ATOM 4809 C C . GLU B 1 303 ? 46.143 11.790 27.302 1.00 31.79 303 GLU F C 1
ATOM 4810 O O . GLU B 1 303 ? 46.134 11.694 28.545 1.00 32.76 303 GLU F O 1
ATOM 4816 N N . PHE B 1 304 ? 45.419 12.685 26.625 1.00 31.73 304 PHE F N 1
ATOM 4817 C CA . PHE B 1 304 ? 44.374 13.487 27.238 1.00 30.77 304 PHE F CA 1
ATOM 4818 C C . PHE B 1 304 ? 43.157 12.627 27.606 1.00 33.01 304 PHE F C 1
ATOM 4819 O O . PHE B 1 304 ? 42.693 11.815 26.810 1.00 34.17 304 PHE F O 1
ATOM 4827 N N . LYS B 1 305 ? 42.629 12.850 28.798 1.00 30.61 305 LYS F N 1
ATOM 4828 C CA . LYS B 1 305 ? 41.523 12.068 29.335 1.00 33.73 305 LYS F CA 1
ATOM 4829 C C . LYS B 1 305 ? 40.173 12.785 29.366 1.00 32.96 305 LYS F C 1
ATOM 4830 O O . LYS B 1 305 ? 39.153 12.129 29.512 1.00 37.70 305 LYS F O 1
ATOM 4836 N N . TYR B 1 306 ? 40.147 14.113 29.249 1.00 28.69 306 TYR F N 1
ATOM 4837 C CA . TYR B 1 306 ? 38.910 14.850 29.463 1.00 30.31 306 TYR F CA 1
ATOM 4838 C C . TYR B 1 306 ? 38.404 15.603 28.226 1.00 28.76 306 TYR F C 1
ATOM 4839 O O . TYR B 1 306 ? 39.187 16.005 27.367 1.00 29.98 306 TYR F O 1
ATOM 4848 N N . SER B 1 307 ? 37.085 15.786 28.159 1.00 26.16 307 SER F N 1
ATOM 4849 C CA . SER B 1 307 ? 36.422 16.505 27.081 1.00 28.52 307 SER F CA 1
ATOM 4850 C C . SER B 1 307 ? 36.275 17.956 27.486 1.00 25.94 307 SER F C 1
ATOM 4851 O O . SER B 1 307 ? 36.499 18.308 28.646 1.00 26.08 307 SER F O 1
ATOM 4854 N N . LEU B 1 308 ? 35.878 18.793 26.537 1.00 26.78 308 LEU F N 1
ATOM 4855 C CA . LEU B 1 308 ? 35.556 20.201 26.828 1.00 27.64 308 LEU F CA 1
ATOM 4856 C C . LEU B 1 308 ? 34.417 20.306 27.831 1.00 29.00 308 LEU F C 1
ATOM 4857 O O . LEU B 1 308 ? 34.398 21.175 28.716 1.00 22.82 308 LEU F O 1
ATOM 4862 N N . GLU B 1 309 ? 33.460 19.401 27.699 1.00 33.24 309 GLU F N 1
ATOM 4863 C CA . GLU B 1 309 ? 32.303 19.430 28.576 1.00 35.94 309 GLU F CA 1
ATOM 4864 C C . GLU B 1 309 ? 32.701 19.043 30.009 1.00 27.38 309 GLU F C 1
ATOM 4865 O O . GLU B 1 309 ? 32.239 19.662 30.952 1.00 31.00 309 GLU F O 1
ATOM 4871 N N . ASP B 1 310 ? 33.591 18.071 30.152 1.00 24.06 310 ASP F N 1
ATOM 4872 C CA . ASP B 1 310 ? 34.190 17.747 31.452 1.00 28.41 310 ASP F CA 1
ATOM 4873 C C . ASP B 1 310 ? 34.777 18.998 32.124 1.00 32.51 310 ASP F C 1
ATOM 4874 O O . ASP B 1 310 ? 34.476 19.290 33.295 1.00 28.48 310 ASP F O 1
ATOM 4879 N N . MET B 1 311 ? 35.612 19.726 31.372 1.00 25.61 311 MET F N 1
ATOM 4880 C CA . MET B 1 311 ? 36.285 20.939 31.905 1.00 29.32 311 MET F CA 1
ATOM 4881 C C . MET B 1 311 ? 35.288 21.873 32.510 1.00 22.58 311 MET F C 1
ATOM 4882 O O . MET B 1 311 ? 35.419 22.251 33.669 1.00 27.28 311 MET F O 1
ATOM 4887 N N . PHE B 1 312 ? 34.275 22.239 31.727 1.00 24.81 312 PHE F N 1
ATOM 4888 C CA . PHE B 1 312 ? 33.359 23.319 32.147 1.00 26.55 312 PHE F CA 1
ATOM 4889 C C . PHE B 1 312 ? 32.377 22.938 33.250 1.00 26.10 312 PHE F C 1
ATOM 4890 O O . PHE B 1 312 ? 32.034 23.765 34.072 1.00 31.86 312 PHE F O 1
ATOM 4898 N N A THR B 1 313 ? 31.965 21.677 33.268 0.50 27.36 313 THR F N 1
ATOM 4899 N N B THR B 1 313 ? 31.931 21.679 33.260 0.50 31.49 313 THR F N 1
ATOM 4900 C CA A THR B 1 313 ? 31.105 21.176 34.320 0.50 27.21 313 THR F CA 1
ATOM 4901 C CA B THR B 1 313 ? 31.098 21.166 34.353 0.50 34.86 313 THR F CA 1
ATOM 4902 C C A THR B 1 313 ? 31.871 21.083 35.640 0.50 27.14 313 THR F C 1
ATOM 4903 C C B THR B 1 313 ? 31.889 21.152 35.650 0.50 32.26 313 THR F C 1
ATOM 4904 O O A THR B 1 313 ? 31.308 21.315 36.699 0.50 28.16 313 THR F O 1
ATOM 4905 O O B THR B 1 313 ? 31.365 21.509 36.700 0.50 34.32 313 THR F O 1
ATOM 4912 N N . GLY B 1 314 ? 33.162 20.777 35.569 1.00 28.95 314 GLY F N 1
ATOM 4913 C CA . GLY B 1 314 ? 34.023 20.758 36.740 1.00 26.08 314 GLY F CA 1
ATOM 4914 C C . GLY B 1 314 ? 34.120 22.140 37.328 1.00 25.41 314 GLY F C 1
ATOM 4915 O O . GLY B 1 314 ? 33.992 22.325 38.534 1.00 27.28 314 GLY F O 1
ATOM 4916 N N . ALA B 1 315 ? 34.333 23.105 36.444 1.00 24.48 315 ALA F N 1
ATOM 4917 C CA . ALA B 1 315 ? 34.506 24.506 36.824 1.00 23.28 315 ALA F CA 1
ATOM 4918 C C . ALA B 1 315 ? 33.241 25.087 37.426 1.00 26.13 315 ALA F C 1
ATOM 4919 O O . ALA B 1 315 ? 33.272 25.625 38.536 1.00 24.48 315 ALA F O 1
ATOM 4921 N N . VAL B 1 316 ? 32.137 24.966 36.688 1.00 26.86 316 VAL F N 1
ATOM 4922 C CA . VAL B 1 316 ? 30.855 25.543 37.099 1.00 29.08 316 VAL F CA 1
ATOM 4923 C C . VAL B 1 316 ? 30.385 24.925 38.420 1.00 24.98 316 VAL F C 1
ATOM 4924 O O . VAL B 1 316 ? 30.013 25.630 39.347 1.00 24.52 316 VAL F O 1
ATOM 4928 N N . ASP B 1 317 ? 30.418 23.596 38.509 1.00 21.69 317 ASP F N 1
ATOM 4929 C CA . ASP B 1 317 ? 30.009 22.898 39.731 1.00 27.74 317 ASP F CA 1
ATOM 4930 C C . ASP B 1 317 ? 30.816 23.290 40.956 1.00 31.23 317 ASP F C 1
ATOM 4931 O O . ASP B 1 317 ? 30.250 23.528 42.022 1.00 27.33 317 ASP F O 1
ATOM 4936 N N . THR B 1 318 ? 32.142 23.344 40.817 1.00 27.07 318 THR F N 1
ATOM 4937 C CA . THR B 1 318 ? 32.992 23.739 41.925 1.00 22.39 318 THR F CA 1
ATOM 4938 C C . THR B 1 318 ? 32.671 25.187 42.318 1.00 18.63 318 THR F C 1
ATOM 4939 O O . THR B 1 318 ? 32.590 25.515 43.508 1.00 23.44 318 THR F O 1
ATOM 4943 N N . CYS B 1 319 ? 32.497 26.039 41.326 1.00 24.95 319 CYS F N 1
ATOM 4944 C CA . CYS B 1 319 ? 32.202 27.464 41.599 1.00 22.55 319 CYS F CA 1
ATOM 4945 C C . CYS B 1 319 ? 30.863 27.623 42.333 1.00 27.70 319 CYS F C 1
ATOM 4946 O O . CYS B 1 319 ? 30.732 28.437 43.247 1.00 23.88 319 CYS F O 1
ATOM 4949 N N . ARG B 1 320 ? 29.870 26.859 41.894 1.00 31.31 320 ARG F N 1
ATOM 4950 C CA . ARG B 1 320 ? 28.580 26.795 42.585 1.00 32.63 320 ARG F CA 1
ATOM 4951 C C . ARG B 1 320 ? 28.727 26.300 44.023 1.00 29.92 320 ARG F C 1
ATOM 4952 O O . ARG B 1 320 ? 28.314 26.989 44.963 1.00 31.21 320 ARG F O 1
ATOM 4960 N N . ALA B 1 321 ? 29.316 25.113 44.193 1.00 30.86 321 ALA F N 1
ATOM 4961 C CA . ALA B 1 321 ? 29.563 24.545 45.526 1.00 30.28 321 ALA F CA 1
ATOM 4962 C C . ALA B 1 321 ? 30.216 25.511 46.500 1.00 32.98 321 ALA F C 1
ATOM 4963 O O . ALA B 1 321 ? 29.868 25.524 47.689 1.00 34.99 321 ALA F O 1
ATOM 4965 N N . LYS B 1 322 ? 31.171 26.302 46.008 1.00 29.27 322 LYS F N 1
ATOM 4966 C CA . LYS B 1 322 ? 31.932 27.221 46.856 1.00 31.06 322 LYS F CA 1
ATOM 4967 C C . LYS B 1 322 ? 31.306 28.597 46.935 1.00 33.12 322 LYS F C 1
ATOM 4968 O O . LYS B 1 322 ? 31.806 29.465 47.644 1.00 38.66 322 LYS F O 1
ATOM 4974 N N . GLY B 1 323 ? 30.232 28.822 46.199 1.00 33.05 323 GLY F N 1
ATOM 4975 C CA . GLY B 1 323 ? 29.600 30.129 46.211 1.00 33.67 323 GLY F CA 1
ATOM 4976 C C . GLY B 1 323 ? 30.318 31.196 45.395 1.00 38.47 323 GLY F C 1
ATOM 4977 O O . GLY B 1 323 ? 30.067 32.391 45.593 1.00 31.07 323 GLY F O 1
ATOM 4978 N N . LEU B 1 324 ? 31.166 30.784 44.451 1.00 32.30 324 LEU F N 1
ATOM 4979 C CA . LEU B 1 324 ? 31.896 31.748 43.612 1.00 34.76 324 LEU F CA 1
ATOM 4980 C C . LEU B 1 324 ? 31.122 32.146 42.348 1.00 35.42 324 LEU F C 1
ATOM 4981 O O . LEU B 1 324 ? 31.490 33.095 41.662 1.00 35.89 324 LEU F O 1
ATOM 4986 N N . LEU B 1 325 ? 30.060 31.406 42.054 1.00 33.32 325 LEU F N 1
ATOM 4987 C CA . LEU B 1 325 ? 29.124 31.718 40.977 1.00 36.15 325 LEU F CA 1
ATOM 4988 C C . LEU B 1 325 ? 27.734 31.471 41.563 1.00 34.76 325 LEU F C 1
ATOM 4989 O O . LEU B 1 325 ? 27.568 30.530 42.333 1.00 31.24 325 LEU F O 1
ATOM 4994 N N . PRO B 1 326 ? 26.738 32.285 41.190 1.00 36.57 326 PRO F N 1
ATOM 4995 C CA . PRO B 1 326 ? 25.384 31.953 41.642 1.00 36.31 326 PRO F CA 1
ATOM 4996 C C . PRO B 1 326 ? 24.838 30.681 41.004 1.00 31.35 326 PRO F C 1
ATOM 4997 O O . PRO B 1 326 ? 25.270 30.287 39.920 1.00 29.68 326 PRO F O 1
ATOM 5001 N N . PRO B 1 327 ? 23.884 30.027 41.680 1.00 37.37 327 PRO F N 1
ATOM 5002 C CA . PRO B 1 327 ? 23.321 28.800 41.132 1.00 33.05 327 PRO F CA 1
ATOM 5003 C C . PRO B 1 327 ? 22.511 29.029 39.844 1.00 29.04 327 PRO F C 1
ATOM 5004 O O . PRO B 1 327 ? 22.422 28.151 39.017 1.00 24.33 327 PRO F O 1
ATOM 5008 N N . SER B 1 328 ? 21.941 30.224 39.681 1.00 32.05 328 SER F N 1
ATOM 5009 C CA . SER B 1 328 ? 21.155 30.562 38.495 1.00 35.29 328 SER F CA 1
ATOM 5010 C C . SER B 1 328 ? 21.157 32.063 38.331 1.00 30.98 328 SER F C 1
ATOM 5011 O O . SER B 1 328 ? 21.610 32.763 39.225 1.00 26.96 328 SER F O 1
ATOM 5014 N N . HIS B 1 329 ? 20.656 32.537 37.188 1.00 35.32 329 HIS F N 1
ATOM 5015 C CA . HIS B 1 329 ? 20.378 33.964 36.983 1.00 34.71 329 HIS F CA 1
ATOM 5016 C C . HIS B 1 329 ? 18.857 34.191 36.978 1.00 36.41 329 HIS F C 1
ATOM 5017 O O . HIS B 1 329 ? 18.099 33.315 36.563 1.00 28.80 329 HIS F O 1
ATOM 5024 N N . GLU B 1 330 ? 18.439 35.387 37.384 1.00 30.81 330 GLU F N 1
ATOM 5025 C CA . GLU B 1 330 ? 17.022 35.772 37.392 1.00 39.38 330 GLU F CA 1
ATOM 5026 C C . GLU B 1 330 ? 16.615 36.425 36.075 1.00 44.23 330 GLU F C 1
ATOM 5027 O O . GLU B 1 330 ? 16.989 35.962 34.994 1.00 49.35 330 GLU F O 1
#

Nearest PDB structures (foldseek):
  2c29-assembly1_D  TM=1.003E+00  e=3.647E-69  Vitis vinifera
  3c1t-assembly2_B  TM=9.975E-01  e=4.188E-64  Vitis vinifera
  2iod-assembly1_A  TM=9.967E-01  e=3.071E-63  Vitis vinifera
  8fen-assembly1_A  TM=9.712E-01  e=1.913E-50  Panicum virgatum
  2p4h-assembly1_X  TM=8.977E-01  e=1.982E-33  Medicago sativa

B-factor: mean 33.27, std 9.78, range [11.98, 70.0]

Radius of gyration: 30.68 Å; Cα contacts (8 Å, |Δi|>4): 1300; chains: 2; bounding box: 83×84×50 Å

Solvent-accessible surface area: 27049 Å² total; per-residue (Å²): 88,31,0,0,0,0,20,0,12,24,16,28,0,0,25,0,0,22,57,0,1,100,147,36,10,48,0,42,0,2,8,154,59,51,116,55,101,63,85,9,114,21,0,94,94,18,94,89,7,184,108,48,19,68,59,76,141,10,45,22,75,81,114,40,36,9,64,62,2,0,142,34,0,36,0,0,0,4,20,20,36,32,69,69,49,135,16,108,51,27,72,84,97,0,5,77,17,4,34,81,4,0,44,20,0,1,117,4,10,53,70,11,180,62,29,131,15,1,0,2,9,4,11,13,4,0,0,20,22,41,144,127,34,79,77,80,2,66,26,92,24,78,13,60,34,77,35,0,92,72,131,125,38,38,2,49,5,34,14,0,0,6,0,48,0,0,73,22,0,60,95,39,5,86,116,85,76,39,66,7,1,0,0,0,7,19,20,7,0,0,34,8,40,16,54,62,57,0,51,26,1,70,4,0,1,0,0,5,73,42,55,124,61,18,31,64,47,1,87,25,0,13,0,0,5,0,8,1,0,0,54,0,0,10,60,0,5,64,25,119,95,7,113,17,17,3,0,0,7,36,59,54,18,8,1,42,80,0,0,110,22,0,69,97,48,16,106,63,9,111,13,51,98,79,16,108,66,27,63,87,139,45,78,45,0,40,6,30,11,133,61,0,58,101,54,42,12,107,48,144,71,39,18,88,63,0,0,47,15,0,0,76,21,0,68,92,80,66,50,12,62,101,55,100,109,60,29,0,0,0,0,18,0,15,25,17,25,1,0,22,0,0,20,61,0,1,93,115,28,13,40,0,49,0,2,7,167,62,48,112,49,103,64,92,13,116,23,0,90,95,16,89,95,4,178,113,39,12,68,57,70,152,7,40,22,76,81,110,40,32,12,52,90,1,0,91,47,0,33,0,0,0,4,19,20,31,34,69,74,53,155,16,106,56,30,55,77,98,1,3,85,15,5,35,96,6,0,55,26,1,0,129,5,7,40,52,4,181,75,22,114,14,0,0,3,9,4,10,14,3,0,0,19,24,41,149,127,34,71,79,79,0,64,26,92,24,78,12,62,32,78,40,0,87,73,135,124,40,37,3,51,4,33,17,0,0,4,0,49,0,0,64,25,0,63,84,54,6,79,104,66,141,27,65,8,1,0,0,0,6,21,18,7,0,0,34,8,42,18,63,61,49,0,56,25,0,65,5,0,0,0,1,4,73,40,57,125,62,20,32,66,48,2,88,26,1,14,0,0,6,0,8,1,0,0,53,0,0,8,60,0,2,66,25,116,97,6,110,16,17,4,0,0,8,33,56,51,18,8,2,39,78,0,0,124,29,0,68,107,57,10,106,63,7,100,12,46,107,81,16,111,64,26,81,110,138,43,81,42,0,39,6,30,11,134,58,0,58,94,51,46,12,113,50,140,68,41,19,90,62,0,0,46,14,0,0,80,22,0,67,93,85,62,54,10,63,104,55,58,113